Protein AF-A0A959RZK8-F1 (afdb_monomer_lite)

Sequence (492 aa):
MKMHARIIVFLFFILLISYPFLLSHAQAKTNDEIKELVQKFKTQSRGPYKAIRWFCPDGSTVPPDQRCPEPGGVQRAQYKDEVVSLAKTNKIYLGQILSATKLEDFLDEQNQYSRLKQYQIESYLKLIDNGWVNQKAKFYRGAIQVEDEQNWGRSFLQEILAKDKLVSENFYLIRSAANDIPHKGDTKNAEKVRAISKTLSDTIPSFMSLRVKLHRNTEKKDIQSVKQYVKDNNKKLTEDQKKEFVKLVDEMNKMYAPIELGFLTKLIKPLPKDSEVKTKTQNFINSKKSLGELSEIDYNTLSDILLKIRTETLKYKKGNTRLDLLDLSLTLENILFTELNTWAPKTLSELLKKNYCLAQTLAGIGNLELWEWEKVKLTLTANSVDKKNIDELIQVNELSKRIIEWSANMIRSTYGNELNLFLGFEPIAHGFIDDKIRASVLLFYGNTVSQLNEFVMKEIGQKNEVLNLANQNQIKGLNPGYAKGELVVIKG

Radius of gyration: 27.79 Å; chains: 1; bounding box: 60×76×94 Å

Structure (mmCIF, N/CA/C/O backbone):
data_AF-A0A959RZK8-F1
#
_entry.id   AF-A0A959RZK8-F1
#
loop_
_atom_site.group_PDB
_atom_site.id
_atom_site.type_symbol
_atom_site.label_atom_id
_atom_site.label_alt_id
_atom_site.label_comp_id
_atom_site.label_asym_id
_atom_site.label_entity_id
_atom_site.label_seq_id
_atom_site.pdbx_PDB_ins_code
_atom_site.Cartn_x
_atom_site.Cartn_y
_atom_site.Cartn_z
_atom_site.occupancy
_atom_site.B_iso_or_equiv
_atom_site.auth_seq_id
_atom_site.auth_comp_id
_atom_site.auth_asym_id
_atom_site.auth_atom_id
_atom_site.pdbx_PDB_model_num
ATOM 1 N N . MET A 1 1 ? -8.526 -45.625 -57.803 1.00 55.41 1 MET A N 1
ATOM 2 C CA . MET A 1 1 ? -8.254 -45.904 -56.368 1.00 55.41 1 MET A CA 1
ATOM 3 C C . MET A 1 1 ? -6.814 -45.636 -55.909 1.00 55.41 1 MET A C 1
ATOM 5 O O . MET A 1 1 ? -6.655 -44.995 -54.881 1.00 55.41 1 MET A O 1
ATOM 9 N N . LYS A 1 2 ? -5.755 -46.040 -56.634 1.00 54.69 2 LYS A N 1
ATOM 10 C CA . LYS A 1 2 ? -4.352 -45.869 -56.170 1.00 54.69 2 LYS A CA 1
ATOM 11 C C . LYS A 1 2 ? -3.852 -44.413 -56.056 1.00 54.69 2 LYS A C 1
ATOM 13 O O . LYS A 1 2 ? -2.981 -44.139 -55.239 1.00 54.69 2 LYS A O 1
ATOM 18 N N . MET A 1 3 ? -4.404 -43.477 -56.833 1.00 54.28 3 MET A N 1
ATOM 19 C CA . MET A 1 3 ? -3.975 -42.067 -56.811 1.00 54.28 3 MET A CA 1
ATOM 20 C C . MET A 1 3 ? -4.534 -41.288 -55.608 1.00 54.28 3 MET A C 1
ATOM 22 O O . MET A 1 3 ? -3.835 -40.466 -55.031 1.00 54.28 3 MET A O 1
ATOM 26 N N . HIS A 1 4 ? -5.760 -41.599 -55.177 1.00 55.94 4 HIS A N 1
ATOM 27 C CA . HIS A 1 4 ? -6.397 -40.936 -54.031 1.00 55.94 4 HIS A CA 1
ATOM 28 C C . HIS A 1 4 ? -5.758 -41.365 -52.703 1.00 55.94 4 HIS A C 1
ATOM 30 O O . HIS A 1 4 ? -5.541 -40.533 -51.829 1.00 55.94 4 HIS A O 1
ATOM 36 N N . ALA A 1 5 ? -5.342 -42.632 -52.591 1.00 60.81 5 ALA A N 1
ATOM 37 C CA . ALA A 1 5 ? -4.602 -43.122 -51.427 1.00 60.81 5 ALA A CA 1
ATOM 38 C C . ALA A 1 5 ? -3.241 -42.416 -51.251 1.00 60.81 5 ALA A C 1
ATOM 40 O O . ALA A 1 5 ? -2.841 -42.125 -50.130 1.00 60.81 5 ALA A O 1
ATOM 41 N N . ARG A 1 6 ? -2.549 -42.077 -52.350 1.00 62.69 6 ARG A N 1
ATOM 42 C CA . ARG A 1 6 ? -1.264 -41.355 -52.297 1.00 62.69 6 ARG A CA 1
ATOM 43 C C . ARG A 1 6 ? -1.417 -39.893 -51.870 1.00 62.69 6 ARG A C 1
ATOM 45 O O . ARG A 1 6 ? -0.575 -39.401 -51.130 1.00 62.69 6 ARG A O 1
ATOM 52 N N . ILE A 1 7 ? -2.497 -39.225 -52.280 1.00 68.56 7 ILE A N 1
ATOM 53 C CA . ILE A 1 7 ? -2.783 -37.835 -51.888 1.00 68.56 7 ILE A CA 1
ATOM 54 C C . ILE A 1 7 ? -3.159 -37.746 -50.402 1.00 68.56 7 ILE A C 1
ATOM 56 O O . ILE A 1 7 ? -2.681 -36.855 -49.706 1.00 68.56 7 ILE A O 1
ATOM 60 N N . ILE A 1 8 ? -3.948 -38.700 -49.893 1.00 68.75 8 ILE A N 1
ATOM 61 C CA . ILE A 1 8 ? -4.333 -38.745 -48.473 1.00 68.75 8 ILE A CA 1
ATOM 62 C C . ILE A 1 8 ? -3.109 -38.983 -47.582 1.00 68.75 8 ILE A C 1
ATOM 64 O O . ILE A 1 8 ? -2.946 -38.287 -46.585 1.00 68.75 8 ILE A O 1
ATOM 68 N N . VAL A 1 9 ? -2.208 -39.896 -47.964 1.00 70.19 9 VAL A N 1
ATOM 69 C CA . VAL A 1 9 ? -0.958 -40.139 -47.220 1.00 70.19 9 VAL A CA 1
ATOM 70 C C . VAL A 1 9 ? -0.048 -38.907 -47.237 1.00 70.19 9 VAL A C 1
ATOM 72 O O . VAL A 1 9 ? 0.530 -38.573 -46.209 1.00 70.19 9 VAL A O 1
ATOM 75 N N . PHE A 1 10 ? 0.034 -38.186 -48.360 1.00 70.50 10 PHE A N 1
ATOM 76 C CA . PHE A 1 10 ? 0.839 -36.965 -48.467 1.00 70.50 10 PHE A CA 1
ATOM 77 C C . PHE A 1 10 ? 0.274 -35.809 -47.619 1.00 70.50 10 PHE A C 1
ATOM 79 O O . PHE A 1 10 ? 1.031 -35.123 -46.937 1.00 70.50 10 PHE A O 1
ATOM 86 N N . LEU A 1 11 ? -1.054 -35.639 -47.580 1.00 66.31 11 LEU A N 1
ATOM 87 C CA . LEU A 1 11 ? -1.726 -34.670 -46.702 1.00 66.31 11 LEU A CA 1
ATOM 88 C C . LEU A 1 11 ? -1.563 -35.020 -45.217 1.00 66.31 11 LEU A C 1
ATOM 90 O O . LEU A 1 11 ? -1.322 -34.125 -44.411 1.00 66.31 11 LEU A O 1
ATOM 94 N N . PHE A 1 12 ? -1.619 -36.306 -44.855 1.00 65.25 12 PHE A N 1
ATOM 95 C CA . PHE A 1 12 ? -1.359 -36.764 -43.485 1.00 65.25 12 PHE A CA 1
ATOM 96 C C . PHE A 1 12 ? 0.096 -36.511 -43.067 1.00 65.25 12 PHE A C 1
ATOM 98 O O . PHE A 1 12 ? 0.350 -36.107 -41.936 1.00 65.25 12 PHE A O 1
ATOM 105 N N . PHE A 1 13 ? 1.049 -36.685 -43.990 1.00 63.88 13 PHE A N 1
ATOM 106 C CA . PHE A 1 13 ? 2.471 -36.426 -43.753 1.00 63.88 13 PHE A CA 1
ATOM 107 C C . PHE A 1 13 ? 2.768 -34.925 -43.589 1.00 63.88 13 PHE A C 1
ATOM 109 O O . PHE A 1 13 ? 3.533 -34.547 -42.706 1.00 63.88 13 PHE A O 1
ATOM 116 N N . ILE A 1 14 ? 2.108 -34.053 -44.365 1.00 63.22 14 ILE A N 1
ATOM 117 C CA . ILE A 1 14 ? 2.185 -32.591 -44.187 1.00 63.22 14 ILE A CA 1
ATOM 118 C C . ILE A 1 14 ? 1.572 -32.174 -42.841 1.00 63.22 14 ILE A C 1
ATOM 120 O O . ILE A 1 14 ? 2.163 -31.362 -42.129 1.00 63.22 14 ILE A O 1
ATOM 124 N N . LEU A 1 15 ? 0.441 -32.769 -42.438 1.00 57.69 15 LEU A N 1
ATOM 125 C CA . LEU A 1 15 ? -0.173 -32.494 -41.135 1.00 57.69 15 LEU A CA 1
ATOM 126 C C . LEU A 1 15 ? 0.746 -32.919 -39.972 1.00 57.69 15 LEU A C 1
ATOM 128 O O . LEU A 1 15 ? 0.944 -32.144 -39.041 1.00 57.69 15 LEU A O 1
ATOM 132 N N . LEU A 1 16 ? 1.383 -34.094 -40.066 1.00 58.34 16 LEU A N 1
ATOM 133 C CA . LEU A 1 16 ? 2.331 -34.617 -39.069 1.00 58.34 16 LEU A CA 1
ATOM 134 C C . LEU A 1 16 ? 3.645 -33.825 -38.979 1.00 58.34 16 LEU A C 1
ATOM 136 O O . LEU A 1 16 ? 4.200 -33.716 -37.890 1.00 58.34 16 LEU A O 1
ATOM 140 N N . ILE A 1 17 ? 4.128 -33.243 -40.082 1.00 58.09 17 ILE A N 1
ATOM 141 C CA . ILE A 1 17 ? 5.343 -32.403 -40.091 1.00 58.09 17 ILE A CA 1
ATOM 142 C C . ILE A 1 17 ? 5.044 -30.960 -39.651 1.00 58.09 17 ILE A C 1
ATOM 144 O O . ILE A 1 17 ? 5.919 -30.285 -39.110 1.00 58.09 17 ILE A O 1
ATOM 148 N N . SER A 1 18 ? 3.807 -30.485 -39.827 1.00 50.84 18 SER A N 1
ATOM 149 C CA . SER A 1 18 ? 3.382 -29.143 -39.393 1.00 50.84 18 SER A CA 1
ATOM 150 C C . SER A 1 18 ? 2.984 -29.054 -37.910 1.00 50.84 18 SER A C 1
ATOM 152 O O . SER A 1 18 ? 3.033 -27.970 -37.328 1.00 50.84 18 SER A O 1
ATOM 154 N N . TYR A 1 19 ? 2.657 -30.179 -37.262 1.00 51.44 19 TYR A N 1
ATOM 155 C CA . TYR A 1 19 ? 2.219 -30.211 -35.860 1.00 51.44 19 TYR A CA 1
ATOM 156 C C . TYR A 1 19 ? 3.306 -29.870 -34.809 1.00 51.44 19 TYR A C 1
ATOM 158 O O . TYR A 1 19 ? 2.993 -29.144 -33.864 1.00 51.44 19 TYR A O 1
ATOM 166 N N . PRO A 1 20 ? 4.585 -30.295 -34.936 1.00 49.81 20 PRO A N 1
ATOM 167 C CA . PRO A 1 20 ? 5.622 -29.928 -33.971 1.00 49.81 20 PRO A CA 1
ATOM 168 C C . PRO A 1 20 ? 6.066 -28.464 -34.097 1.00 49.81 20 PRO A C 1
ATOM 170 O O . PRO A 1 20 ? 6.530 -27.885 -33.118 1.00 49.81 20 PRO A O 1
ATOM 173 N N . PHE A 1 21 ? 5.883 -27.833 -35.263 1.00 47.16 21 PHE A N 1
ATOM 174 C CA . PHE A 1 21 ? 6.225 -26.419 -35.464 1.00 47.16 21 PHE A CA 1
ATOM 175 C C . PHE A 1 21 ? 5.242 -25.451 -34.786 1.00 47.16 21 PHE A C 1
ATOM 177 O O . PHE A 1 21 ? 5.606 -24.310 -34.512 1.00 47.16 21 PHE A O 1
ATOM 184 N N . LEU A 1 22 ? 4.025 -25.899 -34.458 1.00 44.34 22 LEU A N 1
ATOM 185 C CA . LEU A 1 22 ? 3.016 -25.083 -33.772 1.00 44.34 22 LEU A CA 1
ATOM 186 C C . LEU A 1 22 ? 3.109 -25.150 -32.236 1.00 44.34 22 LEU A C 1
ATOM 188 O O . LEU A 1 22 ? 2.413 -24.403 -31.551 1.00 44.34 22 LEU A O 1
ATOM 192 N N . LEU A 1 23 ? 3.980 -26.003 -31.679 1.00 44.22 23 LEU A N 1
ATOM 193 C CA . LEU A 1 23 ? 4.092 -26.241 -30.233 1.00 44.22 23 LEU A CA 1
ATOM 194 C C . LEU A 1 23 ? 5.498 -26.001 -29.658 1.00 44.22 23 LEU A C 1
ATOM 196 O O . LEU A 1 23 ? 5.799 -26.480 -28.568 1.00 44.22 23 LEU A O 1
ATOM 200 N N . SER A 1 24 ? 6.346 -25.192 -30.302 1.00 40.53 24 SER A N 1
ATOM 201 C CA . SER A 1 24 ? 7.509 -24.604 -29.614 1.00 40.53 24 SER A CA 1
ATOM 202 C C . SER A 1 24 ? 7.068 -23.486 -28.661 1.00 40.53 24 SER A C 1
ATOM 204 O O . SER A 1 24 ? 7.363 -22.309 -28.864 1.00 40.53 24 SER A O 1
ATOM 206 N N . HIS A 1 25 ? 6.358 -23.847 -27.592 1.00 55.03 25 HIS A N 1
ATOM 207 C CA . HIS A 1 25 ? 6.281 -22.985 -26.419 1.00 55.03 25 HIS A CA 1
ATOM 208 C C . HIS A 1 25 ? 7.649 -23.048 -25.741 1.00 55.03 25 HIS A C 1
ATOM 210 O O . HIS A 1 25 ? 8.080 -24.116 -25.308 1.00 55.03 25 HIS A O 1
ATOM 216 N N . ALA A 1 26 ? 8.361 -21.921 -25.702 1.00 63.34 26 ALA A N 1
ATOM 217 C CA . ALA A 1 26 ? 9.597 -21.819 -24.937 1.00 63.34 26 ALA A CA 1
ATOM 218 C C . ALA A 1 26 ? 9.340 -22.318 -23.504 1.00 63.34 26 ALA A C 1
ATOM 220 O O . ALA A 1 26 ? 8.377 -21.889 -22.864 1.00 63.34 26 ALA A O 1
ATOM 221 N N . GLN A 1 27 ? 10.163 -23.257 -23.034 1.00 78.38 27 GLN A N 1
ATOM 222 C CA . GLN A 1 27 ? 9.988 -23.888 -21.729 1.00 78.38 27 GLN A CA 1
ATOM 223 C C . GLN A 1 27 ? 10.047 -22.831 -20.617 1.00 78.38 27 GLN A C 1
ATOM 225 O O . GLN A 1 27 ? 10.895 -21.935 -20.651 1.00 78.38 27 GLN A O 1
ATOM 230 N N . ALA A 1 28 ? 9.131 -22.925 -19.649 1.00 88.06 28 ALA A N 1
ATOM 231 C CA . ALA A 1 28 ? 9.139 -22.060 -18.476 1.00 88.06 28 ALA A CA 1
ATOM 232 C C . ALA A 1 28 ? 10.458 -22.227 -17.713 1.00 88.06 28 ALA A C 1
ATOM 234 O O . ALA A 1 28 ? 10.915 -23.350 -17.489 1.00 88.06 28 ALA A O 1
ATOM 235 N N . LYS A 1 29 ? 11.059 -21.104 -17.312 1.00 93.00 29 LYS A N 1
ATOM 236 C CA . LYS A 1 29 ? 12.299 -21.097 -16.533 1.00 93.00 29 LYS A CA 1
ATOM 237 C C . LYS A 1 29 ? 12.071 -21.668 -15.141 1.00 93.00 29 LYS A C 1
ATOM 239 O O . LYS A 1 29 ? 11.030 -21.404 -14.536 1.00 93.00 29 LYS A O 1
ATOM 244 N N . THR A 1 30 ? 13.044 -22.406 -14.623 1.00 96.12 30 THR A N 1
ATOM 245 C CA . THR A 1 30 ? 13.026 -22.871 -13.233 1.00 96.12 30 THR A CA 1
ATOM 246 C C . THR A 1 30 ? 13.289 -21.715 -12.267 1.00 96.12 30 THR A C 1
ATOM 248 O O . THR A 1 30 ? 13.823 -20.669 -12.640 1.00 96.12 30 THR A O 1
ATOM 251 N N . ASN A 1 31 ? 12.940 -21.907 -10.995 1.00 96.56 31 ASN A N 1
ATOM 252 C CA . ASN A 1 31 ? 13.204 -20.918 -9.951 1.00 96.56 31 ASN A CA 1
ATOM 253 C C . ASN A 1 31 ? 14.696 -20.570 -9.820 1.00 96.56 31 ASN A C 1
ATOM 255 O O . ASN A 1 31 ? 15.028 -19.401 -9.621 1.00 96.56 31 ASN A O 1
ATOM 259 N N . ASP A 1 32 ? 15.591 -21.547 -9.991 1.00 97.44 32 ASP A N 1
ATOM 260 C CA . ASP A 1 32 ? 17.038 -21.317 -9.947 1.00 97.44 32 ASP A CA 1
ATOM 261 C C . ASP A 1 32 ? 17.512 -20.466 -11.133 1.00 97.44 32 ASP A C 1
ATOM 263 O O . ASP A 1 32 ? 18.239 -19.491 -10.939 1.00 97.44 32 ASP A O 1
ATOM 267 N N . GLU A 1 33 ? 17.015 -20.733 -12.347 1.00 96.88 33 GLU A N 1
ATOM 268 C CA . GLU A 1 33 ? 17.315 -19.897 -13.518 1.00 96.88 33 GLU A CA 1
ATOM 269 C C . GLU A 1 33 ? 16.815 -18.453 -13.346 1.00 96.88 33 GLU A C 1
ATOM 271 O O . GLU A 1 33 ? 17.475 -17.496 -13.762 1.00 96.88 33 GLU A O 1
ATOM 276 N N . ILE A 1 34 ? 15.631 -18.272 -12.749 1.00 97.75 34 ILE A N 1
ATOM 277 C CA . ILE A 1 34 ? 15.068 -16.941 -12.487 1.00 97.75 34 ILE A CA 1
ATOM 278 C C . ILE A 1 34 ? 15.904 -16.218 -11.430 1.00 97.75 34 ILE A C 1
ATOM 280 O O . ILE A 1 34 ? 16.215 -15.036 -11.592 1.00 97.75 34 ILE A O 1
ATOM 284 N N . LYS A 1 35 ? 16.314 -16.923 -10.373 1.00 97.88 35 LYS A N 1
ATOM 285 C CA . LYS A 1 35 ? 17.183 -16.390 -9.322 1.00 97.88 35 LYS A CA 1
ATOM 286 C C . LYS A 1 35 ? 18.515 -15.918 -9.900 1.00 97.88 35 LYS A C 1
ATOM 288 O O . LYS A 1 35 ? 18.934 -14.794 -9.618 1.00 97.88 35 LYS A O 1
ATOM 293 N N . GLU A 1 36 ? 19.152 -16.715 -10.755 1.00 97.69 36 GLU A N 1
ATOM 294 C CA . GLU A 1 36 ? 20.374 -16.319 -11.464 1.00 97.69 36 GLU A CA 1
ATOM 295 C C . GLU A 1 36 ? 20.155 -15.077 -12.337 1.00 97.69 36 GLU A C 1
ATOM 297 O O . GLU A 1 36 ? 20.968 -14.146 -12.317 1.00 97.69 36 GLU A O 1
ATOM 302 N N . LEU A 1 37 ? 19.027 -15.007 -13.053 1.00 97.25 37 LEU A N 1
ATOM 303 C CA . LEU A 1 37 ? 18.674 -13.852 -13.878 1.00 97.25 37 LEU A CA 1
ATOM 304 C C . LEU A 1 37 ? 18.489 -12.575 -13.039 1.00 97.25 37 LEU A C 1
ATOM 306 O O . LEU A 1 37 ? 18.989 -11.509 -13.411 1.00 97.25 37 LEU A O 1
ATOM 310 N N . VAL A 1 38 ? 17.822 -12.675 -11.887 1.00 97.44 38 VAL A N 1
ATOM 311 C CA . VAL A 1 38 ? 17.653 -11.567 -10.936 1.00 97.44 38 VAL A CA 1
ATOM 312 C C . VAL A 1 38 ? 19.012 -11.087 -10.421 1.00 97.44 38 VAL A C 1
ATOM 314 O O . VAL A 1 38 ? 19.289 -9.885 -10.469 1.00 97.44 38 VAL A O 1
ATOM 317 N N . GLN A 1 39 ? 19.902 -11.995 -10.005 1.00 97.06 39 GLN A N 1
ATOM 318 C CA . GLN A 1 39 ? 21.252 -11.637 -9.542 1.00 97.06 39 GLN A CA 1
ATOM 319 C C . GLN A 1 39 ? 22.093 -10.988 -10.652 1.00 97.06 39 GLN A C 1
ATOM 321 O O . GLN A 1 39 ? 22.770 -9.977 -10.426 1.00 97.06 39 GLN A O 1
ATOM 326 N N . LYS A 1 40 ? 21.985 -11.492 -11.887 1.00 97.44 40 LYS A N 1
ATOM 327 C CA . LYS A 1 40 ? 22.588 -10.867 -13.072 1.00 97.44 40 LYS A CA 1
ATOM 328 C C . LYS A 1 40 ? 22.101 -9.424 -13.236 1.00 97.44 40 LYS A C 1
ATOM 330 O O . LYS A 1 40 ? 22.923 -8.527 -13.417 1.00 97.44 40 LYS A O 1
ATOM 335 N N . PHE A 1 41 ? 20.800 -9.151 -13.128 1.00 97.38 41 PHE A N 1
ATOM 336 C CA . PHE A 1 41 ? 20.283 -7.785 -13.272 1.00 97.38 41 PHE A CA 1
ATOM 337 C C . PHE A 1 41 ? 20.689 -6.851 -12.127 1.00 97.38 41 PHE A C 1
ATOM 339 O O . PHE A 1 41 ? 21.058 -5.707 -12.407 1.00 97.38 41 PHE A O 1
ATOM 346 N N . LYS A 1 42 ? 20.748 -7.331 -10.877 1.00 93.81 42 LYS A N 1
ATOM 347 C CA . LYS A 1 42 ? 21.227 -6.534 -9.728 1.00 93.81 42 LYS A CA 1
ATOM 348 C C . LYS A 1 42 ? 22.621 -5.934 -9.978 1.00 93.81 42 LYS A C 1
ATOM 350 O O . LYS A 1 42 ? 22.880 -4.782 -9.622 1.00 93.81 42 LYS A O 1
ATOM 355 N N . THR A 1 43 ? 23.504 -6.671 -10.658 1.00 94.00 43 THR A N 1
ATOM 356 C CA . THR A 1 43 ? 24.904 -6.269 -10.893 1.00 94.00 43 THR A CA 1
ATOM 357 C C . THR A 1 43 ? 25.145 -5.470 -12.178 1.00 94.00 43 THR A C 1
ATOM 359 O O . THR A 1 43 ? 26.207 -4.847 -12.317 1.00 94.00 43 THR A O 1
ATOM 362 N N . GLN A 1 44 ? 24.184 -5.439 -13.104 1.00 95.00 44 GLN A N 1
ATOM 363 C CA . GLN A 1 44 ? 24.323 -4.791 -14.409 1.00 95.00 44 GLN A CA 1
ATOM 364 C C . GLN A 1 44 ? 23.947 -3.307 -14.365 1.00 95.00 44 GLN A C 1
ATOM 366 O O . GLN A 1 44 ? 22.929 -2.919 -13.802 1.00 95.00 44 GLN A O 1
ATOM 371 N N . SER A 1 45 ? 24.726 -2.463 -15.049 1.00 89.12 45 SER A N 1
ATOM 372 C CA . SER A 1 45 ? 24.515 -1.003 -15.080 1.00 89.12 45 SER A CA 1
ATOM 373 C C . SER A 1 45 ? 23.132 -0.584 -15.589 1.00 89.12 45 SER A C 1
ATOM 375 O O . SER A 1 45 ? 22.616 0.451 -15.176 1.00 89.12 45 SER A O 1
ATOM 377 N N . ARG A 1 46 ? 22.522 -1.399 -16.457 1.00 92.38 46 ARG A N 1
ATOM 378 C CA . ARG A 1 46 ? 21.164 -1.207 -16.987 1.00 92.38 46 ARG A CA 1
ATOM 379 C C . ARG A 1 46 ? 20.140 -2.204 -16.435 1.00 92.38 46 ARG A C 1
ATOM 381 O O . ARG A 1 46 ? 18.983 -2.121 -16.820 1.00 92.38 46 ARG A O 1
ATOM 388 N N . GLY A 1 47 ? 20.533 -3.129 -15.553 1.00 94.62 47 GLY A N 1
ATOM 389 C CA . GLY A 1 47 ? 19.629 -4.119 -14.950 1.00 94.62 47 GLY A CA 1
ATOM 390 C C . GLY A 1 47 ? 18.760 -4.843 -15.988 1.00 94.62 47 GLY A C 1
ATOM 391 O O . GLY A 1 47 ? 19.332 -5.370 -16.946 1.00 94.62 47 GLY A O 1
ATOM 392 N N . PRO A 1 48 ? 17.420 -4.840 -15.865 1.00 96.69 48 PRO A N 1
ATOM 393 C CA . PRO A 1 48 ? 16.505 -5.494 -16.810 1.00 96.69 48 PRO A CA 1
ATOM 394 C C . PRO A 1 48 ? 16.367 -4.769 -18.168 1.00 96.69 48 PRO A C 1
ATOM 396 O O . PRO A 1 48 ? 15.674 -5.246 -19.068 1.00 96.69 48 PRO A O 1
ATOM 399 N N . TYR A 1 49 ? 17.027 -3.623 -18.355 1.00 96.88 49 TYR A N 1
ATOM 400 C CA . TYR A 1 49 ? 16.854 -2.753 -19.518 1.00 96.88 49 TYR A CA 1
ATOM 401 C C . TYR A 1 49 ? 17.976 -2.901 -20.558 1.00 96.88 49 TYR A C 1
ATOM 403 O O . TYR A 1 49 ? 19.148 -3.104 -20.228 1.00 96.88 49 TYR A O 1
ATOM 411 N N . LYS A 1 50 ? 17.615 -2.770 -21.839 1.00 94.75 50 LYS A N 1
ATOM 412 C CA . LYS A 1 50 ? 18.486 -2.927 -23.016 1.00 94.75 50 LYS A CA 1
ATOM 413 C C . LYS A 1 50 ? 19.038 -1.581 -23.491 1.00 94.75 50 LYS A C 1
ATOM 415 O O . LYS A 1 50 ? 20.250 -1.350 -23.431 1.00 94.75 50 LYS A O 1
ATOM 420 N N . ALA A 1 51 ? 18.159 -0.681 -23.927 1.00 93.75 51 ALA A N 1
ATOM 421 C CA . ALA A 1 51 ? 18.498 0.643 -24.450 1.00 93.75 51 ALA A CA 1
ATOM 422 C C . ALA A 1 51 ? 17.349 1.638 -24.225 1.00 93.75 51 ALA A C 1
ATOM 424 O O . ALA A 1 51 ? 16.212 1.215 -24.035 1.00 93.75 51 ALA A O 1
ATOM 425 N N . ILE A 1 52 ? 17.632 2.942 -24.282 1.00 93.06 52 ILE A N 1
ATOM 426 C CA . ILE A 1 52 ? 16.591 3.980 -24.318 1.00 93.06 52 ILE A CA 1
ATOM 427 C C . ILE A 1 52 ? 16.105 4.119 -25.756 1.00 93.06 52 ILE A C 1
ATOM 429 O O . ILE A 1 52 ? 16.923 4.142 -26.678 1.00 93.06 52 ILE A O 1
ATOM 433 N N . ARG A 1 53 ? 14.790 4.192 -25.941 1.00 94.19 53 ARG A N 1
ATOM 434 C CA . ARG A 1 53 ? 14.135 4.375 -27.237 1.00 94.19 53 ARG A CA 1
ATOM 435 C C . ARG A 1 53 ? 12.948 5.321 -27.089 1.00 94.19 53 ARG A C 1
ATOM 437 O O . ARG A 1 53 ? 12.394 5.455 -25.997 1.00 94.19 53 ARG A O 1
ATOM 444 N N . TRP A 1 54 ? 12.560 5.938 -28.195 1.00 91.31 54 TRP A N 1
ATOM 445 C CA . TRP A 1 54 ? 11.244 6.544 -28.340 1.00 91.31 54 TRP A CA 1
ATOM 446 C C . TRP A 1 54 ? 10.257 5.483 -28.811 1.00 91.31 54 TRP A C 1
ATOM 448 O O . TRP A 1 54 ? 10.533 4.772 -29.778 1.00 91.31 54 TRP A O 1
ATOM 458 N N . PHE A 1 55 ? 9.128 5.383 -28.120 1.00 91.69 55 PHE A N 1
ATOM 459 C CA . PHE A 1 55 ? 7.999 4.540 -28.498 1.00 91.69 55 PHE A CA 1
ATOM 460 C C . PHE A 1 55 ? 6.905 5.451 -29.037 1.00 91.69 55 PHE A C 1
ATOM 462 O O . PHE A 1 55 ? 6.352 6.254 -28.285 1.00 91.69 55 PHE A O 1
ATOM 469 N N . CYS A 1 56 ? 6.668 5.377 -30.341 1.00 91.56 56 CYS A N 1
ATOM 470 C CA . CYS A 1 56 ? 5.852 6.339 -31.063 1.00 91.56 56 CYS A CA 1
ATOM 471 C C . CYS A 1 56 ? 4.379 5.897 -31.148 1.00 91.56 56 CYS A C 1
ATOM 473 O O . CYS A 1 56 ? 4.102 4.697 -31.052 1.00 91.56 56 CYS A O 1
ATOM 475 N N . PRO A 1 57 ? 3.430 6.839 -31.325 1.00 87.56 57 PRO A N 1
ATOM 476 C CA . PRO A 1 57 ? 1.998 6.521 -31.392 1.00 87.56 57 PRO A CA 1
ATOM 477 C C . PRO A 1 57 ? 1.620 5.566 -32.533 1.00 87.56 57 PRO A C 1
ATOM 479 O O . PRO A 1 57 ? 0.717 4.749 -32.377 1.00 87.56 57 PRO A O 1
ATOM 482 N N . ASP A 1 58 ? 2.362 5.610 -33.641 1.00 87.88 58 ASP A N 1
ATOM 483 C CA . ASP A 1 58 ? 2.218 4.727 -34.808 1.00 87.88 58 ASP A CA 1
ATOM 484 C C . ASP A 1 58 ? 2.732 3.289 -34.571 1.00 87.88 58 ASP A C 1
ATOM 486 O O . ASP A 1 58 ? 2.713 2.450 -35.472 1.00 87.88 58 ASP A O 1
ATOM 490 N N . GLY A 1 59 ? 3.215 2.991 -33.360 1.00 87.25 59 GLY A N 1
ATOM 491 C CA . GLY A 1 59 ? 3.794 1.704 -32.980 1.00 87.25 59 GLY A CA 1
ATOM 492 C C . GLY A 1 59 ? 5.265 1.532 -33.372 1.00 87.25 59 GLY A C 1
ATOM 493 O O . GLY A 1 59 ? 5.879 0.527 -32.997 1.00 87.25 59 GLY A O 1
ATOM 494 N N . SER A 1 60 ? 5.868 2.495 -34.077 1.00 90.19 60 SER A N 1
ATOM 495 C CA . SER A 1 60 ? 7.298 2.459 -34.376 1.00 90.19 60 SER A CA 1
ATOM 496 C C . SER A 1 60 ? 8.147 2.696 -33.123 1.00 90.19 60 SER A C 1
ATOM 498 O O . SER A 1 60 ? 7.718 3.261 -32.113 1.00 90.19 60 SER A O 1
ATOM 500 N N . THR A 1 61 ? 9.389 2.215 -33.164 1.00 91.69 61 THR A N 1
ATOM 501 C CA . THR A 1 61 ? 10.373 2.440 -32.102 1.00 91.69 61 THR A CA 1
ATOM 502 C C . THR A 1 61 ? 11.637 3.024 -32.709 1.00 91.69 61 THR A C 1
ATOM 504 O O . THR A 1 61 ? 12.324 2.345 -33.474 1.00 91.69 61 THR A O 1
ATOM 507 N N . VAL A 1 62 ? 11.972 4.262 -32.344 1.00 92.12 62 VAL A N 1
ATOM 508 C CA . VAL A 1 62 ? 13.126 4.979 -32.907 1.00 92.12 62 VAL A CA 1
ATOM 509 C C . VAL A 1 62 ? 14.226 5.221 -31.860 1.00 92.12 62 VAL A C 1
ATOM 511 O O . VAL A 1 62 ? 13.970 5.206 -30.648 1.00 92.12 62 VAL A O 1
ATOM 514 N N . PRO A 1 63 ? 15.497 5.353 -32.285 1.00 91.88 63 PRO A N 1
ATOM 515 C CA . PRO A 1 63 ? 16.596 5.808 -31.432 1.00 91.88 63 PRO A CA 1
ATOM 516 C C . PRO A 1 63 ? 16.303 7.132 -30.688 1.00 91.88 63 PRO A C 1
ATOM 518 O O . PRO A 1 63 ? 15.510 7.935 -31.174 1.00 91.88 63 PRO A O 1
ATOM 521 N N . PRO A 1 64 ? 16.931 7.391 -29.523 1.00 87.12 64 PRO A N 1
ATOM 522 C CA . PRO A 1 64 ? 16.646 8.573 -28.697 1.00 87.12 64 PRO A CA 1
ATOM 523 C C . PRO A 1 64 ? 17.058 9.915 -29.334 1.00 87.12 64 PRO A C 1
ATOM 525 O O . PRO A 1 64 ? 16.559 10.956 -28.912 1.00 87.12 64 PRO A O 1
ATOM 528 N N . ASP A 1 65 ? 17.955 9.890 -30.322 1.00 87.56 65 ASP A N 1
ATOM 529 C CA . ASP A 1 65 ? 18.413 11.017 -31.146 1.00 87.56 65 ASP A CA 1
ATOM 530 C C . ASP A 1 65 ? 17.474 11.339 -32.322 1.00 87.56 65 ASP A C 1
ATOM 532 O O . ASP A 1 65 ? 17.604 12.392 -32.945 1.00 87.56 65 ASP A O 1
ATOM 536 N N . GLN A 1 66 ? 16.500 10.470 -32.600 1.00 87.94 66 GLN A N 1
ATOM 537 C CA . GLN A 1 66 ? 15.453 10.698 -33.593 1.00 87.94 66 GLN A CA 1
ATOM 538 C C . GLN A 1 66 ? 14.162 11.192 -32.930 1.00 87.94 66 GLN A C 1
ATOM 540 O O . GLN A 1 66 ? 13.953 11.032 -31.726 1.00 87.94 66 GLN A O 1
ATOM 545 N N . ARG A 1 67 ? 13.280 11.803 -33.725 1.00 84.00 67 ARG A N 1
ATOM 546 C CA . ARG A 1 67 ? 11.931 12.186 -33.292 1.00 84.00 67 ARG A CA 1
ATOM 547 C C . ARG A 1 67 ? 10.919 11.185 -33.826 1.00 84.00 67 ARG A C 1
ATOM 549 O O . ARG A 1 67 ? 11.080 10.683 -34.935 1.00 84.00 67 ARG A O 1
ATOM 556 N N . CYS A 1 68 ? 9.874 10.936 -33.044 1.00 88.19 68 CYS A N 1
ATOM 557 C CA . CYS A 1 68 ? 8.716 10.214 -33.547 1.00 88.19 68 CYS A CA 1
ATOM 558 C C . CYS A 1 68 ? 8.097 10.954 -34.743 1.00 88.19 68 CYS A C 1
ATOM 560 O O . CYS A 1 68 ? 8.094 12.190 -34.734 1.00 88.19 68 CYS A O 1
ATOM 562 N N . PRO A 1 69 ? 7.561 10.223 -35.738 1.00 87.25 69 PRO A N 1
ATOM 563 C CA . PRO A 1 69 ? 6.844 10.826 -36.862 1.00 87.25 69 PRO A CA 1
ATOM 564 C C . PRO A 1 69 ? 5.669 11.700 -36.407 1.00 87.25 69 PRO A C 1
ATOM 566 O O . PRO A 1 69 ? 5.427 12.758 -36.982 1.00 87.25 69 PRO A O 1
ATOM 569 N N . GLU A 1 70 ? 4.999 11.292 -35.326 1.00 86.75 70 GLU A N 1
ATOM 570 C CA . GLU A 1 70 ? 3.888 12.015 -34.709 1.00 86.75 70 GLU A CA 1
ATOM 571 C C . GLU A 1 70 ? 4.212 12.444 -33.263 1.00 86.75 70 GLU A C 1
ATOM 573 O O . GLU A 1 70 ? 4.911 11.721 -32.537 1.00 86.75 70 GLU A O 1
ATOM 578 N N . PRO A 1 71 ? 3.710 13.611 -32.807 1.00 81.75 71 PRO A N 1
ATOM 579 C CA . PRO A 1 71 ? 3.797 14.020 -31.407 1.00 81.75 71 PRO A CA 1
ATOM 580 C C . PRO A 1 71 ? 3.107 13.022 -30.468 1.00 81.75 71 PRO A C 1
ATOM 582 O O . PRO A 1 71 ? 2.097 12.426 -30.820 1.00 81.75 71 PRO A O 1
ATOM 585 N N . GLY A 1 72 ? 3.614 12.892 -29.239 1.00 79.12 72 GLY A N 1
ATOM 586 C CA . GLY A 1 72 ? 3.028 12.013 -28.214 1.00 79.12 72 GLY A CA 1
ATOM 587 C C . GLY A 1 72 ? 3.775 10.697 -27.989 1.00 79.12 72 GLY A C 1
ATOM 588 O O . GLY A 1 72 ? 3.316 9.862 -27.215 1.00 79.12 72 GLY A O 1
ATOM 589 N N . GLY A 1 73 ? 4.931 10.505 -28.631 1.00 84.56 73 GLY A N 1
ATOM 590 C CA . GLY A 1 73 ? 5.825 9.402 -28.290 1.00 84.56 73 GLY A CA 1
ATOM 591 C C . GLY A 1 73 ? 6.353 9.505 -26.857 1.00 84.56 73 GLY A C 1
ATOM 592 O O . GLY A 1 73 ? 6.516 10.601 -26.325 1.00 84.56 73 GLY A O 1
ATOM 593 N N . VAL A 1 74 ? 6.660 8.357 -26.254 1.00 88.88 74 VAL A N 1
ATOM 594 C CA . VAL A 1 74 ? 7.179 8.247 -24.881 1.00 88.88 74 VAL A CA 1
ATOM 595 C C . VAL A 1 74 ? 8.620 7.747 -24.924 1.00 88.88 74 VAL A C 1
ATOM 597 O O . VAL A 1 74 ? 8.906 6.698 -25.513 1.00 88.88 74 VAL A O 1
ATOM 600 N N . GLN A 1 75 ? 9.548 8.480 -24.303 1.00 90.69 75 GLN A N 1
ATOM 601 C CA . GLN A 1 75 ? 10.945 8.056 -24.200 1.00 90.69 75 GLN A CA 1
ATOM 602 C C . GLN A 1 75 ? 11.160 7.240 -22.929 1.00 90.69 75 GLN A C 1
ATOM 604 O O . GLN A 1 75 ? 11.088 7.764 -21.821 1.00 90.69 75 GLN A O 1
ATOM 609 N N . ARG A 1 76 ? 11.529 5.969 -23.079 1.00 92.88 76 ARG A N 1
ATOM 610 C CA . ARG A 1 76 ? 11.775 5.072 -21.941 1.00 92.88 76 ARG A CA 1
ATOM 611 C C . ARG A 1 76 ? 12.763 3.967 -22.292 1.00 92.88 76 ARG A C 1
ATOM 613 O O . ARG A 1 76 ? 13.208 3.827 -23.434 1.00 92.88 76 ARG A O 1
ATOM 620 N N . ALA A 1 77 ? 13.106 3.150 -21.303 1.00 93.94 77 ALA A N 1
ATOM 621 C CA . ALA A 1 77 ? 13.874 1.938 -21.528 1.00 93.94 77 ALA A CA 1
ATOM 622 C C . ALA A 1 77 ? 13.063 0.875 -22.289 1.00 93.94 77 ALA A C 1
ATOM 624 O O . ALA A 1 77 ? 11.886 0.623 -22.026 1.00 93.94 77 ALA A O 1
ATOM 625 N N . GLN A 1 78 ? 13.747 0.200 -23.207 1.00 95.19 78 GLN A N 1
ATOM 626 C CA . GLN A 1 78 ? 13.353 -1.081 -23.771 1.00 95.19 78 GLN A CA 1
ATOM 627 C C . GLN A 1 78 ? 13.832 -2.209 -22.851 1.00 95.19 78 GLN A C 1
ATOM 629 O O . GLN A 1 78 ? 14.959 -2.168 -22.351 1.00 95.19 78 GLN A O 1
ATOM 634 N N . TYR A 1 79 ? 13.009 -3.237 -22.667 1.00 96.69 79 TYR A N 1
ATOM 635 C CA . TYR A 1 79 ? 13.389 -4.442 -21.933 1.00 96.69 79 TYR A CA 1
ATOM 636 C C . TYR A 1 79 ? 14.431 -5.282 -22.671 1.00 96.69 79 TYR A C 1
ATOM 638 O O . TYR A 1 79 ? 14.511 -5.274 -23.900 1.00 96.69 79 TYR A O 1
ATOM 646 N N . LYS A 1 80 ? 15.234 -6.021 -21.904 1.00 97.12 80 LYS A N 1
ATOM 647 C CA . LYS A 1 80 ? 16.052 -7.113 -22.437 1.00 97.12 80 LYS A CA 1
ATOM 648 C C . LYS A 1 80 ? 15.182 -8.275 -22.901 1.00 97.12 80 LYS A C 1
ATOM 650 O O . LYS A 1 80 ? 14.101 -8.503 -22.356 1.00 97.12 80 LYS A O 1
ATOM 655 N N . ASP A 1 81 ? 15.687 -9.030 -23.870 1.00 96.50 81 ASP A N 1
ATOM 656 C CA . ASP A 1 81 ? 14.953 -10.144 -24.472 1.00 96.50 81 ASP A CA 1
ATOM 657 C C . ASP A 1 81 ? 14.670 -11.238 -23.425 1.00 96.50 81 ASP A C 1
ATOM 659 O O . ASP A 1 81 ? 13.583 -11.814 -23.417 1.00 96.50 81 ASP A O 1
ATOM 663 N N . GLU A 1 82 ? 15.572 -11.432 -22.450 1.00 96.06 82 GLU A N 1
ATOM 664 C CA . GLU A 1 82 ? 15.347 -12.343 -21.322 1.00 96.06 82 GLU A CA 1
ATOM 665 C C . GLU A 1 82 ? 14.154 -11.923 -20.442 1.00 96.06 82 GLU A C 1
ATOM 667 O O . GLU A 1 82 ? 13.408 -12.784 -19.983 1.00 96.06 82 GLU A O 1
ATOM 672 N N . VAL A 1 83 ? 13.932 -10.617 -20.236 1.00 96.94 83 VAL A N 1
ATOM 673 C CA . VAL A 1 83 ? 12.798 -10.095 -19.443 1.00 96.94 83 VAL A CA 1
ATOM 674 C C . VAL A 1 83 ? 11.486 -10.287 -20.197 1.00 96.94 83 VAL A C 1
ATOM 676 O O . VAL A 1 83 ? 10.495 -10.732 -19.622 1.00 96.94 83 VAL A O 1
ATOM 679 N N . VAL A 1 84 ? 11.488 -10.002 -21.502 1.00 95.88 84 VAL A N 1
ATOM 680 C CA . VAL A 1 84 ? 10.317 -10.219 -22.365 1.00 95.88 84 VAL A CA 1
ATOM 681 C C . VAL A 1 84 ? 9.965 -11.707 -22.430 1.00 95.88 84 VAL A C 1
ATOM 683 O O . VAL A 1 84 ? 8.791 -12.064 -22.348 1.00 95.88 84 VAL A O 1
ATOM 686 N N . SER A 1 85 ? 10.967 -12.582 -22.548 1.00 95.75 85 SER A N 1
ATOM 687 C CA . SER A 1 85 ? 10.770 -14.033 -22.545 1.00 95.75 85 SER A CA 1
ATOM 688 C C . SER A 1 85 ? 10.204 -14.521 -21.215 1.00 95.75 85 SER A C 1
ATOM 690 O O . SER A 1 85 ? 9.267 -15.319 -21.211 1.00 95.75 85 SER A O 1
ATOM 692 N N . LEU A 1 86 ? 10.730 -14.027 -20.091 1.00 96.62 86 LEU A N 1
ATOM 693 C CA . LEU A 1 86 ? 10.268 -14.405 -18.758 1.00 96.62 86 LEU A CA 1
ATOM 694 C C . LEU A 1 86 ? 8.798 -14.014 -18.526 1.00 96.62 86 LEU A C 1
ATOM 696 O O . LEU A 1 86 ? 8.011 -14.831 -18.050 1.00 96.62 86 LEU A O 1
ATOM 700 N N . ALA A 1 87 ? 8.398 -12.813 -18.950 1.00 95.94 87 ALA A N 1
ATOM 701 C CA . ALA A 1 87 ? 7.008 -12.369 -18.868 1.00 95.94 87 ALA A CA 1
ATOM 702 C C . ALA A 1 87 ? 6.054 -13.262 -19.684 1.00 95.94 87 ALA A C 1
ATOM 704 O O . ALA A 1 87 ? 4.923 -13.508 -19.270 1.00 95.94 87 ALA A O 1
ATOM 705 N N . LYS A 1 88 ? 6.499 -13.780 -20.837 1.00 94.69 88 LYS A N 1
ATOM 706 C CA . LYS A 1 88 ? 5.687 -14.670 -21.685 1.00 94.69 88 LYS A CA 1
ATOM 707 C C . LYS A 1 88 ? 5.580 -16.090 -21.131 1.00 94.69 88 LYS A C 1
ATOM 709 O O . LYS A 1 88 ? 4.494 -16.659 -21.155 1.00 94.69 88 LYS A O 1
ATOM 714 N N . THR A 1 89 ? 6.697 -16.646 -20.669 1.00 94.50 89 THR A N 1
ATOM 715 C CA . THR A 1 89 ? 6.828 -18.070 -20.305 1.00 94.50 89 THR A CA 1
ATOM 716 C C . THR A 1 89 ? 6.440 -18.357 -18.859 1.00 94.50 89 THR A C 1
ATOM 718 O O . THR A 1 89 ? 5.767 -19.347 -18.596 1.00 94.50 89 THR A O 1
ATOM 721 N N . ASN A 1 90 ? 6.811 -17.476 -17.929 1.00 95.50 90 ASN A N 1
ATOM 722 C CA . ASN A 1 90 ? 6.596 -17.659 -16.493 1.00 95.50 90 ASN A CA 1
ATOM 723 C C . ASN A 1 90 ? 5.566 -16.691 -15.898 1.00 95.50 90 ASN A C 1
ATOM 725 O O . ASN A 1 90 ? 5.253 -16.816 -14.720 1.00 95.50 90 ASN A O 1
ATOM 729 N N . LYS A 1 91 ? 5.076 -15.709 -16.673 1.00 96.38 91 LYS A N 1
ATOM 730 C CA . LYS A 1 91 ? 4.219 -14.616 -16.172 1.00 96.38 91 LYS A CA 1
ATOM 731 C C . LYS A 1 91 ? 4.864 -13.825 -15.026 1.00 96.38 91 LYS A C 1
ATOM 733 O O . LYS A 1 91 ? 4.170 -13.308 -14.160 1.00 96.38 91 LYS A O 1
ATOM 738 N N . ILE A 1 92 ? 6.195 -13.718 -15.030 1.00 97.88 92 ILE A N 1
ATOM 739 C CA . ILE A 1 92 ? 6.957 -12.908 -14.072 1.00 97.88 92 ILE A CA 1
ATOM 740 C C . ILE A 1 92 ? 7.399 -11.622 -14.765 1.00 97.88 92 ILE A C 1
ATOM 742 O O . ILE A 1 92 ? 8.097 -11.655 -15.783 1.00 97.88 92 ILE A O 1
ATOM 746 N N . TYR A 1 93 ? 7.008 -10.484 -14.200 1.00 97.75 93 TYR A N 1
ATOM 747 C CA . TYR A 1 93 ? 7.246 -9.167 -14.786 1.00 97.75 93 TYR A CA 1
ATOM 748 C C . TYR A 1 93 ? 8.301 -8.421 -13.975 1.00 97.75 93 TYR A C 1
ATOM 750 O O . TYR A 1 93 ? 7.971 -7.916 -12.913 1.00 97.75 93 TYR A O 1
ATOM 758 N N . LEU A 1 94 ? 9.542 -8.350 -14.478 1.00 96.62 94 LEU A N 1
ATOM 759 C CA . LEU A 1 94 ? 10.676 -7.733 -13.776 1.00 96.62 94 LEU A CA 1
ATOM 760 C C . LEU A 1 94 ? 10.923 -6.278 -14.195 1.00 96.62 94 LEU A C 1
ATOM 762 O O . LEU A 1 94 ? 11.079 -5.983 -15.382 1.00 96.62 94 LEU A O 1
ATOM 766 N N . GLY A 1 95 ? 11.081 -5.381 -13.220 1.00 93.44 95 GLY A N 1
ATOM 767 C CA . GLY A 1 95 ? 11.460 -3.987 -13.465 1.00 93.44 95 GLY A CA 1
ATOM 768 C C . GLY A 1 95 ? 10.389 -3.247 -14.259 1.00 93.44 95 GLY A C 1
ATOM 769 O O . GLY A 1 95 ? 10.676 -2.622 -15.281 1.00 93.44 95 GLY A O 1
ATOM 770 N N . GLN A 1 96 ? 9.141 -3.382 -13.822 1.00 95.25 96 GLN A N 1
ATOM 771 C CA . GLN A 1 96 ? 7.986 -2.875 -14.553 1.00 95.25 96 GLN A CA 1
ATOM 772 C C . GLN A 1 96 ? 8.066 -1.352 -14.777 1.00 95.25 96 GLN A C 1
ATOM 774 O O . GLN A 1 96 ? 8.385 -0.598 -13.859 1.00 95.25 96 GLN A O 1
ATOM 779 N N . ILE A 1 97 ? 7.790 -0.936 -16.014 1.00 94.50 97 ILE A N 1
ATOM 780 C CA . ILE A 1 97 ? 7.653 0.441 -16.484 1.00 94.50 97 ILE A CA 1
ATOM 781 C C . ILE A 1 97 ? 6.180 0.573 -16.865 1.00 94.50 97 ILE A C 1
ATOM 783 O O . ILE A 1 97 ? 5.712 -0.110 -17.784 1.00 94.50 97 ILE A O 1
ATOM 787 N N . LEU A 1 98 ? 5.432 1.391 -16.134 1.00 94.56 98 LEU A N 1
ATOM 788 C CA . LEU A 1 98 ? 3.986 1.483 -16.288 1.00 94.56 98 LEU A CA 1
ATOM 789 C C . LEU A 1 98 ? 3.628 2.064 -17.654 1.00 94.56 98 LEU A C 1
ATOM 791 O O . LEU A 1 98 ? 2.885 1.441 -18.406 1.00 94.56 98 LEU A O 1
ATOM 795 N N . SER A 1 99 ? 4.300 3.147 -18.051 1.00 91.88 99 SER A N 1
ATOM 796 C CA . SER A 1 99 ? 4.167 3.781 -19.373 1.00 91.88 99 SER A CA 1
ATOM 797 C C . SER A 1 99 ? 4.530 2.864 -20.555 1.00 91.88 99 SER A C 1
ATOM 799 O O . SER A 1 99 ? 4.289 3.201 -21.714 1.00 91.88 99 SER A O 1
ATOM 801 N N . ALA A 1 100 ? 5.109 1.685 -20.294 1.00 89.38 100 ALA A N 1
ATOM 802 C CA . ALA A 1 100 ? 5.383 0.659 -21.297 1.00 89.38 100 ALA A CA 1
ATOM 803 C C . ALA A 1 100 ? 4.260 -0.359 -21.496 1.00 89.38 100 ALA A C 1
ATOM 805 O O . ALA A 1 100 ? 4.386 -1.236 -22.354 1.00 89.38 100 ALA A O 1
ATOM 806 N N . THR A 1 101 ? 3.215 -0.297 -20.679 1.00 93.12 101 THR A N 1
ATOM 807 C CA . THR A 1 101 ? 2.264 -1.388 -20.499 1.00 93.12 101 THR A CA 1
ATOM 808 C C . THR A 1 101 ? 0.854 -0.915 -20.821 1.00 93.12 101 THR A C 1
ATOM 810 O O . THR A 1 101 ? 0.472 0.191 -20.456 1.00 93.12 101 THR A O 1
ATOM 813 N N . LYS A 1 102 ? 0.059 -1.738 -21.509 1.00 94.62 102 LYS A N 1
ATOM 814 C CA . LYS A 1 102 ? -1.366 -1.442 -21.702 1.00 94.62 102 LYS A CA 1
ATOM 815 C C . LYS A 1 102 ? -2.120 -1.564 -20.377 1.00 94.62 102 LYS A C 1
ATOM 817 O O . LYS A 1 102 ? -1.735 -2.362 -19.524 1.00 94.62 102 LYS A O 1
ATOM 822 N N . LEU A 1 103 ? -3.184 -0.786 -20.196 1.00 97.06 103 LEU A N 1
ATOM 823 C CA . LEU A 1 103 ? -3.914 -0.734 -18.924 1.00 97.06 103 LEU A CA 1
ATOM 824 C C . LEU A 1 103 ? -4.510 -2.105 -18.566 1.00 97.06 103 LEU A C 1
ATOM 826 O O . LEU A 1 103 ? -4.415 -2.532 -17.416 1.00 97.06 103 LEU A O 1
ATOM 830 N N . GLU A 1 104 ? -5.023 -2.837 -19.556 1.00 97.25 104 GLU A N 1
ATOM 831 C CA . GLU A 1 104 ? -5.622 -4.164 -19.376 1.00 97.25 104 GLU A CA 1
ATOM 832 C C . GLU A 1 104 ? -4.562 -5.226 -19.074 1.00 97.25 104 GLU A C 1
ATOM 834 O O . GLU A 1 104 ? -4.754 -6.050 -18.182 1.00 97.25 104 GLU A O 1
ATOM 839 N N . ASP A 1 105 ? -3.418 -5.164 -19.766 1.00 97.38 105 ASP A N 1
ATOM 840 C CA . ASP A 1 105 ? -2.284 -6.067 -19.535 1.00 97.38 105 ASP A CA 1
ATOM 841 C C . ASP A 1 105 ? -1.685 -5.878 -18.137 1.00 97.38 105 ASP A C 1
ATOM 843 O O . ASP A 1 105 ? -1.135 -6.824 -17.577 1.00 97.38 105 ASP A O 1
ATOM 847 N N . PHE A 1 106 ? -1.722 -4.653 -17.597 1.00 98.38 106 PHE A N 1
ATOM 848 C CA . PHE A 1 106 ? -1.273 -4.371 -16.236 1.00 98.38 106 PHE A CA 1
ATOM 849 C C . PHE A 1 106 ? -2.304 -4.785 -15.189 1.00 98.38 106 PHE A C 1
ATOM 851 O O . PHE A 1 106 ? -1.921 -5.353 -14.167 1.00 98.38 106 PHE A O 1
ATOM 858 N N . LEU A 1 107 ? -3.593 -4.515 -15.444 1.00 98.25 107 LEU A N 1
ATOM 859 C CA . LEU A 1 107 ? -4.674 -4.962 -14.570 1.00 98.25 107 LEU A CA 1
ATOM 860 C C . LEU A 1 107 ? -4.668 -6.483 -14.454 1.00 98.25 107 LEU A C 1
ATOM 862 O O . LEU A 1 107 ? -4.814 -6.982 -13.350 1.00 98.25 107 LEU A O 1
ATOM 866 N N . ASP A 1 108 ? -4.479 -7.189 -15.571 1.00 97.81 108 ASP A N 1
ATOM 867 C CA . ASP A 1 108 ? -4.315 -8.642 -15.633 1.00 97.81 108 ASP A CA 1
ATOM 868 C C . ASP A 1 108 ? -5.481 -9.421 -14.990 1.00 97.81 108 ASP A C 1
ATOM 870 O O . ASP A 1 108 ? -5.300 -10.415 -14.286 1.00 97.81 108 ASP A O 1
ATOM 874 N N . GLU A 1 109 ? -6.712 -8.952 -15.227 1.00 96.44 109 GLU A N 1
ATOM 875 C CA . GLU A 1 109 ? -7.946 -9.504 -14.640 1.00 96.44 109 GLU A CA 1
ATOM 876 C C . GLU A 1 109 ? -8.112 -11.006 -14.932 1.00 96.44 109 GLU A C 1
ATOM 878 O O . GLU A 1 109 ? -8.528 -11.773 -14.064 1.00 96.44 109 GLU A O 1
ATOM 883 N N . GLN A 1 110 ? -7.695 -11.454 -16.121 1.00 96.06 110 GLN A N 1
ATOM 884 C CA . GLN A 1 110 ? -7.758 -12.861 -16.536 1.00 96.06 110 GLN A CA 1
ATOM 885 C C . GLN A 1 110 ? -6.875 -13.787 -15.688 1.00 96.06 110 GLN A C 1
ATOM 887 O O . GLN A 1 110 ? -7.176 -14.972 -15.573 1.00 96.06 110 GLN A O 1
ATOM 892 N N . ASN A 1 111 ? -5.814 -13.255 -15.075 1.00 96.25 111 ASN A N 1
ATOM 893 C CA . ASN A 1 111 ? -4.913 -13.998 -14.195 1.00 96.25 111 ASN A CA 1
ATOM 894 C C . ASN A 1 111 ? -5.028 -13.491 -12.752 1.00 96.25 111 ASN A C 1
ATOM 896 O O . ASN A 1 111 ? -4.030 -13.376 -12.047 1.00 96.25 111 ASN A O 1
ATOM 900 N N . GLN A 1 112 ? -6.247 -13.158 -12.311 1.00 96.38 112 GLN A N 1
ATOM 901 C CA . GLN A 1 112 ? -6.527 -12.717 -10.939 1.00 96.38 112 GLN A CA 1
ATOM 902 C C . GLN A 1 112 ? -5.679 -11.513 -10.502 1.00 96.38 112 GLN A C 1
ATOM 904 O O . GLN A 1 112 ? -5.238 -11.432 -9.352 1.00 96.38 112 GLN A O 1
ATOM 909 N N . TYR A 1 113 ? -5.461 -10.572 -11.417 1.00 98.31 113 TYR A N 1
ATOM 910 C CA . TYR A 1 113 ? -4.686 -9.355 -11.198 1.00 98.31 113 TYR A CA 1
ATOM 911 C C . TYR A 1 113 ? -3.207 -9.597 -10.870 1.00 98.31 113 TYR A C 1
ATOM 913 O O . TYR A 1 113 ? -2.586 -8.805 -10.151 1.00 98.31 113 TYR A O 1
ATOM 921 N N . SER A 1 114 ? -2.637 -10.700 -11.372 1.00 98.44 114 SER A N 1
ATOM 922 C CA . SER A 1 114 ? -1.290 -11.142 -11.007 1.00 98.44 114 SER A CA 1
ATOM 923 C C . SER A 1 114 ? -0.244 -10.066 -11.259 1.00 98.44 114 SER A C 1
ATOM 925 O O . SER A 1 114 ? 0.502 -9.705 -10.349 1.00 98.44 114 SER A O 1
ATOM 927 N N . ARG A 1 115 ? -0.212 -9.472 -12.455 1.00 98.44 115 ARG A N 1
ATOM 928 C CA . ARG A 1 115 ? 0.787 -8.445 -12.776 1.00 98.44 115 ARG A CA 1
ATOM 929 C C . ARG A 1 115 ? 0.732 -7.209 -11.871 1.00 98.44 115 ARG A C 1
ATOM 931 O O . ARG A 1 115 ? 1.790 -6.732 -11.444 1.00 98.44 115 ARG A O 1
ATOM 938 N N . LEU A 1 116 ? -0.468 -6.720 -11.554 1.00 98.62 116 LEU A N 1
ATOM 939 C CA . LEU A 1 116 ? -0.676 -5.613 -10.615 1.00 98.62 116 LEU A CA 1
ATOM 940 C C . LEU A 1 116 ? -0.124 -5.965 -9.227 1.00 98.62 116 LEU A C 1
ATOM 942 O O . LEU A 1 116 ? 0.650 -5.204 -8.649 1.00 98.62 116 LEU A O 1
ATOM 946 N N . LYS A 1 117 ? -0.461 -7.146 -8.706 1.00 98.69 117 LYS A N 1
ATOM 947 C CA . LYS A 1 117 ? 0.027 -7.614 -7.401 1.00 98.69 117 LYS A CA 1
ATOM 948 C C . LYS A 1 117 ? 1.547 -7.781 -7.390 1.00 98.69 117 LYS A C 1
ATOM 950 O O . LYS A 1 117 ? 2.207 -7.353 -6.443 1.00 98.69 117 LYS A O 1
ATOM 955 N N . GLN A 1 118 ? 2.122 -8.317 -8.470 1.00 98.56 118 GLN A N 1
ATOM 956 C CA . GLN A 1 118 ? 3.573 -8.400 -8.643 1.00 98.56 118 GLN A CA 1
ATOM 957 C C . GLN A 1 118 ? 4.223 -7.014 -8.615 1.00 98.56 118 GLN A C 1
ATOM 959 O O . GLN A 1 118 ? 5.265 -6.864 -7.989 1.00 98.56 118 GLN A O 1
ATOM 964 N N . TYR A 1 119 ? 3.616 -5.981 -9.215 1.00 97.81 119 TYR A N 1
ATOM 965 C CA . TYR A 1 119 ? 4.140 -4.608 -9.153 1.00 97.81 119 TYR A CA 1
ATOM 966 C C . TYR A 1 119 ? 4.253 -4.090 -7.710 1.00 97.81 119 TYR A C 1
ATOM 968 O O . TYR A 1 119 ? 5.231 -3.425 -7.354 1.00 97.81 119 TYR A O 1
ATOM 976 N N . GLN A 1 120 ? 3.290 -4.426 -6.854 1.00 94.56 120 GLN A N 1
ATOM 977 C CA . GLN A 1 120 ? 3.299 -4.032 -5.444 1.00 94.56 120 GLN A CA 1
ATOM 978 C C . GLN A 1 120 ? 4.356 -4.808 -4.643 1.00 94.56 120 GLN A C 1
ATOM 980 O O . GLN A 1 120 ? 5.065 -4.215 -3.828 1.00 94.56 120 GLN A O 1
ATOM 985 N N . ILE A 1 121 ? 4.540 -6.102 -4.936 1.00 96.19 121 ILE A N 1
ATOM 986 C CA . ILE A 1 121 ? 5.640 -6.908 -4.379 1.00 96.19 121 ILE A CA 1
ATOM 987 C C . ILE A 1 121 ? 6.996 -6.357 -4.844 1.00 96.19 121 ILE A C 1
ATOM 989 O O . ILE A 1 121 ? 7.895 -6.167 -4.028 1.00 96.19 121 ILE A O 1
ATOM 993 N N . GLU A 1 122 ? 7.152 -6.014 -6.126 1.00 94.06 122 GLU A N 1
ATOM 994 C CA . GLU A 1 122 ? 8.372 -5.369 -6.619 1.00 94.06 122 GLU A CA 1
ATOM 995 C C . GLU A 1 122 ? 8.645 -4.041 -5.912 1.00 94.06 122 GLU A C 1
ATOM 997 O O . GLU A 1 122 ? 9.801 -3.704 -5.666 1.00 94.06 122 GLU A O 1
ATOM 1002 N N . SER A 1 123 ? 7.601 -3.254 -5.642 1.00 82.38 123 SER A N 1
ATOM 1003 C CA . SER A 1 123 ? 7.718 -1.956 -4.972 1.00 82.38 123 SER A CA 1
ATOM 1004 C C . SER A 1 123 ? 8.254 -2.123 -3.551 1.00 82.38 123 SER A C 1
ATOM 1006 O O . SER A 1 123 ? 9.195 -1.425 -3.168 1.00 82.38 123 SER A O 1
ATOM 1008 N N . TYR A 1 124 ? 7.756 -3.126 -2.826 1.00 83.44 124 TYR A N 1
ATOM 1009 C CA . TYR A 1 124 ? 8.320 -3.549 -1.545 1.00 83.44 124 TYR A CA 1
ATOM 1010 C C . TYR A 1 124 ? 9.788 -3.982 -1.673 1.00 83.44 124 TYR A C 1
ATOM 1012 O O . TYR A 1 124 ? 10.654 -3.469 -0.965 1.00 83.44 124 TYR A O 1
ATOM 1020 N N . LEU A 1 125 ? 10.111 -4.861 -2.627 1.00 83.50 125 LEU A N 1
ATOM 1021 C CA . LEU A 1 125 ? 11.484 -5.335 -2.830 1.00 83.50 125 LEU A CA 1
ATOM 1022 C C . LEU A 1 125 ? 12.443 -4.186 -3.164 1.00 83.50 125 LEU A C 1
ATOM 1024 O O . LEU A 1 125 ? 13.555 -4.126 -2.640 1.00 83.50 125 LEU A O 1
ATOM 1028 N N . LYS A 1 126 ? 12.018 -3.227 -3.994 1.00 79.56 126 LYS A N 1
ATOM 1029 C CA . LYS A 1 126 ? 12.797 -2.019 -4.305 1.00 79.56 126 LYS A CA 1
ATOM 1030 C C . LYS A 1 126 ? 13.097 -1.208 -3.040 1.00 79.56 126 LYS A C 1
ATOM 1032 O O . LYS A 1 126 ? 14.207 -0.679 -2.937 1.00 79.56 126 LYS A O 1
ATOM 1037 N N . LEU A 1 127 ? 12.156 -1.133 -2.095 1.00 71.31 127 LEU A N 1
ATOM 1038 C CA . LEU A 1 127 ? 12.321 -0.420 -0.828 1.00 71.31 127 LEU A CA 1
ATOM 1039 C C . LEU A 1 127 ? 13.344 -1.109 0.089 1.00 71.31 127 LEU A C 1
ATOM 1041 O O . LEU A 1 127 ? 14.257 -0.440 0.582 1.00 71.31 127 LEU A O 1
ATOM 1045 N N . ILE A 1 128 ? 13.221 -2.427 0.280 1.00 74.25 128 ILE A N 1
ATOM 1046 C CA . ILE A 1 128 ? 14.039 -3.180 1.246 1.00 74.25 128 ILE A CA 1
ATOM 1047 C C . ILE A 1 128 ? 15.399 -3.641 0.700 1.00 74.25 128 ILE A C 1
ATOM 1049 O O . ILE A 1 128 ? 16.334 -3.822 1.473 1.00 74.25 128 ILE A O 1
ATOM 1053 N N . ASP A 1 129 ? 15.546 -3.772 -0.623 1.00 75.38 129 ASP A N 1
ATOM 1054 C CA . ASP A 1 129 ? 16.755 -4.285 -1.291 1.00 75.38 129 ASP A CA 1
ATOM 1055 C C . ASP A 1 129 ? 17.401 -3.241 -2.218 1.00 75.38 129 ASP A C 1
ATOM 1057 O O . ASP A 1 129 ? 17.876 -3.529 -3.318 1.00 75.38 129 ASP A O 1
ATOM 1061 N N . ASN A 1 130 ? 17.404 -1.973 -1.796 1.00 70.69 130 ASN A N 1
ATOM 1062 C CA . ASN A 1 130 ? 18.171 -0.901 -2.443 1.00 70.69 130 ASN A CA 1
ATOM 1063 C C . ASN A 1 130 ? 17.903 -0.751 -3.964 1.00 70.69 130 ASN A C 1
ATOM 1065 O O . ASN A 1 130 ? 18.817 -0.470 -4.752 1.00 70.69 130 ASN A O 1
ATOM 1069 N N . GLY A 1 131 ? 16.647 -0.916 -4.380 1.00 66.81 131 GLY A N 1
ATOM 1070 C CA . GLY A 1 131 ? 16.212 -0.917 -5.779 1.00 66.81 131 GLY A CA 1
ATOM 1071 C C . GLY A 1 131 ? 16.072 -2.308 -6.409 1.00 66.81 131 GLY A C 1
ATOM 1072 O O . GLY A 1 131 ? 15.698 -2.382 -7.579 1.00 66.81 131 GLY A O 1
ATOM 1073 N N . TRP A 1 132 ? 16.336 -3.388 -5.665 1.00 89.81 132 TRP A N 1
ATOM 1074 C CA . TRP A 1 132 ? 16.157 -4.789 -6.066 1.00 89.81 132 TRP A CA 1
ATOM 1075 C C . TRP A 1 132 ? 16.791 -5.103 -7.434 1.00 89.81 132 TRP A C 1
ATOM 1077 O O . TRP A 1 132 ? 17.956 -4.780 -7.642 1.00 89.81 132 TRP A O 1
ATOM 1087 N N . VAL A 1 133 ? 16.068 -5.652 -8.419 1.00 92.31 133 VAL A N 1
ATOM 1088 C CA . VAL A 1 133 ? 16.582 -5.899 -9.791 1.00 92.31 133 VAL A CA 1
ATOM 1089 C C . VAL A 1 133 ? 17.197 -4.660 -10.458 1.00 92.31 133 VAL A C 1
ATOM 1091 O O . VAL A 1 133 ? 17.963 -4.781 -11.412 1.00 92.31 133 VAL A O 1
ATOM 1094 N N . ASN A 1 134 ? 16.900 -3.462 -9.945 1.00 84.81 134 ASN A N 1
ATOM 1095 C CA . ASN A 1 134 ? 17.453 -2.187 -10.377 1.00 84.81 134 ASN A CA 1
ATOM 1096 C C . ASN A 1 134 ? 18.543 -1.630 -9.439 1.00 84.81 134 ASN A C 1
ATOM 1098 O O . ASN A 1 134 ? 18.808 -0.430 -9.490 1.00 84.81 134 ASN A O 1
ATOM 1102 N N . GLN A 1 135 ? 19.208 -2.439 -8.608 1.00 82.62 135 GLN A N 1
ATOM 1103 C CA . GLN A 1 135 ? 20.231 -1.970 -7.656 1.00 82.62 135 GLN A CA 1
ATOM 1104 C C . GLN A 1 135 ? 21.263 -1.016 -8.288 1.00 82.62 135 GLN A C 1
ATOM 1106 O O . GLN A 1 135 ? 21.497 0.072 -7.752 1.00 82.62 135 GLN A O 1
ATOM 1111 N N . LYS A 1 136 ? 21.825 -1.364 -9.457 1.00 81.00 136 LYS A N 1
ATOM 1112 C CA . LYS A 1 136 ? 22.639 -0.434 -10.265 1.00 81.00 136 LYS A CA 1
ATOM 1113 C C . LYS A 1 136 ? 21.819 0.368 -11.283 1.00 81.00 136 LYS A C 1
ATOM 1115 O O . LYS A 1 136 ? 22.094 1.547 -11.501 1.00 81.00 136 LYS A O 1
ATOM 1120 N N . ALA A 1 137 ? 20.786 -0.234 -11.871 1.00 84.44 137 ALA A N 1
ATOM 1121 C CA . ALA A 1 137 ? 19.975 0.386 -12.925 1.00 84.44 137 ALA A CA 1
ATOM 1122 C C . ALA A 1 137 ? 19.095 1.560 -12.461 1.00 84.44 137 ALA A C 1
ATOM 1124 O O . ALA A 1 137 ? 18.623 2.348 -13.284 1.00 84.44 137 ALA A O 1
ATOM 1125 N N . LYS A 1 138 ? 18.909 1.758 -11.152 1.00 74.50 138 LYS A N 1
ATOM 1126 C CA . LYS A 1 138 ? 18.252 2.950 -10.596 1.00 74.50 138 LYS A CA 1
ATOM 1127 C C . LYS A 1 138 ? 18.960 4.249 -10.992 1.00 74.50 138 LYS A C 1
ATOM 1129 O O . LYS A 1 138 ? 18.336 5.302 -10.976 1.00 74.50 138 LYS A O 1
ATOM 1134 N N . PHE A 1 139 ? 20.226 4.169 -11.415 1.00 75.69 139 PHE A N 1
ATOM 1135 C CA . PHE A 1 139 ? 20.994 5.291 -11.956 1.00 75.69 139 PHE A CA 1
ATOM 1136 C C . PHE A 1 139 ? 20.980 5.381 -13.501 1.00 75.69 139 PHE A C 1
ATOM 1138 O O . PHE A 1 139 ? 21.539 6.324 -14.064 1.00 75.69 139 PHE A O 1
ATOM 1145 N N . TYR A 1 140 ? 20.343 4.441 -14.214 1.00 83.38 140 TYR A N 1
ATOM 1146 C CA . TYR A 1 140 ? 20.371 4.340 -15.683 1.00 83.38 140 TYR A CA 1
ATOM 1147 C C . TYR A 1 140 ? 19.467 5.363 -16.390 1.00 83.38 140 TYR A C 1
ATOM 1149 O O . TYR A 1 140 ? 18.331 5.054 -16.747 1.00 83.38 140 TYR A O 1
ATOM 1157 N N . ARG A 1 141 ? 19.928 6.610 -16.517 1.00 76.75 141 ARG A N 1
ATOM 1158 C CA . ARG A 1 141 ? 19.164 7.787 -16.992 1.00 76.75 141 ARG A CA 1
ATOM 1159 C C . ARG A 1 141 ? 18.270 7.531 -18.208 1.00 76.75 141 ARG A C 1
ATOM 1161 O O . ARG A 1 141 ? 18.675 6.846 -19.137 1.00 76.75 141 ARG A O 1
ATOM 1168 N N . GLY A 1 142 ? 17.076 8.125 -18.184 1.00 80.56 142 GLY A N 1
ATOM 1169 C CA . GLY A 1 142 ? 16.087 8.017 -19.261 1.00 80.56 142 GLY A CA 1
ATOM 1170 C C . GLY A 1 142 ? 15.296 6.707 -19.281 1.00 80.56 142 GLY A C 1
ATOM 1171 O O . GLY A 1 142 ? 14.436 6.543 -20.134 1.00 80.56 142 GLY A O 1
ATOM 1172 N N . ALA A 1 143 ? 15.567 5.769 -18.362 1.00 84.19 143 ALA A N 1
ATOM 1173 C CA . ALA A 1 143 ? 14.852 4.492 -18.323 1.00 84.19 143 ALA A CA 1
ATOM 1174 C C . ALA A 1 143 ? 13.352 4.644 -18.034 1.00 84.19 143 ALA A C 1
ATOM 1176 O O . ALA A 1 143 ? 12.555 3.894 -18.587 1.00 84.19 143 ALA A O 1
ATOM 1177 N N . ILE A 1 144 ? 12.996 5.595 -17.172 1.00 84.94 144 ILE A N 1
ATOM 1178 C CA . ILE A 1 144 ? 11.632 5.881 -16.727 1.00 84.94 144 ILE A CA 1
ATOM 1179 C C . ILE A 1 144 ? 11.511 7.403 -16.615 1.00 84.94 144 ILE A C 1
ATOM 1181 O O . ILE A 1 144 ? 12.404 8.025 -16.028 1.00 84.94 144 ILE A O 1
ATOM 1185 N N . GLN A 1 145 ? 10.442 7.977 -17.169 1.00 82.88 145 GLN A N 1
ATOM 1186 C CA . GLN A 1 145 ? 10.070 9.384 -16.984 1.00 82.88 145 GLN A CA 1
ATOM 1187 C C . GLN A 1 145 ? 8.936 9.443 -15.969 1.00 82.88 145 GLN A C 1
ATOM 1189 O O . GLN A 1 145 ? 7.932 8.753 -16.125 1.00 82.88 145 GLN A O 1
ATOM 1194 N N . VAL A 1 146 ? 9.102 10.229 -14.909 1.00 78.44 146 VAL A N 1
ATOM 1195 C CA . VAL A 1 146 ? 8.145 10.233 -13.793 1.00 78.44 146 VAL A CA 1
ATOM 1196 C C . VAL A 1 146 ? 6.796 10.793 -14.235 1.00 78.44 146 VAL A C 1
ATOM 1198 O O . VAL A 1 146 ? 5.757 10.296 -13.816 1.00 78.44 146 VAL A O 1
ATOM 1201 N N . GLU A 1 147 ? 6.816 11.785 -15.117 1.00 81.75 147 GLU A N 1
ATOM 1202 C CA . GLU A 1 147 ? 5.635 12.439 -15.665 1.00 81.75 147 GLU A CA 1
ATOM 1203 C C . GLU A 1 147 ? 4.794 11.455 -16.495 1.00 81.75 147 GLU A C 1
ATOM 1205 O O . GLU A 1 147 ? 3.574 11.401 -16.341 1.00 81.75 147 GLU A O 1
ATOM 1210 N N . ASP A 1 148 ? 5.442 10.615 -17.308 1.00 87.88 148 ASP A N 1
ATOM 1211 C CA . ASP A 1 148 ? 4.764 9.586 -18.102 1.00 87.88 148 ASP A CA 1
ATOM 1212 C C . ASP A 1 148 ? 4.178 8.482 -17.211 1.00 87.88 148 ASP A C 1
ATOM 1214 O O . ASP A 1 148 ? 3.039 8.064 -17.418 1.00 87.88 148 ASP A O 1
ATOM 1218 N N . GLU A 1 149 ? 4.907 8.045 -16.176 1.00 88.00 149 GLU A N 1
ATOM 1219 C CA . GLU A 1 149 ? 4.393 7.073 -15.200 1.00 88.00 149 GLU A CA 1
ATOM 1220 C C . GLU A 1 149 ? 3.211 7.634 -14.398 1.00 88.00 149 GLU A C 1
ATOM 1222 O O . GLU A 1 149 ? 2.243 6.914 -14.170 1.00 88.00 149 GLU A O 1
ATOM 1227 N N . GLN A 1 150 ? 3.255 8.912 -14.001 1.00 88.44 150 GLN A N 1
ATOM 1228 C CA . GLN A 1 150 ? 2.161 9.587 -13.292 1.00 88.44 150 GLN A CA 1
ATOM 1229 C C . GLN A 1 150 ? 0.916 9.733 -14.171 1.00 88.44 150 GLN A C 1
ATOM 1231 O O . GLN A 1 150 ? -0.198 9.462 -13.717 1.00 88.44 150 GLN A O 1
ATOM 1236 N N . ASN A 1 151 ? 1.088 10.143 -15.431 1.00 91.25 151 ASN A N 1
ATOM 1237 C CA . ASN A 1 151 ? -0.012 10.262 -16.388 1.00 91.25 151 ASN A CA 1
ATOM 1238 C C . ASN A 1 151 ? -0.644 8.898 -16.679 1.00 91.25 151 ASN A C 1
ATOM 1240 O O . ASN A 1 151 ? -1.874 8.767 -16.685 1.00 91.25 151 ASN A O 1
ATOM 1244 N N . TRP A 1 152 ? 0.193 7.875 -16.863 1.00 94.88 152 TRP A N 1
ATOM 1245 C CA . TRP A 1 152 ? -0.258 6.501 -17.028 1.00 94.88 152 TRP A CA 1
ATOM 1246 C C . TRP A 1 152 ? -1.007 6.013 -15.785 1.00 94.88 152 TRP A C 1
ATOM 1248 O O . TRP A 1 152 ? -2.137 5.545 -15.900 1.00 94.88 152 TRP A O 1
ATOM 1258 N N . GLY A 1 153 ? -0.432 6.187 -14.592 1.00 95.56 153 GLY A N 1
ATOM 1259 C CA . GLY A 1 153 ? -1.012 5.717 -13.335 1.00 95.56 153 GLY A CA 1
ATOM 1260 C C . GLY A 1 153 ? -2.334 6.397 -13.012 1.00 95.56 153 GLY A C 1
ATOM 1261 O O . GLY A 1 153 ? -3.284 5.743 -12.584 1.00 95.56 153 GLY A O 1
ATOM 1262 N N . ARG A 1 154 ? -2.446 7.695 -13.308 1.00 95.25 154 ARG A N 1
ATOM 1263 C CA . ARG A 1 154 ? -3.711 8.426 -13.211 1.00 95.25 154 ARG A CA 1
ATOM 1264 C C . ARG A 1 154 ? -4.761 7.856 -14.160 1.00 95.25 154 ARG A C 1
ATOM 1266 O O . ARG A 1 154 ? -5.884 7.624 -13.724 1.00 95.25 154 ARG A O 1
ATOM 1273 N N . SER A 1 155 ? -4.399 7.613 -15.417 1.00 96.56 155 SER A N 1
ATOM 1274 C CA . SER A 1 155 ? -5.315 7.050 -16.418 1.00 96.56 155 SER A CA 1
ATOM 1275 C C . SER A 1 155 ? -5.780 5.647 -16.017 1.00 96.56 155 SER A C 1
ATOM 1277 O O . SER A 1 155 ? -6.978 5.375 -16.006 1.00 96.56 155 SER A O 1
ATOM 1279 N N . PHE A 1 156 ? -4.845 4.800 -15.579 1.00 98.19 156 PHE A N 1
ATOM 1280 C CA . PHE A 1 156 ? -5.110 3.458 -15.070 1.00 98.19 156 PHE A CA 1
ATOM 1281 C C . PHE A 1 156 ? -6.102 3.466 -13.907 1.00 98.19 156 PHE A C 1
ATOM 1283 O O . PHE A 1 156 ? -7.146 2.818 -13.975 1.00 98.19 156 PHE A O 1
ATOM 1290 N N . LEU A 1 157 ? -5.808 4.234 -12.853 1.00 98.00 157 LEU A N 1
ATOM 1291 C CA . LEU A 1 157 ? -6.655 4.290 -11.664 1.00 98.00 157 LEU A CA 1
ATOM 1292 C C . LEU A 1 157 ? -8.048 4.833 -11.997 1.00 98.00 157 LEU A C 1
ATOM 1294 O O . LEU A 1 157 ? -9.043 4.287 -11.528 1.00 98.00 157 LEU A O 1
ATOM 1298 N N . GLN A 1 158 ? -8.142 5.867 -12.837 1.00 97.31 158 GLN A N 1
ATOM 1299 C CA . GLN A 1 158 ? -9.427 6.420 -13.271 1.00 97.31 158 GLN A CA 1
ATOM 1300 C C . GLN A 1 158 ? -10.262 5.401 -14.051 1.00 97.31 158 GLN A C 1
ATOM 1302 O O . GLN A 1 158 ? -11.472 5.320 -13.832 1.00 97.31 158 GLN A O 1
ATOM 1307 N N . GLU A 1 159 ? -9.639 4.604 -14.919 1.00 97.75 159 GLU A N 1
ATOM 1308 C CA . GLU A 1 159 ? -10.344 3.580 -15.682 1.00 97.75 159 GLU A CA 1
ATOM 1309 C C . GLU A 1 159 ? -10.867 2.456 -14.780 1.00 97.75 159 GLU A C 1
ATOM 1311 O O . GLU A 1 159 ? -12.054 2.123 -14.832 1.00 97.75 159 GLU A O 1
ATOM 1316 N N . ILE A 1 160 ? -10.019 1.887 -13.917 1.00 97.56 160 ILE A N 1
ATOM 1317 C CA . ILE A 1 160 ? -10.437 0.768 -13.061 1.00 97.56 160 ILE A CA 1
ATOM 1318 C C . ILE A 1 160 ? -11.460 1.213 -12.016 1.00 97.56 160 ILE A C 1
ATOM 1320 O O . ILE A 1 160 ? -12.398 0.478 -11.717 1.00 97.56 160 ILE A O 1
ATOM 1324 N N . LEU A 1 161 ? -11.342 2.443 -11.505 1.00 97.81 161 LEU A N 1
ATOM 1325 C CA . LEU A 1 161 ? -12.283 2.979 -10.529 1.00 97.81 161 LEU A CA 1
ATOM 1326 C C . LEU A 1 161 ? -13.643 3.288 -11.147 1.00 97.81 161 LEU A C 1
ATOM 1328 O O . LEU A 1 161 ? -14.628 3.321 -10.418 1.00 97.81 161 LEU A O 1
ATOM 1332 N N . ALA A 1 162 ? -13.748 3.469 -12.464 1.00 97.12 162 ALA A N 1
ATOM 1333 C CA . ALA A 1 162 ? -15.044 3.599 -13.128 1.00 97.12 162 ALA A CA 1
ATOM 1334 C C . ALA A 1 162 ? -15.843 2.276 -13.154 1.00 97.12 162 ALA A C 1
ATOM 1336 O O . ALA A 1 162 ? -17.054 2.298 -13.371 1.00 97.12 162 ALA A O 1
ATOM 1337 N N . LYS A 1 163 ? -15.200 1.125 -12.902 1.00 97.25 163 LYS A N 1
ATOM 1338 C CA . LYS A 1 163 ? -15.812 -0.211 -12.974 1.00 97.25 163 LYS A CA 1
ATOM 1339 C C . LYS A 1 163 ? -16.371 -0.626 -11.605 1.00 97.25 163 LYS A C 1
ATOM 1341 O O . LYS A 1 163 ? -15.635 -1.085 -10.738 1.00 97.25 163 LYS A O 1
ATOM 1346 N N . ASP A 1 164 ? -17.686 -0.497 -11.411 1.00 97.12 164 ASP A N 1
ATOM 1347 C CA . ASP A 1 164 ? -18.365 -0.767 -10.125 1.00 97.12 164 ASP A CA 1
ATOM 1348 C C . ASP A 1 164 ? -18.033 -2.134 -9.520 1.00 97.12 164 ASP A C 1
ATOM 1350 O O . ASP A 1 164 ? -17.645 -2.203 -8.357 1.00 97.12 164 ASP A O 1
ATOM 1354 N N . LYS A 1 165 ? -18.155 -3.200 -10.322 1.00 96.12 165 LYS A N 1
ATOM 1355 C CA . LYS A 1 165 ? -17.908 -4.579 -9.884 1.00 96.12 165 LYS A CA 1
ATOM 1356 C C . LYS A 1 165 ? -16.475 -4.762 -9.379 1.00 96.12 165 LYS A C 1
ATOM 1358 O O . LYS A 1 165 ? -16.252 -5.329 -8.314 1.00 96.12 165 LYS A O 1
ATOM 1363 N N . LEU A 1 166 ? -15.515 -4.217 -10.125 1.00 96.31 166 LEU A N 1
ATOM 1364 C CA . LEU A 1 166 ? -14.101 -4.276 -9.780 1.00 96.31 166 LEU A CA 1
ATOM 1365 C C . LEU A 1 166 ? -13.848 -3.589 -8.431 1.00 96.31 166 LEU A C 1
ATOM 1367 O O . LEU A 1 166 ? -13.227 -4.182 -7.552 1.00 96.31 166 LEU A O 1
ATOM 1371 N N . VAL A 1 167 ? -14.406 -2.388 -8.232 1.00 96.56 167 VAL A N 1
ATOM 1372 C CA . VAL A 1 167 ? -14.289 -1.629 -6.976 1.00 96.56 167 VAL A CA 1
ATOM 1373 C C . VAL A 1 167 ? -14.953 -2.341 -5.799 1.00 96.56 167 VAL A C 1
ATOM 1375 O O . VAL A 1 167 ? -14.371 -2.371 -4.716 1.00 96.56 167 VAL A O 1
ATOM 1378 N N . SER A 1 168 ? -16.146 -2.914 -5.983 1.00 95.06 168 SER A N 1
ATOM 1379 C CA . SER A 1 168 ? -16.859 -3.600 -4.901 1.00 95.06 168 SER A CA 1
ATOM 1380 C C . SER A 1 168 ? -16.174 -4.890 -4.458 1.00 95.06 168 SER A C 1
ATOM 1382 O O . SER A 1 168 ? -16.144 -5.172 -3.267 1.00 95.06 168 SER A O 1
ATOM 1384 N N . GLU A 1 169 ? -15.631 -5.664 -5.399 1.00 95.12 169 GLU A N 1
ATOM 1385 C CA . GLU A 1 169 ? -15.049 -6.984 -5.119 1.00 95.12 169 GLU A CA 1
ATOM 1386 C C . GLU A 1 169 ? -13.573 -6.910 -4.701 1.00 95.12 169 GLU A C 1
ATOM 1388 O O . GLU A 1 169 ? -13.082 -7.818 -4.041 1.00 95.12 169 GLU A O 1
ATOM 1393 N N . ASN A 1 170 ? -12.855 -5.842 -5.074 1.00 97.38 170 ASN A N 1
ATOM 1394 C CA . ASN A 1 170 ? -11.398 -5.753 -4.913 1.00 97.38 170 ASN A CA 1
ATOM 1395 C C . ASN A 1 170 ? -10.959 -4.444 -4.238 1.00 97.38 170 ASN A C 1
ATOM 1397 O O . ASN A 1 170 ? -9.872 -3.932 -4.515 1.00 97.38 170 ASN A O 1
ATOM 1401 N N . PHE A 1 171 ? -11.791 -3.883 -3.353 1.00 97.88 171 PHE A N 1
ATOM 1402 C CA . PHE A 1 171 ? -11.541 -2.578 -2.730 1.00 97.88 171 PHE A CA 1
ATOM 1403 C C . PHE A 1 171 ? -10.154 -2.485 -2.076 1.00 97.88 171 PHE A C 1
ATOM 1405 O O . PHE A 1 171 ? -9.430 -1.519 -2.317 1.00 97.88 171 PHE A O 1
ATOM 1412 N N . TYR A 1 172 ? -9.755 -3.496 -1.294 1.00 97.88 172 TYR A N 1
ATOM 1413 C CA . TYR A 1 172 ? -8.446 -3.522 -0.635 1.00 97.88 172 TYR A CA 1
ATOM 1414 C C . TYR A 1 172 ? -7.284 -3.495 -1.639 1.00 97.88 172 TYR A C 1
ATOM 1416 O O . TYR A 1 172 ? -6.356 -2.695 -1.488 1.00 97.88 172 TYR A O 1
ATOM 1424 N N . LEU A 1 173 ? -7.352 -4.318 -2.693 1.00 98.19 173 LEU A N 1
ATOM 1425 C CA . LEU A 1 173 ? -6.338 -4.369 -3.748 1.00 98.19 173 LEU A CA 1
ATOM 1426 C C . LEU A 1 173 ? -6.241 -3.031 -4.487 1.00 98.19 173 LEU A C 1
ATOM 1428 O O . LEU A 1 173 ? -5.148 -2.499 -4.645 1.00 98.19 173 LEU A O 1
ATOM 1432 N N . ILE A 1 174 ? -7.373 -2.451 -4.889 1.00 97.81 174 ILE A N 1
ATOM 1433 C CA . ILE A 1 174 ? -7.411 -1.195 -5.654 1.00 97.81 174 ILE A CA 1
ATOM 1434 C C . ILE A 1 174 ? -6.933 -0.017 -4.806 1.00 97.81 174 ILE A C 1
ATOM 1436 O O . ILE A 1 174 ? -6.164 0.815 -5.285 1.00 97.81 174 ILE A O 1
ATOM 1440 N N . ARG A 1 175 ? -7.337 0.052 -3.533 1.00 96.75 175 ARG A N 1
ATOM 1441 C CA . ARG A 1 175 ? -6.839 1.078 -2.612 1.00 96.75 175 ARG A CA 1
ATOM 1442 C C . ARG A 1 175 ? -5.336 0.927 -2.376 1.00 96.75 175 ARG A C 1
ATOM 1444 O O . ARG A 1 175 ? -4.621 1.926 -2.372 1.00 96.75 175 ARG A O 1
ATOM 1451 N N . SER A 1 176 ? -4.851 -0.308 -2.242 1.00 91.94 176 SER A N 1
ATOM 1452 C CA . SER A 1 176 ? -3.415 -0.591 -2.146 1.00 91.94 176 SER A CA 1
ATOM 1453 C C . SER A 1 176 ? -2.675 -0.195 -3.431 1.00 91.94 176 SER A C 1
ATOM 1455 O O . SER A 1 176 ? -1.595 0.383 -3.363 1.00 91.94 176 SER A O 1
ATOM 1457 N N . ALA A 1 177 ? -3.269 -0.433 -4.602 1.00 94.81 177 ALA A N 1
ATOM 1458 C CA . ALA A 1 177 ? -2.718 -0.018 -5.887 1.00 94.81 177 ALA A CA 1
ATOM 1459 C C . ALA A 1 177 ? -2.641 1.510 -6.003 1.00 94.81 177 ALA A C 1
ATOM 1461 O O . ALA A 1 177 ? -1.627 2.031 -6.452 1.00 94.81 177 ALA A O 1
ATOM 1462 N N . ALA A 1 178 ? -3.662 2.239 -5.541 1.00 93.12 178 ALA A N 1
ATOM 1463 C CA . ALA A 1 178 ? -3.628 3.700 -5.487 1.00 93.12 178 ALA A CA 1
ATOM 1464 C C . ALA A 1 178 ? -2.506 4.224 -4.572 1.00 93.12 178 ALA A C 1
ATOM 1466 O O . ALA A 1 178 ? -1.930 5.268 -4.851 1.00 93.12 178 ALA A O 1
ATOM 1467 N N . ASN A 1 179 ? -2.140 3.498 -3.513 1.00 87.25 179 ASN A N 1
ATOM 1468 C CA . ASN A 1 179 ? -0.984 3.861 -2.692 1.00 87.25 179 ASN A CA 1
ATOM 1469 C C . ASN A 1 179 ? 0.356 3.677 -3.428 1.00 87.25 179 ASN A C 1
ATOM 1471 O O . ASN A 1 179 ? 1.256 4.501 -3.281 1.00 87.25 179 ASN A O 1
ATOM 1475 N N . ASP A 1 180 ? 0.485 2.600 -4.206 1.00 84.81 180 ASP A N 1
ATOM 1476 C CA . ASP A 1 180 ? 1.763 2.164 -4.780 1.00 84.81 180 ASP A CA 1
ATOM 1477 C C . ASP A 1 180 ? 2.013 2.722 -6.206 1.00 84.81 180 ASP A C 1
ATOM 1479 O O . ASP A 1 180 ? 3.160 2.839 -6.647 1.00 84.81 180 ASP A O 1
ATOM 1483 N N . ILE A 1 181 ? 0.957 3.079 -6.949 1.00 89.06 181 ILE A N 1
ATOM 1484 C CA . ILE A 1 181 ? 1.036 3.600 -8.323 1.00 89.06 181 ILE A CA 1
ATOM 1485 C C . ILE A 1 181 ? 1.208 5.128 -8.302 1.00 89.06 181 ILE A C 1
ATOM 1487 O O . ILE A 1 181 ? 0.371 5.832 -7.732 1.00 89.06 181 ILE A O 1
ATOM 1491 N N . PRO A 1 182 ? 2.234 5.689 -8.969 1.00 86.56 182 PRO A N 1
ATOM 1492 C CA . PRO A 1 182 ? 2.387 7.134 -9.082 1.00 86.56 182 PRO A CA 1
ATOM 1493 C C . PRO A 1 182 ? 1.248 7.731 -9.920 1.00 86.56 182 PRO A C 1
ATOM 1495 O O . PRO A 1 182 ? 1.005 7.307 -11.042 1.00 86.56 182 PRO A O 1
ATOM 1498 N N . HIS A 1 183 ? 0.543 8.723 -9.380 1.00 88.62 183 HIS A N 1
ATOM 1499 C CA . HIS A 1 183 ? -0.566 9.405 -10.078 1.00 88.62 183 HIS A CA 1
ATOM 1500 C C . HIS A 1 183 ? -0.859 10.816 -9.541 1.00 88.62 183 HIS A C 1
ATOM 1502 O O . HIS A 1 183 ? -1.512 11.631 -10.197 1.00 88.62 183 HIS A O 1
ATOM 1508 N N . LYS A 1 184 ? -0.362 11.120 -8.339 1.00 72.94 184 LYS A N 1
ATOM 1509 C CA . LYS A 1 184 ? -0.355 12.459 -7.756 1.00 72.94 184 LYS A CA 1
ATOM 1510 C C . LYS A 1 184 ? 0.755 13.219 -8.462 1.00 72.94 184 LYS A C 1
ATOM 1512 O O . LYS A 1 184 ? 1.925 12.946 -8.207 1.00 72.94 184 LYS A O 1
ATOM 1517 N N . GLY A 1 185 ? 0.376 14.091 -9.397 1.00 58.56 185 GLY A N 1
ATOM 1518 C CA . GLY A 1 185 ? 1.315 14.968 -10.094 1.00 58.56 185 GLY A CA 1
ATOM 1519 C C . GLY A 1 185 ? 2.272 15.645 -9.113 1.00 58.56 185 GLY A C 1
ATOM 1520 O O . GLY A 1 185 ? 1.960 15.775 -7.925 1.00 58.56 185 GLY A O 1
ATOM 1521 N N . ASP A 1 186 ? 3.442 16.052 -9.593 1.00 50.19 186 ASP A N 1
ATOM 1522 C CA . ASP A 1 186 ? 4.469 16.609 -8.721 1.00 50.19 186 ASP A CA 1
ATOM 1523 C C . ASP A 1 186 ? 3.929 17.690 -7.777 1.00 50.19 186 ASP A C 1
ATOM 1525 O O . ASP A 1 186 ? 3.219 18.627 -8.155 1.00 50.19 186 ASP A O 1
ATOM 1529 N N . THR A 1 187 ? 4.307 17.583 -6.504 1.00 56.62 187 THR A N 1
ATOM 1530 C CA . THR A 1 187 ? 4.159 18.728 -5.613 1.00 56.62 187 THR A CA 1
ATOM 1531 C C . THR A 1 187 ? 5.079 19.837 -6.125 1.00 56.62 187 THR A C 1
ATOM 1533 O O . THR A 1 187 ? 6.187 19.561 -6.584 1.00 56.62 187 THR A O 1
ATOM 1536 N N . LYS A 1 188 ? 4.686 21.109 -5.973 1.00 57.56 188 LYS A N 1
ATOM 1537 C CA . LYS A 1 188 ? 5.577 22.253 -6.268 1.00 57.56 188 LYS A CA 1
ATOM 1538 C C . LYS A 1 188 ? 6.964 22.100 -5.620 1.00 57.56 188 LYS A C 1
ATOM 1540 O O . LYS A 1 188 ? 7.944 22.637 -6.120 1.00 57.56 188 LYS A O 1
ATOM 1545 N N . ASN A 1 189 ? 7.043 21.380 -4.501 1.00 61.84 189 ASN A N 1
ATOM 1546 C CA . ASN A 1 189 ? 8.285 21.099 -3.791 1.00 61.84 189 ASN A CA 1
ATOM 1547 C C . ASN A 1 189 ? 9.118 20.020 -4.511 1.00 61.84 189 ASN A C 1
ATOM 1549 O O . ASN A 1 189 ? 10.328 20.179 -4.623 1.00 61.84 189 ASN A O 1
ATOM 1553 N N . ALA A 1 190 ? 8.497 18.977 -5.076 1.00 61.72 190 ALA A N 1
ATOM 1554 C CA . ALA A 1 190 ? 9.175 17.982 -5.913 1.00 61.72 190 ALA A CA 1
ATOM 1555 C C . ALA A 1 190 ? 9.767 18.604 -7.190 1.00 61.72 190 ALA A C 1
ATOM 1557 O O . ALA A 1 190 ? 10.932 18.352 -7.504 1.00 61.72 190 ALA A O 1
ATOM 1558 N N . GLU A 1 191 ? 9.023 19.487 -7.866 1.00 61.66 191 GLU A N 1
ATOM 1559 C CA . GLU A 1 191 ? 9.523 20.236 -9.031 1.00 61.66 191 GLU A CA 1
ATOM 1560 C C . GLU A 1 191 ? 10.735 21.097 -8.659 1.00 61.66 191 GLU A C 1
ATOM 1562 O O . GLU A 1 191 ? 11.752 21.088 -9.352 1.00 61.66 191 GLU A O 1
ATOM 1567 N N . LYS A 1 192 ? 10.667 21.801 -7.521 1.00 73.12 192 LYS A N 1
ATOM 1568 C CA . LYS A 1 192 ? 11.783 22.605 -7.006 1.00 73.12 192 LYS A CA 1
ATOM 1569 C C . LYS A 1 192 ? 12.991 21.752 -6.639 1.00 73.12 192 LYS A C 1
ATOM 1571 O O . LYS A 1 192 ? 14.106 22.116 -6.999 1.00 73.12 192 LYS A O 1
ATOM 1576 N N . VAL A 1 193 ? 12.797 20.604 -5.987 1.00 77.19 193 VAL A N 1
ATOM 1577 C CA . VAL A 1 193 ? 13.883 19.656 -5.688 1.00 77.19 193 VAL A CA 1
ATOM 1578 C C . VAL A 1 193 ? 14.532 19.161 -6.982 1.00 77.19 193 VAL A C 1
ATOM 1580 O O . VAL A 1 193 ? 15.761 19.132 -7.079 1.00 77.19 193 VAL A O 1
ATOM 1583 N N . ARG A 1 194 ? 13.748 18.845 -8.020 1.00 72.44 194 ARG A N 1
ATOM 1584 C CA . ARG A 1 194 ? 14.271 18.468 -9.345 1.00 72.44 194 ARG A CA 1
ATOM 1585 C C . ARG A 1 194 ? 15.016 19.617 -10.030 1.00 72.44 194 ARG A C 1
ATOM 1587 O O . ARG A 1 194 ? 16.085 19.382 -10.591 1.00 72.44 194 ARG A O 1
ATOM 1594 N N . ALA A 1 195 ? 14.496 20.840 -9.960 1.00 75.25 195 ALA A N 1
ATOM 1595 C CA . ALA A 1 195 ? 15.116 22.022 -10.553 1.00 75.25 195 ALA A CA 1
ATOM 1596 C C . ALA A 1 195 ? 16.451 22.367 -9.875 1.00 75.25 195 ALA A C 1
ATOM 1598 O O . ALA A 1 195 ? 17.473 22.467 -10.548 1.00 75.25 195 ALA A O 1
ATOM 1599 N N . ILE A 1 196 ? 16.468 22.457 -8.542 1.00 81.50 196 ILE A N 1
ATOM 1600 C CA . ILE A 1 196 ? 17.673 22.773 -7.764 1.00 81.50 196 ILE A CA 1
ATOM 1601 C C . ILE A 1 196 ? 18.713 21.656 -7.919 1.00 81.50 196 ILE A C 1
ATOM 1603 O O . ILE A 1 196 ? 19.886 21.928 -8.175 1.00 81.50 196 ILE A O 1
ATOM 1607 N N . SER A 1 197 ? 18.298 20.384 -7.837 1.00 82.94 197 SER A N 1
ATOM 1608 C CA . SER A 1 197 ? 19.226 19.261 -8.025 1.00 82.94 197 SER A CA 1
ATOM 1609 C C . SER A 1 197 ? 19.819 19.214 -9.435 1.00 82.94 197 SER A C 1
ATOM 1611 O O . SER A 1 197 ? 20.986 18.846 -9.572 1.00 82.94 197 SER A O 1
ATOM 1613 N N . LYS A 1 198 ? 19.066 19.620 -10.470 1.00 75.44 198 LYS A N 1
ATOM 1614 C CA . LYS A 1 198 ? 19.578 19.785 -11.838 1.00 75.44 198 LYS A CA 1
ATOM 1615 C C . LYS A 1 198 ? 20.666 20.861 -11.889 1.00 75.44 198 LYS A C 1
ATOM 1617 O O . LYS A 1 198 ? 21.783 20.528 -12.277 1.00 75.44 198 LYS A O 1
ATOM 1622 N N . THR A 1 199 ? 20.387 22.073 -11.407 1.00 82.81 199 THR A N 1
ATOM 1623 C CA . THR A 1 199 ? 21.355 23.189 -11.369 1.00 82.81 199 THR A CA 1
ATOM 1624 C C . THR A 1 199 ? 22.645 22.814 -10.632 1.00 82.81 199 THR A C 1
ATOM 1626 O O . THR A 1 199 ? 23.751 23.070 -11.111 1.00 82.81 199 THR A O 1
ATOM 1629 N N . LEU A 1 200 ? 22.519 22.138 -9.485 1.00 85.75 200 LEU A N 1
ATOM 1630 C CA . LEU A 1 200 ? 23.664 21.629 -8.727 1.00 85.75 200 LEU A CA 1
ATOM 1631 C C . LEU A 1 200 ? 24.451 20.579 -9.516 1.00 85.75 200 LEU A C 1
ATOM 1633 O O . LEU A 1 200 ? 25.675 20.576 -9.484 1.00 85.75 200 LEU A O 1
ATOM 1637 N N . SER A 1 201 ? 23.775 19.688 -10.241 1.00 83.62 201 SER A N 1
ATOM 1638 C CA . SER A 1 201 ? 24.451 18.642 -11.010 1.00 83.62 201 SER A CA 1
ATOM 1639 C C . SER A 1 201 ? 25.130 19.149 -12.282 1.00 83.62 201 SER A C 1
ATOM 1641 O O . SER A 1 201 ? 26.156 18.593 -12.667 1.00 83.62 201 SER A O 1
ATOM 1643 N N . ASP A 1 202 ? 24.600 20.210 -12.896 1.00 78.88 202 ASP A N 1
ATOM 1644 C CA . ASP A 1 202 ? 25.184 20.839 -14.087 1.00 78.88 202 ASP A CA 1
ATOM 1645 C C . ASP A 1 202 ? 26.529 21.508 -13.754 1.00 78.88 202 ASP A C 1
ATOM 1647 O O . ASP A 1 202 ? 27.441 21.526 -14.577 1.00 78.88 202 ASP A O 1
ATOM 1651 N N . THR A 1 203 ? 26.681 21.995 -12.518 1.00 84.56 203 THR A N 1
ATOM 1652 C CA . THR A 1 203 ? 27.915 22.631 -12.025 1.00 84.56 203 THR A CA 1
ATOM 1653 C C . THR A 1 203 ? 28.813 21.693 -11.212 1.00 84.56 203 THR A C 1
ATOM 1655 O O . THR A 1 203 ? 29.990 21.992 -11.012 1.00 84.56 203 THR A O 1
ATOM 1658 N N . ILE A 1 204 ? 28.294 20.547 -10.751 1.00 88.31 204 ILE A N 1
ATOM 1659 C CA . ILE A 1 204 ? 29.013 19.580 -9.912 1.00 88.31 204 ILE A CA 1
ATOM 1660 C C . ILE A 1 204 ? 28.824 18.161 -10.478 1.00 88.31 204 ILE A C 1
ATOM 1662 O O . ILE A 1 204 ? 27.935 17.421 -10.038 1.00 88.31 204 ILE A O 1
ATOM 1666 N N . PRO A 1 205 ? 29.694 17.716 -11.407 1.00 83.69 205 PRO A N 1
ATOM 1667 C CA . PRO A 1 205 ? 29.573 16.402 -12.042 1.00 83.69 205 PRO A CA 1
ATOM 1668 C C . PRO A 1 205 ? 29.574 15.217 -11.062 1.00 83.69 205 PRO A C 1
ATOM 1670 O O . PRO A 1 205 ? 28.965 14.186 -11.337 1.00 83.69 205 PRO A O 1
ATOM 1673 N N . SER A 1 206 ? 30.197 15.343 -9.886 1.00 86.88 206 SER A N 1
ATOM 1674 C CA . SER A 1 206 ? 30.170 14.302 -8.846 1.00 86.88 206 SER A CA 1
ATOM 1675 C C . SER A 1 206 ? 28.823 14.185 -8.115 1.00 86.88 206 SER A C 1
ATOM 1677 O O . SER A 1 206 ? 28.531 13.134 -7.547 1.00 86.88 206 SER A O 1
ATOM 1679 N N . PHE A 1 207 ? 27.958 15.207 -8.166 1.00 86.94 207 PHE A N 1
ATOM 1680 C CA . PHE A 1 207 ? 26.609 15.176 -7.576 1.00 86.94 207 PHE A CA 1
ATOM 1681 C C . PHE A 1 207 ? 25.581 14.474 -8.481 1.00 86.94 207 PHE A C 1
ATOM 1683 O O . PHE A 1 207 ? 24.467 14.129 -8.081 1.00 86.94 207 PHE A O 1
ATOM 1690 N N . MET A 1 208 ? 25.975 14.213 -9.722 1.00 75.62 208 MET A N 1
ATOM 1691 C CA . MET A 1 208 ? 25.142 13.725 -10.812 1.00 75.62 208 MET A CA 1
ATOM 1692 C C . MET A 1 208 ? 24.480 12.373 -10.480 1.00 75.62 208 MET A C 1
ATOM 1694 O O . MET A 1 208 ? 23.330 12.149 -10.856 1.00 75.62 208 MET A O 1
ATOM 1698 N N . SER A 1 209 ? 25.136 11.500 -9.710 1.00 72.69 209 SER A N 1
ATOM 1699 C CA . SER A 1 209 ? 24.563 10.227 -9.238 1.00 72.69 209 SER A CA 1
ATOM 1700 C C . SER A 1 209 ? 23.408 10.419 -8.249 1.00 72.69 209 SER A C 1
ATOM 1702 O O . SER A 1 209 ? 22.365 9.780 -8.394 1.00 72.69 209 SER A O 1
ATOM 1704 N N . LEU A 1 210 ? 23.553 11.336 -7.284 1.00 76.19 210 LEU A N 1
ATOM 1705 C CA . LEU A 1 210 ? 22.482 11.677 -6.342 1.00 76.19 210 LEU A CA 1
ATOM 1706 C C . LEU A 1 210 ? 21.333 12.387 -7.053 1.00 76.19 210 LEU A C 1
ATOM 1708 O O . LEU A 1 210 ? 20.178 12.039 -6.825 1.00 76.19 210 LEU A O 1
ATOM 1712 N N . ARG A 1 211 ? 21.627 13.283 -8.003 1.00 77.62 211 ARG A N 1
ATOM 1713 C CA . ARG A 1 211 ? 20.598 13.930 -8.829 1.00 77.62 211 ARG A CA 1
ATOM 1714 C C . ARG A 1 211 ? 19.719 12.925 -9.568 1.00 77.62 211 ARG A C 1
ATOM 1716 O O . ARG A 1 211 ? 18.516 13.131 -9.647 1.00 77.62 211 ARG A O 1
ATOM 1723 N N . VAL A 1 212 ? 20.271 11.830 -10.101 1.00 64.19 212 VAL A N 1
ATOM 1724 C CA . VAL A 1 212 ? 19.438 10.799 -10.764 1.00 64.19 212 VAL A CA 1
ATOM 1725 C C . VAL A 1 212 ? 18.450 10.178 -9.790 1.00 64.19 212 VAL A C 1
ATOM 1727 O O . VAL A 1 212 ? 17.309 9.934 -10.170 1.00 64.19 212 VAL A O 1
ATOM 1730 N N . LYS A 1 213 ? 18.877 9.952 -8.545 1.00 69.12 213 LYS A N 1
ATOM 1731 C CA . LYS A 1 213 ? 18.013 9.413 -7.499 1.00 69.12 213 LYS A CA 1
ATOM 1732 C C . LYS A 1 213 ? 16.890 10.396 -7.153 1.00 69.12 213 LYS A C 1
ATOM 1734 O O . LYS A 1 213 ? 15.728 10.041 -7.305 1.00 69.12 213 LYS A O 1
ATOM 1739 N N . LEU A 1 214 ? 17.245 11.645 -6.834 1.00 67.06 214 LEU A N 1
ATOM 1740 C CA . LEU A 1 214 ? 16.303 12.730 -6.513 1.00 67.06 214 LEU A CA 1
ATOM 1741 C C . LEU A 1 214 ? 15.349 13.071 -7.672 1.00 67.06 214 LEU A C 1
ATOM 1743 O O . LEU A 1 214 ? 14.268 13.607 -7.464 1.00 67.06 214 LEU A O 1
ATOM 1747 N N . HIS A 1 215 ? 15.746 12.783 -8.912 1.00 64.44 215 HIS A N 1
ATOM 1748 C CA . HIS A 1 215 ? 14.891 12.993 -10.074 1.00 64.44 215 HIS A CA 1
ATOM 1749 C C . HIS A 1 215 ? 13.835 11.895 -10.238 1.00 64.44 215 HIS A C 1
ATOM 1751 O O . HIS A 1 215 ? 12.724 12.197 -10.657 1.00 64.44 215 HIS A O 1
ATOM 1757 N N . ARG A 1 216 ? 14.164 10.640 -9.904 1.00 54.16 216 ARG A N 1
ATOM 1758 C CA . ARG A 1 216 ? 13.270 9.485 -10.095 1.00 54.16 216 ARG A CA 1
ATOM 1759 C C . ARG A 1 216 ? 12.357 9.202 -8.922 1.00 54.16 216 ARG A C 1
ATOM 1761 O O . ARG A 1 216 ? 11.193 8.894 -9.124 1.00 54.16 216 ARG A O 1
ATOM 1768 N N . ASN A 1 217 ? 12.929 9.186 -7.726 1.00 58.66 217 ASN A N 1
ATOM 1769 C CA . ASN A 1 217 ? 12.233 8.817 -6.507 1.00 58.66 217 ASN A CA 1
ATOM 1770 C C . ASN A 1 217 ? 12.998 9.408 -5.328 1.00 58.66 217 ASN A C 1
ATOM 1772 O O . ASN A 1 217 ? 13.951 8.805 -4.833 1.00 58.66 217 ASN A O 1
ATOM 1776 N N . THR A 1 218 ? 12.622 10.622 -4.936 1.00 61.84 218 THR A N 1
ATOM 1777 C CA . THR A 1 218 ? 13.127 11.228 -3.708 1.00 61.84 218 THR A CA 1
ATOM 1778 C C . THR A 1 218 ? 12.520 10.458 -2.544 1.00 61.84 218 THR A C 1
ATOM 1780 O O . THR A 1 218 ? 11.301 10.342 -2.459 1.00 61.84 218 THR A O 1
ATOM 1783 N N . GLU A 1 219 ? 13.359 9.977 -1.631 1.00 59.59 219 GLU A N 1
ATOM 1784 C CA . GLU A 1 219 ? 12.944 9.388 -0.358 1.00 59.59 219 GLU A CA 1
ATOM 1785 C C . GLU A 1 219 ? 13.384 10.257 0.831 1.00 59.59 219 GLU A C 1
ATOM 1787 O O . GLU A 1 219 ? 14.338 11.035 0.740 1.00 59.59 219 GLU A O 1
ATOM 1792 N N . LYS A 1 220 ? 12.752 10.096 2.003 1.00 64.06 220 LYS A N 1
ATOM 1793 C CA . LYS A 1 220 ? 13.137 10.845 3.218 1.00 64.06 220 LYS A CA 1
ATOM 1794 C C . LYS A 1 220 ? 14.603 10.600 3.603 1.00 64.06 220 LYS A C 1
ATOM 1796 O O . LYS A 1 220 ? 15.305 11.525 4.010 1.00 64.06 220 LYS A O 1
ATOM 1801 N N . LYS A 1 221 ? 15.103 9.374 3.389 1.00 68.00 221 LYS A N 1
ATOM 1802 C CA . LYS A 1 221 ? 16.516 9.003 3.609 1.00 68.00 221 LYS A CA 1
ATOM 1803 C C . LYS A 1 221 ? 17.491 9.723 2.669 1.00 68.00 221 LYS A C 1
ATOM 1805 O O . LYS A 1 221 ? 18.678 9.850 2.973 1.00 68.00 221 LYS A O 1
ATOM 1810 N N . ASP A 1 222 ? 17.005 10.257 1.550 1.00 74.81 222 ASP A N 1
ATOM 1811 C CA . ASP A 1 222 ? 17.845 10.996 0.610 1.00 74.81 222 ASP A CA 1
ATOM 1812 C C . ASP A 1 222 ? 18.235 12.369 1.139 1.00 74.81 222 ASP A C 1
ATOM 1814 O O . ASP A 1 222 ? 19.298 12.865 0.773 1.00 74.81 222 ASP A O 1
ATOM 1818 N N . ILE A 1 223 ? 17.467 12.942 2.076 1.00 80.12 223 I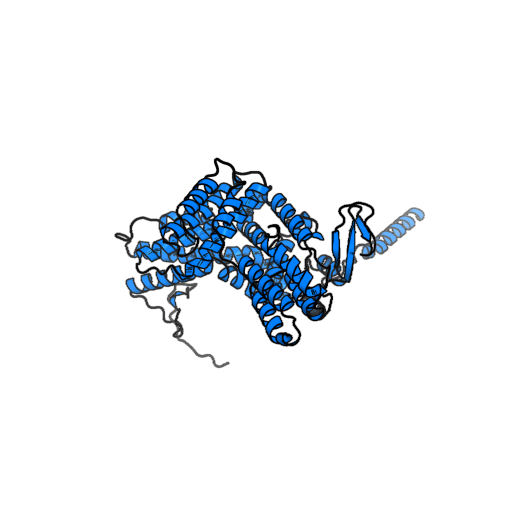LE A N 1
ATOM 1819 C CA . ILE A 1 223 ? 17.867 14.166 2.787 1.00 80.12 223 ILE A CA 1
ATOM 1820 C C . ILE A 1 223 ? 19.223 13.951 3.458 1.00 80.12 223 ILE A C 1
ATOM 1822 O O . ILE A 1 223 ? 20.120 14.789 3.360 1.00 80.12 223 ILE A O 1
ATOM 1826 N N . GLN A 1 224 ? 19.397 12.803 4.116 1.00 80.44 224 GLN A N 1
ATOM 1827 C CA . GLN A 1 224 ? 20.658 12.463 4.761 1.00 80.44 224 GLN A CA 1
ATOM 1828 C C . GLN A 1 224 ? 21.763 12.214 3.734 1.00 80.44 224 GLN A C 1
ATOM 1830 O O . GLN A 1 224 ? 22.892 12.641 3.952 1.00 80.44 224 GLN A O 1
ATOM 1835 N N . SER A 1 225 ? 21.439 11.608 2.590 1.00 82.81 225 SER A N 1
ATOM 1836 C CA . SER A 1 225 ? 22.403 11.395 1.502 1.00 82.81 225 SER A CA 1
ATOM 1837 C C . SER A 1 225 ? 22.920 12.718 0.916 1.00 82.81 225 SER A C 1
ATOM 1839 O O . SER A 1 225 ? 24.114 12.850 0.653 1.00 82.81 225 SER A O 1
ATOM 1841 N N . VAL A 1 226 ? 22.053 13.728 0.770 1.00 89.56 226 VAL A N 1
ATOM 1842 C CA . VAL A 1 226 ? 22.442 15.081 0.332 1.00 89.56 226 VAL A CA 1
ATOM 1843 C C . VAL A 1 226 ? 23.277 15.785 1.402 1.00 89.56 226 VAL A C 1
ATOM 1845 O O . VAL A 1 226 ? 24.335 16.326 1.087 1.00 89.56 226 VAL A O 1
ATOM 1848 N N . LYS A 1 227 ? 22.867 15.723 2.677 1.00 89.38 227 LYS A N 1
ATOM 1849 C CA . LYS A 1 227 ? 23.654 16.273 3.797 1.00 89.38 227 LYS A CA 1
ATOM 1850 C C . LYS A 1 227 ? 25.047 15.640 3.883 1.00 89.38 227 LYS A C 1
ATOM 1852 O O . LYS A 1 227 ? 26.032 16.347 4.087 1.00 89.38 227 LYS A O 1
ATOM 1857 N N . GLN A 1 228 ? 25.137 14.326 3.690 1.00 87.38 228 GLN A N 1
ATOM 1858 C CA . GLN A 1 228 ? 26.400 13.596 3.713 1.00 87.38 228 GLN A CA 1
ATOM 1859 C C . GLN A 1 228 ? 27.292 13.983 2.529 1.00 87.38 228 GLN A C 1
ATOM 1861 O O . GLN A 1 228 ? 28.468 14.264 2.727 1.00 87.38 228 GLN A O 1
ATOM 1866 N N . TYR A 1 229 ? 26.729 14.120 1.325 1.00 91.94 229 TYR A N 1
ATOM 1867 C CA . TYR A 1 229 ? 27.474 14.598 0.159 1.00 91.94 229 TYR A CA 1
ATOM 1868 C C . TYR A 1 229 ? 28.118 15.970 0.395 1.00 91.94 229 TYR A C 1
ATOM 1870 O O . TYR A 1 229 ? 29.289 16.166 0.059 1.00 91.94 229 TYR A O 1
ATOM 1878 N N . VAL A 1 230 ? 27.374 16.905 1.000 1.00 91.62 230 VAL A N 1
ATOM 1879 C CA . VAL A 1 230 ? 27.894 18.231 1.369 1.00 91.62 230 VAL A CA 1
ATOM 1880 C C . VAL A 1 230 ? 29.031 18.101 2.376 1.00 91.62 230 VAL A C 1
ATOM 1882 O O . VAL A 1 230 ? 30.064 18.743 2.205 1.00 91.62 230 VAL A O 1
ATOM 1885 N N . LYS A 1 231 ? 28.880 17.240 3.390 1.00 90.75 231 LYS A N 1
ATOM 1886 C CA . LYS A 1 231 ? 29.915 16.992 4.400 1.00 90.75 231 LYS A CA 1
ATOM 1887 C C . LYS A 1 231 ? 31.202 16.444 3.773 1.00 90.75 231 LYS A C 1
ATOM 1889 O O . LYS A 1 231 ? 32.278 16.973 4.043 1.00 90.75 231 LYS A O 1
ATOM 1894 N N . ASP A 1 232 ? 31.080 15.455 2.892 1.00 89.94 232 ASP A N 1
ATOM 1895 C CA . ASP A 1 232 ? 32.215 14.770 2.261 1.00 89.94 232 ASP A CA 1
ATOM 1896 C C . ASP A 1 232 ? 32.944 15.652 1.236 1.00 89.94 232 ASP A C 1
ATOM 1898 O O . ASP A 1 232 ? 34.146 15.501 1.014 1.00 89.94 232 ASP A O 1
ATOM 1902 N N . ASN A 1 233 ? 32.237 16.610 0.628 1.00 90.44 233 ASN A N 1
ATOM 1903 C CA . ASN A 1 233 ? 32.778 17.484 -0.415 1.00 90.44 233 ASN A CA 1
ATOM 1904 C C . ASN A 1 233 ? 32.953 18.938 0.035 1.00 90.44 233 ASN A C 1
ATOM 1906 O O . ASN A 1 233 ? 33.290 19.780 -0.790 1.00 90.44 233 ASN A O 1
ATOM 1910 N N . ASN A 1 234 ? 32.791 19.248 1.325 1.00 87.25 234 ASN A N 1
ATOM 1911 C CA . ASN A 1 234 ? 32.702 20.621 1.840 1.00 87.25 234 ASN A CA 1
ATOM 1912 C C . ASN A 1 234 ? 33.861 21.537 1.398 1.00 87.25 234 ASN A C 1
ATOM 1914 O O . ASN A 1 234 ? 33.653 22.711 1.109 1.00 87.25 234 ASN A O 1
ATOM 1918 N N . LYS A 1 235 ? 35.082 20.990 1.301 1.00 88.31 235 LYS A N 1
ATOM 1919 C CA . LYS A 1 235 ? 36.287 21.722 0.863 1.00 88.31 235 LYS A CA 1
ATOM 1920 C C . LYS A 1 235 ? 36.315 22.046 -0.638 1.00 88.31 235 LYS A C 1
ATOM 1922 O O . LYS A 1 235 ? 37.095 22.891 -1.053 1.00 88.31 235 LYS A O 1
ATOM 1927 N N . LYS A 1 236 ? 35.512 21.349 -1.446 1.00 88.44 236 LYS A N 1
ATOM 1928 C CA . LYS A 1 236 ? 35.435 21.483 -2.911 1.00 88.44 236 LYS A CA 1
ATOM 1929 C C . LYS A 1 236 ? 34.226 22.305 -3.371 1.00 88.44 236 LYS A C 1
ATOM 1931 O O . LYS A 1 236 ? 34.113 22.579 -4.559 1.00 88.44 236 LYS A O 1
ATOM 1936 N N . LEU A 1 237 ? 33.319 22.649 -2.455 1.00 88.94 237 LEU A N 1
ATOM 1937 C CA . LEU A 1 237 ? 32.099 23.397 -2.750 1.00 88.94 237 LEU A CA 1
ATOM 1938 C C . LEU A 1 237 ? 32.324 24.897 -2.549 1.00 88.94 237 LEU A C 1
ATOM 1940 O O . LEU A 1 237 ? 32.866 25.310 -1.523 1.00 88.94 237 LEU A O 1
ATOM 1944 N N . THR A 1 238 ? 31.852 25.709 -3.493 1.00 90.94 238 THR A N 1
ATOM 1945 C CA . THR A 1 238 ? 31.795 27.167 -3.327 1.00 90.94 238 THR A CA 1
ATOM 1946 C C . THR A 1 238 ? 30.703 27.558 -2.329 1.00 90.94 238 THR A C 1
ATOM 1948 O O . THR A 1 238 ? 29.776 26.789 -2.065 1.00 90.94 238 THR A O 1
ATOM 1951 N N . GLU A 1 239 ? 30.774 28.771 -1.779 1.00 88.38 239 GLU A N 1
ATOM 1952 C CA . GLU A 1 239 ? 29.745 29.265 -0.852 1.00 88.38 239 GLU A CA 1
ATOM 1953 C C . GLU A 1 239 ? 28.349 29.319 -1.491 1.00 88.38 239 GLU A C 1
ATOM 1955 O O . GLU A 1 239 ? 27.356 28.980 -0.847 1.00 88.38 239 GLU A O 1
ATOM 1960 N N . ASP A 1 240 ? 28.255 29.647 -2.780 1.00 85.25 240 ASP A N 1
ATOM 1961 C CA . ASP A 1 240 ? 26.974 29.647 -3.492 1.00 85.25 240 ASP A CA 1
ATOM 1962 C C . ASP A 1 240 ? 26.432 28.229 -3.716 1.00 85.25 240 ASP A C 1
ATOM 1964 O O . ASP A 1 240 ? 25.236 27.993 -3.541 1.00 85.25 240 ASP A O 1
ATOM 1968 N N . GLN A 1 241 ? 27.300 27.248 -3.986 1.00 88.12 241 GLN A N 1
ATOM 1969 C CA . GLN A 1 241 ? 26.896 25.839 -4.048 1.00 88.12 241 GLN A CA 1
ATOM 1970 C C . GLN A 1 241 ? 26.398 25.338 -2.690 1.00 88.12 241 GLN A C 1
ATOM 1972 O O . GLN A 1 241 ? 25.393 24.631 -2.630 1.00 88.12 241 GLN A O 1
ATOM 1977 N N . LYS A 1 242 ? 27.049 25.728 -1.585 1.00 90.56 242 LYS A N 1
ATOM 1978 C CA . LYS A 1 242 ? 26.585 25.390 -0.230 1.00 90.56 242 LYS A CA 1
ATOM 1979 C C . LYS A 1 242 ? 25.199 25.975 0.047 1.00 90.56 242 LYS A C 1
ATOM 1981 O O . LYS A 1 242 ? 24.345 25.257 0.563 1.00 90.56 242 LYS A O 1
ATOM 1986 N N . LYS A 1 243 ? 24.939 27.227 -0.350 1.00 90.88 243 LYS A N 1
ATOM 1987 C CA . LYS A 1 243 ? 23.604 27.845 -0.241 1.00 90.88 243 LYS A CA 1
ATOM 1988 C C . LYS A 1 243 ? 22.554 27.093 -1.060 1.00 90.88 243 LYS A C 1
ATOM 1990 O O . LYS A 1 243 ? 21.462 26.846 -0.555 1.00 90.88 243 LYS A O 1
ATOM 1995 N N . GLU A 1 244 ? 22.871 26.691 -2.289 1.00 87.62 244 GLU A N 1
ATOM 1996 C CA . GLU A 1 244 ? 21.964 25.885 -3.118 1.00 87.62 244 GLU A CA 1
ATOM 1997 C C . GLU A 1 244 ? 21.704 24.492 -2.519 1.00 87.62 244 GLU A C 1
ATOM 1999 O O . GLU A 1 244 ? 20.574 24.009 -2.552 1.00 87.62 244 GLU A O 1
ATOM 2004 N N . PHE A 1 245 ? 22.696 23.864 -1.878 1.00 92.62 245 PHE A N 1
ATOM 2005 C CA . PHE A 1 245 ? 22.484 22.618 -1.134 1.00 92.62 245 PHE A CA 1
ATOM 2006 C C . PHE A 1 245 ? 21.595 22.792 0.102 1.00 92.62 245 PHE A C 1
ATOM 2008 O O . PHE A 1 245 ? 20.782 21.910 0.381 1.00 92.62 245 PHE A O 1
ATOM 2015 N N . VAL A 1 246 ? 21.712 23.910 0.825 1.00 92.31 246 VAL A N 1
ATOM 2016 C CA . VAL A 1 246 ? 20.794 24.238 1.930 1.00 92.31 246 VAL A CA 1
ATOM 2017 C C . VAL A 1 246 ? 19.368 24.377 1.398 1.00 92.31 246 VAL A C 1
ATOM 2019 O O . VAL A 1 246 ? 18.473 23.703 1.902 1.00 92.31 246 VAL A O 1
ATOM 2022 N N . LYS A 1 247 ? 19.167 25.137 0.311 1.00 88.69 247 LYS A N 1
ATOM 2023 C CA . LYS A 1 247 ? 17.854 25.255 -0.349 1.00 88.69 247 LYS A CA 1
ATOM 2024 C C . LYS A 1 247 ? 17.308 23.898 -0.796 1.00 88.69 247 LYS A C 1
ATOM 2026 O O . LYS A 1 247 ? 16.128 23.627 -0.599 1.00 88.69 247 LYS A O 1
ATOM 2031 N N . LEU A 1 248 ? 18.153 23.037 -1.371 1.00 88.94 248 LEU A N 1
ATOM 2032 C CA . LEU A 1 248 ? 17.764 21.685 -1.773 1.00 88.94 248 LEU A CA 1
ATOM 2033 C C . LEU A 1 248 ? 17.269 20.875 -0.571 1.00 88.94 248 LEU A C 1
ATOM 2035 O O . LEU A 1 248 ? 16.195 20.285 -0.634 1.00 88.94 248 LEU A O 1
ATOM 2039 N N . VAL A 1 249 ? 18.032 20.861 0.524 1.00 86.56 249 VAL A N 1
ATOM 2040 C CA . VAL A 1 249 ? 17.663 20.154 1.757 1.00 86.56 249 VAL A CA 1
ATOM 2041 C C . VAL A 1 249 ? 16.373 20.718 2.353 1.00 86.56 249 VAL A C 1
ATOM 2043 O O . VAL A 1 249 ? 15.534 19.936 2.791 1.00 86.56 249 VAL A O 1
ATOM 2046 N N . ASP A 1 250 ? 16.174 22.034 2.332 1.00 85.06 250 ASP A N 1
ATOM 2047 C CA . ASP A 1 250 ? 14.954 22.673 2.832 1.00 85.06 250 ASP A CA 1
ATOM 2048 C C . ASP A 1 250 ? 13.725 22.302 2.001 1.00 85.06 250 ASP A C 1
ATOM 2050 O O . ASP A 1 250 ? 12.697 21.928 2.564 1.00 85.06 250 ASP A O 1
ATOM 2054 N N . GLU A 1 251 ? 13.814 22.341 0.670 1.00 79.75 251 GLU A N 1
ATOM 2055 C CA . GLU A 1 251 ? 12.712 21.906 -0.197 1.00 79.75 251 GLU A CA 1
ATOM 2056 C C . GLU A 1 251 ? 12.444 20.400 -0.057 1.00 79.75 251 GLU A C 1
ATOM 2058 O O . GLU A 1 251 ? 11.285 19.987 -0.015 1.00 79.75 251 GLU A O 1
ATOM 2063 N N . MET A 1 252 ? 13.487 19.580 0.123 1.00 79.31 252 MET A N 1
ATOM 2064 C CA . MET A 1 252 ? 13.320 18.161 0.448 1.00 79.31 252 MET A CA 1
ATOM 2065 C C . MET A 1 252 ? 12.640 17.973 1.810 1.00 79.31 252 MET A C 1
ATOM 2067 O O . MET A 1 252 ? 11.730 17.159 1.916 1.00 79.31 252 MET A O 1
ATOM 2071 N N . ASN A 1 253 ? 12.997 18.741 2.842 1.00 76.38 253 ASN A N 1
ATOM 2072 C CA . ASN A 1 253 ? 12.312 18.690 4.138 1.00 76.38 253 ASN A CA 1
ATOM 2073 C C . ASN A 1 253 ? 10.840 19.101 4.013 1.00 76.38 253 ASN A C 1
ATOM 2075 O O . ASN A 1 253 ? 9.992 18.460 4.622 1.00 76.38 253 ASN A O 1
ATOM 2079 N N . LYS A 1 254 ? 10.517 20.100 3.181 1.00 73.12 254 LYS A N 1
ATOM 2080 C CA . LYS A 1 254 ? 9.129 20.494 2.884 1.00 73.12 254 LYS A CA 1
ATOM 2081 C C . LYS A 1 254 ? 8.347 19.413 2.134 1.00 73.12 254 LYS A C 1
ATOM 2083 O O . LYS A 1 254 ? 7.131 19.363 2.269 1.00 73.12 254 LYS A O 1
ATOM 2088 N N . MET A 1 255 ? 9.001 18.550 1.348 1.00 67.62 255 MET A N 1
ATOM 2089 C CA . MET A 1 255 ? 8.338 17.386 0.733 1.00 67.62 255 MET A CA 1
ATOM 2090 C C . MET A 1 255 ? 7.907 16.340 1.767 1.00 67.62 255 MET A C 1
ATOM 2092 O O . MET A 1 255 ? 6.905 15.667 1.552 1.00 67.62 255 MET A O 1
ATOM 2096 N N . TYR A 1 256 ? 8.645 16.212 2.874 1.00 62.75 256 TYR A N 1
ATOM 2097 C CA . TYR A 1 256 ? 8.342 15.280 3.971 1.00 62.75 256 TYR A CA 1
ATOM 2098 C C . TYR A 1 256 ? 7.838 15.983 5.229 1.00 62.75 256 TYR A C 1
ATOM 2100 O O . TYR A 1 256 ? 7.869 15.393 6.314 1.00 62.75 256 TYR A O 1
ATOM 2108 N N . ALA A 1 257 ? 7.421 17.243 5.099 1.00 62.47 257 ALA A N 1
ATOM 2109 C CA . ALA A 1 257 ? 6.769 17.952 6.178 1.00 62.47 257 ALA A CA 1
ATOM 2110 C C . ALA A 1 257 ? 5.450 17.237 6.512 1.00 62.47 257 ALA A C 1
ATOM 2112 O O . ALA A 1 257 ? 4.857 16.606 5.627 1.00 62.47 257 ALA A O 1
ATOM 2113 N N . PRO A 1 258 ? 4.989 17.310 7.773 1.00 62.16 258 PRO A N 1
ATOM 2114 C CA . PRO A 1 258 ? 3.675 16.807 8.145 1.00 62.16 258 PRO A CA 1
ATOM 2115 C C . PRO A 1 258 ? 2.620 17.322 7.168 1.00 62.16 258 PRO A C 1
ATOM 2117 O O . PRO A 1 258 ? 2.687 18.472 6.728 1.00 62.16 258 PRO A O 1
ATOM 2120 N N . ILE A 1 259 ? 1.663 16.463 6.811 1.00 67.44 259 ILE A N 1
ATOM 2121 C CA . ILE A 1 259 ? 0.561 16.850 5.930 1.00 67.44 259 ILE A CA 1
ATOM 2122 C C . ILE A 1 259 ? -0.087 18.102 6.525 1.00 67.44 259 ILE A C 1
ATOM 2124 O O . ILE A 1 259 ? -0.411 18.132 7.709 1.00 67.44 259 ILE A O 1
ATOM 2128 N N . GLU A 1 260 ? -0.244 19.146 5.715 1.00 73.44 260 GLU A N 1
ATOM 2129 C CA . GLU A 1 260 ? -0.890 20.384 6.143 1.00 73.44 260 GLU A CA 1
ATOM 2130 C C . GLU A 1 260 ? -2.399 20.318 5.896 1.00 73.44 260 GLU A C 1
ATOM 2132 O O . GLU A 1 260 ? -2.863 19.724 4.917 1.00 73.44 260 GLU A O 1
ATOM 2137 N N . LEU A 1 261 ? -3.179 21.022 6.723 1.00 79.06 261 LEU A N 1
ATOM 2138 C CA . LEU A 1 261 ? -4.632 21.158 6.547 1.00 79.06 261 LEU A CA 1
ATOM 2139 C C . LEU A 1 2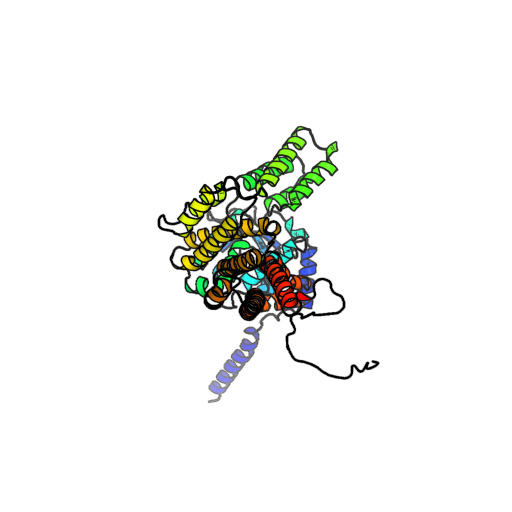61 ? -5.001 21.644 5.133 1.00 79.06 261 LEU A C 1
ATOM 2141 O O . LEU A 1 261 ? -5.975 21.182 4.541 1.00 79.06 261 LEU A O 1
ATOM 2145 N N . GLY A 1 262 ? -4.174 22.516 4.541 1.00 81.44 262 GLY A N 1
ATOM 2146 C CA . GLY A 1 262 ? -4.366 23.019 3.180 1.00 81.44 262 GLY A CA 1
ATOM 2147 C C . GLY A 1 262 ? -4.294 21.944 2.088 1.00 81.44 262 GLY A C 1
ATOM 2148 O O . GLY A 1 262 ? -4.866 22.135 1.013 1.00 81.44 262 GLY A O 1
ATOM 2149 N N . PHE A 1 263 ? -3.629 20.811 2.335 1.00 82.50 263 PHE A N 1
ATOM 2150 C CA . PHE A 1 263 ? -3.638 19.674 1.415 1.00 82.50 263 PHE A CA 1
ATOM 2151 C C . PHE A 1 263 ? -4.986 18.945 1.442 1.00 82.50 263 PHE A C 1
ATOM 2153 O O . PHE A 1 263 ? -5.550 18.691 0.379 1.00 82.50 263 PHE A O 1
ATOM 2160 N N . LEU A 1 264 ? -5.562 18.715 2.629 1.00 88.25 264 LEU A N 1
ATOM 2161 C CA . LEU A 1 264 ? -6.901 18.128 2.760 1.00 88.25 264 LEU A CA 1
ATOM 2162 C C . LEU A 1 264 ? -7.961 18.985 2.056 1.00 88.25 264 LEU A C 1
ATOM 2164 O O . LEU A 1 264 ? -8.777 18.453 1.304 1.00 88.25 264 LEU A O 1
ATOM 2168 N N . THR A 1 265 ? -7.888 20.314 2.194 1.00 90.31 265 THR A N 1
ATOM 2169 C CA . THR A 1 265 ? -8.781 21.246 1.482 1.00 90.31 265 THR A CA 1
ATOM 2170 C C . THR A 1 265 ? -8.706 21.077 -0.040 1.00 90.31 265 THR A C 1
ATOM 2172 O O . THR A 1 265 ? -9.725 21.170 -0.727 1.00 90.31 265 THR A O 1
ATOM 2175 N N . LYS A 1 266 ? -7.516 20.802 -0.597 1.00 89.50 266 LYS A N 1
ATOM 2176 C CA . LYS A 1 266 ? -7.353 20.550 -2.040 1.00 89.50 266 LYS A CA 1
ATOM 2177 C C . LYS A 1 266 ? -8.007 19.239 -2.469 1.00 89.50 266 LYS A C 1
ATOM 2179 O O . LYS A 1 266 ? -8.646 19.234 -3.517 1.00 89.50 266 LYS A O 1
ATOM 2184 N N . LEU A 1 267 ? -7.885 18.178 -1.668 1.00 88.75 267 LEU A N 1
ATOM 2185 C CA . LEU A 1 267 ? -8.458 16.859 -1.968 1.00 88.75 267 LEU A CA 1
ATOM 2186 C C . LEU A 1 267 ? -9.991 16.857 -1.945 1.00 88.75 267 LEU A C 1
ATOM 2188 O O . LEU A 1 267 ? -10.617 16.202 -2.770 1.00 88.75 267 LEU A O 1
ATOM 2192 N N . ILE A 1 268 ? -10.615 17.629 -1.050 1.00 93.81 268 ILE A N 1
ATOM 2193 C CA . ILE A 1 268 ? -12.086 17.684 -0.954 1.00 93.81 268 ILE A CA 1
ATOM 2194 C C . ILE A 1 268 ? -12.731 18.702 -1.905 1.00 93.81 268 ILE A C 1
ATOM 2196 O O . ILE A 1 268 ? -13.942 18.666 -2.147 1.00 93.81 268 ILE A O 1
ATOM 2200 N N . LYS A 1 269 ? -11.944 19.630 -2.465 1.00 93.25 269 LYS A N 1
ATOM 2201 C CA . LYS A 1 269 ? -12.422 20.631 -3.428 1.00 93.25 269 LYS A CA 1
ATOM 2202 C C . LYS A 1 269 ? -13.166 20.012 -4.626 1.00 93.25 269 LYS A C 1
ATOM 2204 O O . LYS A 1 269 ? -14.278 20.487 -4.875 1.00 93.25 269 LYS A O 1
ATOM 2209 N N . PRO A 1 270 ? -12.633 18.993 -5.336 1.00 91.56 270 PRO A N 1
ATOM 2210 C CA . PRO A 1 270 ? -13.306 18.381 -6.486 1.00 91.56 270 PRO A CA 1
ATOM 2211 C C . PRO A 1 270 ? -14.524 17.519 -6.121 1.00 91.56 270 PRO A C 1
ATOM 2213 O O . PRO A 1 270 ? -15.334 17.229 -7.002 1.00 91.56 270 PRO A O 1
ATOM 2216 N N . LEU A 1 271 ? -14.695 17.138 -4.848 1.00 92.62 271 LEU A N 1
ATOM 2217 C CA . LEU A 1 271 ? -15.835 16.325 -4.425 1.00 92.62 271 LEU A CA 1
ATOM 2218 C C . LEU A 1 271 ? -17.171 17.083 -4.596 1.00 92.62 271 LEU A C 1
ATOM 2220 O O . LEU A 1 271 ? -17.209 18.311 -4.404 1.00 92.62 271 LEU A O 1
ATOM 2224 N N . PRO A 1 272 ? -18.278 16.380 -4.913 1.00 91.38 272 PRO A N 1
ATOM 2225 C CA . PRO A 1 272 ? -19.608 16.982 -5.034 1.00 91.38 272 PRO A CA 1
ATOM 2226 C C . PRO A 1 272 ? -20.026 17.775 -3.790 1.00 91.38 272 PRO A C 1
ATOM 2228 O O . PRO A 1 272 ? -19.603 17.473 -2.675 1.00 91.38 272 PRO A O 1
ATOM 2231 N N . LYS A 1 273 ? -20.828 18.832 -3.976 1.00 88.25 273 LYS A N 1
ATOM 2232 C CA . LYS A 1 273 ? -21.220 19.748 -2.883 1.00 88.25 273 LYS A CA 1
ATOM 2233 C C . LYS A 1 273 ? -22.070 19.064 -1.808 1.00 88.25 273 LYS A C 1
ATOM 2235 O O . LYS A 1 273 ? -21.971 19.428 -0.646 1.00 88.25 273 LYS A O 1
ATOM 2240 N N . ASP A 1 274 ? -22.871 18.090 -2.211 1.00 87.69 274 ASP A N 1
ATOM 2241 C CA . ASP A 1 274 ? -23.738 17.245 -1.390 1.00 87.69 274 ASP A CA 1
ATOM 2242 C C . ASP A 1 274 ? -23.004 16.046 -0.762 1.00 87.69 274 ASP A C 1
ATOM 2244 O O . ASP A 1 274 ? -23.614 15.249 -0.056 1.00 87.69 274 ASP A O 1
ATOM 2248 N N . SER A 1 275 ? -21.692 15.904 -0.994 1.00 93.06 275 SER A N 1
ATOM 2249 C CA . SER A 1 275 ? -20.891 14.830 -0.407 1.00 93.06 275 SER A CA 1
ATOM 2250 C C . SER A 1 275 ? -20.811 14.965 1.115 1.00 93.06 275 SER A C 1
ATOM 2252 O O . SER A 1 275 ? -20.291 15.949 1.649 1.00 93.06 275 SER A O 1
ATOM 2254 N N . GLU A 1 276 ? -21.268 13.935 1.827 1.00 94.31 276 GLU A N 1
ATOM 2255 C CA . GLU A 1 276 ? -21.168 13.885 3.284 1.00 94.31 276 GLU A CA 1
ATOM 2256 C C . GLU A 1 276 ? -19.703 13.804 3.730 1.00 94.31 276 GLU A C 1
ATOM 2258 O O . GLU A 1 276 ? -19.311 14.487 4.679 1.00 94.31 276 GLU A O 1
ATOM 2263 N N . VAL A 1 277 ? -18.873 13.049 2.995 1.00 96.62 277 VAL A N 1
ATOM 2264 C CA . VAL A 1 277 ? -17.413 13.010 3.181 1.00 96.62 277 VAL A CA 1
ATOM 2265 C C . VAL A 1 277 ? -16.830 14.420 3.132 1.00 96.62 277 VAL A C 1
ATOM 2267 O O . VAL A 1 277 ? -16.124 14.820 4.055 1.00 96.62 277 VAL A O 1
ATOM 2270 N N . LYS A 1 278 ? -17.173 15.210 2.105 1.00 96.31 278 LYS A N 1
ATOM 2271 C CA . LYS A 1 278 ? -16.686 16.591 1.968 1.00 96.31 278 LYS A CA 1
ATOM 2272 C C . LYS A 1 278 ? -17.047 17.443 3.181 1.00 96.31 278 LYS A C 1
ATOM 2274 O O . LYS A 1 278 ? -16.176 18.117 3.725 1.00 96.31 278 LYS A O 1
ATOM 2279 N N . THR A 1 279 ? -18.304 17.397 3.616 1.00 95.88 279 THR A N 1
ATOM 2280 C CA . THR A 1 279 ? -18.785 18.169 4.771 1.00 95.88 279 THR A CA 1
ATOM 2281 C C . THR A 1 279 ? -18.082 17.751 6.062 1.00 95.88 279 THR A C 1
ATOM 2283 O O . THR A 1 279 ? -17.575 18.604 6.789 1.00 95.88 279 THR A O 1
ATOM 2286 N N . LYS A 1 280 ? -17.980 16.443 6.334 1.00 96.38 280 LYS A N 1
ATOM 2287 C CA . LYS A 1 280 ? -17.305 15.925 7.534 1.00 96.38 280 LYS A CA 1
ATOM 2288 C C . LYS A 1 280 ? -15.822 16.285 7.556 1.00 96.38 280 LYS A C 1
ATOM 2290 O O . LYS A 1 280 ? -15.332 16.770 8.572 1.00 96.38 280 LYS A O 1
ATOM 2295 N N . THR A 1 281 ? -15.117 16.118 6.436 1.00 96.44 281 THR A N 1
ATOM 2296 C CA . THR A 1 281 ? -13.704 16.499 6.340 1.00 96.44 281 THR A CA 1
ATOM 2297 C C . THR A 1 281 ? -13.516 18.008 6.483 1.00 96.44 281 THR A C 1
ATOM 2299 O O . THR A 1 281 ? -12.593 18.432 7.171 1.00 96.44 281 THR A O 1
ATOM 2302 N N . GLN A 1 282 ? -14.394 18.835 5.905 1.00 95.75 282 GLN A N 1
ATOM 2303 C CA . GLN A 1 282 ? -14.317 20.287 6.079 1.00 95.75 282 GLN A CA 1
ATOM 2304 C C . GLN A 1 282 ? -14.525 20.700 7.542 1.00 95.75 282 GLN A C 1
ATOM 2306 O O . GLN A 1 282 ? -13.802 21.562 8.038 1.00 95.75 282 GLN A O 1
ATOM 2311 N N . ASN A 1 283 ? -15.463 20.066 8.248 1.00 95.25 283 ASN A N 1
ATOM 2312 C CA . ASN A 1 283 ? -15.688 20.318 9.671 1.00 95.25 283 ASN A CA 1
ATOM 2313 C C . ASN A 1 283 ? -14.469 19.927 10.513 1.00 95.25 283 ASN A C 1
ATOM 2315 O O . ASN A 1 283 ? -14.056 20.713 11.360 1.00 95.25 283 ASN A O 1
ATOM 2319 N N . PHE A 1 284 ? -13.856 18.773 10.227 1.00 94.88 284 PHE A N 1
ATOM 2320 C CA . PHE A 1 284 ? -12.611 18.345 10.870 1.00 94.88 284 PHE A CA 1
ATOM 2321 C C . PHE A 1 284 ? -11.461 19.337 10.639 1.00 94.88 284 PHE A C 1
ATOM 2323 O O . PHE A 1 284 ? -10.735 19.685 11.568 1.00 94.88 284 PHE A O 1
ATOM 2330 N N . ILE A 1 285 ? -11.312 19.840 9.408 1.00 93.62 285 ILE A N 1
ATOM 2331 C CA . ILE A 1 285 ? -10.314 20.869 9.090 1.00 93.62 285 ILE A CA 1
ATOM 2332 C C . ILE A 1 285 ? -10.582 22.141 9.905 1.00 93.62 285 ILE A C 1
ATOM 2334 O O . ILE A 1 285 ? -9.660 22.697 10.492 1.00 93.62 285 ILE A O 1
ATOM 2338 N N . ASN A 1 286 ? -11.839 22.587 9.970 1.00 93.12 286 ASN A N 1
ATOM 2339 C CA . ASN A 1 286 ? -12.223 23.816 10.667 1.00 93.12 286 ASN A CA 1
ATOM 2340 C C . ASN A 1 286 ? -12.081 23.710 12.193 1.00 93.12 286 ASN A C 1
ATOM 2342 O O . ASN A 1 286 ? -11.837 24.718 12.853 1.00 93.12 286 ASN A O 1
ATOM 2346 N N . SER A 1 287 ? -12.222 22.509 12.764 1.00 90.88 287 SER A N 1
ATOM 2347 C CA . SER A 1 287 ? -12.039 22.277 14.200 1.00 90.88 287 SER A CA 1
ATOM 2348 C C . SER A 1 287 ? -10.569 22.211 14.623 1.00 90.88 287 SER A C 1
ATOM 2350 O O . SER A 1 287 ? -10.286 22.100 15.816 1.00 90.88 287 SER A O 1
ATOM 2352 N N . LYS A 1 288 ? -9.621 22.267 13.678 1.00 86.00 288 LYS A N 1
ATOM 2353 C CA . LYS A 1 288 ? -8.193 22.058 13.933 1.00 86.00 288 LYS A CA 1
ATOM 2354 C C . LYS A 1 288 ? -7.336 23.266 13.578 1.00 86.00 288 LYS A C 1
ATOM 2356 O O . LYS A 1 288 ? -7.491 23.887 12.535 1.00 86.00 288 LYS A O 1
ATOM 2361 N N . LYS A 1 289 ? -6.362 23.556 14.448 1.00 81.00 289 LYS A N 1
ATOM 2362 C CA . LYS A 1 289 ? -5.278 24.517 14.168 1.00 81.00 289 LYS A CA 1
ATOM 2363 C C . LYS A 1 289 ? -4.125 23.866 13.397 1.00 81.00 289 LYS A C 1
ATOM 2365 O O . LYS A 1 289 ? -3.517 24.504 12.546 1.00 81.00 289 LYS A O 1
ATOM 2370 N N . SER A 1 290 ? -3.834 22.603 13.696 1.00 79.88 290 SER A N 1
ATOM 2371 C CA . SER A 1 290 ? -2.800 21.782 13.063 1.00 79.88 290 SER A CA 1
ATOM 2372 C C . SER A 1 290 ? -3.219 20.306 13.082 1.00 79.88 290 SER A C 1
ATOM 2374 O O . SER A 1 290 ? -4.188 19.943 13.748 1.00 79.88 290 SER A O 1
ATOM 2376 N N . LEU A 1 291 ? -2.510 19.466 12.321 1.00 79.19 291 LEU A N 1
ATOM 2377 C CA . LEU A 1 291 ? -2.775 18.023 12.210 1.00 79.19 291 LEU A CA 1
ATOM 2378 C C . LEU A 1 291 ? -2.000 17.156 13.222 1.00 79.19 291 LEU A C 1
ATOM 2380 O O . LEU A 1 291 ? -2.088 15.937 13.141 1.00 79.19 291 LEU A O 1
ATOM 2384 N N . GLY A 1 292 ? -1.270 17.768 14.159 1.00 74.38 292 GLY A N 1
ATOM 2385 C CA . GLY A 1 292 ? -0.635 17.061 15.278 1.00 74.38 292 GLY A CA 1
ATOM 2386 C C . GLY A 1 292 ? -1.520 17.048 16.526 1.00 74.38 292 GLY A C 1
ATOM 2387 O O . GLY A 1 292 ? -2.453 17.849 16.627 1.00 74.38 292 GLY A O 1
ATOM 2388 N N . GLU A 1 293 ? -1.203 16.164 17.475 1.00 80.44 293 GLU A N 1
ATOM 2389 C CA . GLU A 1 293 ? -1.869 16.065 18.785 1.00 80.44 293 GLU A CA 1
ATOM 2390 C C . GLU A 1 293 ? -3.371 15.770 18.647 1.00 80.44 293 GLU A C 1
ATOM 2392 O O . GLU A 1 293 ? -4.251 16.513 19.098 1.00 80.44 293 GLU A O 1
ATOM 2397 N N . LEU A 1 294 ? -3.688 14.673 17.959 1.00 87.75 294 LEU A N 1
ATOM 2398 C CA . LEU A 1 294 ? -5.070 14.224 17.818 1.00 87.75 294 LEU A CA 1
ATOM 2399 C C . LEU A 1 294 ? -5.646 13.798 19.178 1.00 87.75 294 LEU A C 1
ATOM 2401 O O . LEU A 1 294 ? -5.059 12.999 19.905 1.00 87.75 294 LEU A O 1
ATOM 2405 N N . SER A 1 295 ? -6.828 14.322 19.501 1.00 90.38 295 SER A N 1
ATOM 2406 C CA . SER A 1 295 ? -7.638 13.890 20.639 1.00 90.38 295 SER A CA 1
ATOM 2407 C C . SER A 1 295 ? -8.472 12.658 20.276 1.00 90.38 295 SER A C 1
ATOM 2409 O O . SER A 1 295 ? -8.635 12.320 19.104 1.00 90.38 295 SER A O 1
ATOM 2411 N N . GLU A 1 296 ? -9.077 12.011 21.273 1.00 88.88 296 GLU A N 1
ATOM 2412 C CA . GLU A 1 296 ? -10.003 10.885 21.060 1.00 88.88 296 GLU A CA 1
ATOM 2413 C C . GLU A 1 296 ? -11.120 11.217 20.048 1.00 88.88 296 GLU A C 1
ATOM 2415 O O . GLU A 1 296 ? -11.450 10.402 19.186 1.00 88.88 296 GLU A O 1
ATOM 2420 N N . ILE A 1 297 ? -11.678 12.432 20.111 1.00 91.06 297 ILE A N 1
ATOM 2421 C CA . ILE A 1 297 ? -12.739 12.888 19.198 1.00 91.06 297 ILE A CA 1
ATOM 2422 C C . ILE A 1 297 ? -12.228 12.936 17.754 1.00 91.06 297 ILE A C 1
ATOM 2424 O O . ILE A 1 297 ? -12.961 12.601 16.822 1.00 91.06 297 ILE A O 1
ATOM 2428 N N . ASP A 1 298 ? -10.965 13.307 17.561 1.00 93.06 298 ASP A N 1
ATOM 2429 C CA . ASP A 1 298 ? -10.357 13.405 16.238 1.00 93.06 298 ASP A CA 1
ATOM 2430 C C . ASP A 1 298 ? -10.124 12.035 15.624 1.00 93.06 298 ASP A C 1
ATOM 2432 O O . ASP A 1 298 ? -10.470 11.830 14.463 1.00 93.06 298 ASP A O 1
ATOM 2436 N N . TYR A 1 299 ? -9.613 11.079 16.404 1.00 93.25 299 TYR A N 1
ATOM 2437 C CA . TYR A 1 299 ? -9.464 9.700 15.942 1.00 93.25 299 TYR A CA 1
ATOM 2438 C C . TYR A 1 299 ? -10.805 9.107 15.507 1.00 93.25 299 TYR A C 1
ATOM 2440 O O . TYR A 1 299 ? -10.909 8.561 14.408 1.00 93.25 299 TYR A O 1
ATOM 2448 N N . ASN A 1 300 ? -11.849 9.289 16.321 1.00 93.06 300 ASN A N 1
ATOM 2449 C CA . ASN A 1 300 ? -13.198 8.837 15.983 1.00 93.06 300 ASN A CA 1
ATOM 2450 C C . ASN A 1 300 ? -13.736 9.533 14.723 1.00 93.06 300 ASN A C 1
ATOM 2452 O O . ASN A 1 300 ? -14.335 8.883 13.868 1.00 93.06 300 ASN A O 1
ATOM 2456 N N . THR A 1 301 ? -13.482 10.836 14.569 1.00 95.69 301 THR A N 1
ATOM 2457 C CA . THR A 1 301 ? -13.892 11.605 13.383 1.00 95.69 301 THR A CA 1
ATOM 2458 C C . THR A 1 301 ? -13.188 11.109 12.121 1.00 95.69 301 THR A C 1
ATOM 2460 O O . THR A 1 301 ? -13.835 10.896 11.098 1.00 95.69 301 THR A O 1
ATOM 2463 N N . LEU A 1 302 ? -11.874 10.878 12.179 1.00 96.00 302 LEU A N 1
ATOM 2464 C CA . LEU A 1 302 ? -11.099 10.342 11.058 1.00 96.00 302 LEU A CA 1
ATOM 2465 C C . LEU A 1 302 ? -11.552 8.926 10.686 1.00 96.00 302 LEU A C 1
ATOM 2467 O O . LEU A 1 302 ? -11.740 8.641 9.504 1.00 96.00 302 LEU A O 1
ATOM 2471 N N . SER A 1 303 ? -11.779 8.066 11.681 1.00 97.25 303 SER A N 1
ATOM 2472 C CA . SER A 1 303 ? -12.283 6.703 11.483 1.00 97.25 303 SER A CA 1
ATOM 2473 C C . SER A 1 303 ? -13.664 6.685 10.813 1.00 97.25 303 SER A C 1
ATOM 2475 O O . SER A 1 303 ? -13.886 5.952 9.846 1.00 97.25 303 SER A O 1
ATOM 2477 N N . ASP A 1 304 ? -14.572 7.559 11.255 1.00 97.44 304 ASP A N 1
ATOM 2478 C CA . ASP A 1 304 ? -15.893 7.730 10.646 1.00 97.44 304 ASP A CA 1
ATOM 2479 C C . ASP A 1 304 ? -15.802 8.221 9.195 1.00 97.44 304 ASP A C 1
ATOM 2481 O O . ASP A 1 304 ? -16.452 7.659 8.311 1.00 97.44 304 ASP A O 1
ATOM 2485 N N . ILE A 1 305 ? -14.945 9.212 8.917 1.00 98.38 305 ILE A N 1
ATOM 2486 C CA . ILE A 1 305 ? -14.719 9.694 7.548 1.00 98.38 305 ILE A CA 1
ATOM 2487 C C . ILE A 1 305 ? -14.164 8.568 6.664 1.00 98.38 305 ILE A C 1
ATOM 2489 O O . ILE A 1 305 ? -14.632 8.404 5.539 1.00 98.38 305 ILE A O 1
ATOM 2493 N N . LEU A 1 306 ? -13.210 7.768 7.152 1.00 98.56 306 LEU A N 1
ATOM 2494 C CA . LEU A 1 306 ? -12.637 6.643 6.403 1.00 98.56 306 LEU A CA 1
ATOM 2495 C C . LEU A 1 306 ? -13.694 5.586 6.053 1.00 98.56 306 LEU A C 1
ATOM 2497 O O . LEU A 1 306 ? -13.783 5.169 4.895 1.00 98.56 306 LEU A O 1
ATOM 2501 N N . LEU A 1 307 ? -14.537 5.194 7.014 1.00 98.25 307 LEU A N 1
ATOM 2502 C CA . LEU A 1 307 ? -15.648 4.277 6.750 1.00 98.25 307 LEU A CA 1
ATOM 2503 C C . LEU A 1 307 ? -16.661 4.888 5.770 1.00 98.25 307 LEU A C 1
ATOM 2505 O O . LEU A 1 307 ? -17.147 4.206 4.860 1.00 98.25 307 LEU A O 1
ATOM 2509 N N . LYS A 1 308 ? -16.964 6.183 5.916 1.00 97.88 308 LYS A N 1
ATOM 2510 C CA . LYS A 1 308 ? -17.869 6.885 5.004 1.00 97.88 308 LYS A CA 1
ATOM 2511 C C . LYS A 1 308 ? -17.314 6.906 3.582 1.00 97.88 308 LYS A C 1
ATOM 2513 O O . LYS A 1 308 ? -18.046 6.579 2.657 1.00 97.88 308 LYS A O 1
ATOM 2518 N N . ILE A 1 309 ? -16.022 7.180 3.397 1.00 97.88 309 ILE A N 1
ATOM 2519 C CA . ILE A 1 309 ? -15.377 7.108 2.080 1.00 97.88 309 ILE A CA 1
ATOM 2520 C C . ILE A 1 309 ? -15.620 5.737 1.443 1.00 97.88 309 ILE A C 1
ATOM 2522 O O . ILE A 1 309 ? -16.120 5.678 0.318 1.00 97.88 309 ILE A O 1
ATOM 2526 N N . ARG A 1 310 ? -15.345 4.635 2.155 1.00 97.31 310 ARG A N 1
ATOM 2527 C CA . ARG A 1 310 ? -15.557 3.284 1.607 1.00 97.31 310 ARG A CA 1
ATOM 2528 C C . ARG A 1 310 ? -17.015 3.038 1.222 1.00 97.31 310 ARG A C 1
ATOM 2530 O O . ARG A 1 310 ? -17.286 2.580 0.116 1.00 97.31 310 ARG A O 1
ATOM 2537 N N . THR A 1 311 ? -17.950 3.370 2.107 1.00 95.69 311 THR A N 1
ATOM 2538 C CA . THR A 1 311 ? -19.387 3.139 1.873 1.00 95.69 311 THR A CA 1
ATOM 2539 C C . THR A 1 311 ? -19.981 4.045 0.788 1.00 95.69 311 THR A C 1
ATOM 2541 O O . THR A 1 311 ? -20.941 3.657 0.124 1.00 95.69 311 THR A O 1
ATOM 2544 N N . GLU A 1 312 ? -19.408 5.228 0.552 1.00 93.00 312 GLU A N 1
ATOM 2545 C CA . GLU A 1 312 ? -19.880 6.173 -0.466 1.00 93.00 312 GLU A CA 1
ATOM 2546 C C . GLU A 1 312 ? -19.147 6.081 -1.804 1.00 93.00 312 GLU A C 1
ATOM 2548 O O . GLU A 1 312 ? -19.644 6.614 -2.794 1.00 93.00 312 GLU A O 1
ATOM 2553 N N . THR A 1 313 ? -18.011 5.380 -1.881 1.00 93.94 313 THR A N 1
ATOM 2554 C CA . THR A 1 313 ? -17.208 5.275 -3.115 1.00 93.94 313 THR A CA 1
ATOM 2555 C C . THR A 1 313 ? -18.065 4.841 -4.313 1.00 93.94 313 THR A C 1
ATOM 2557 O O . THR A 1 313 ? -17.969 5.423 -5.396 1.00 93.94 313 THR A O 1
ATOM 2560 N N . LEU A 1 314 ? -18.971 3.876 -4.117 1.00 93.81 314 LEU A N 1
ATOM 2561 C CA . LEU A 1 314 ? -19.844 3.364 -5.179 1.00 93.81 314 LEU A CA 1
ATOM 2562 C C . LEU A 1 314 ? -21.035 4.279 -5.526 1.00 93.81 314 LEU A C 1
ATOM 2564 O O . LEU A 1 314 ? -21.623 4.106 -6.598 1.00 93.81 314 LEU A O 1
ATOM 2568 N N . LYS A 1 315 ? -21.367 5.276 -4.687 1.00 93.62 315 LYS A N 1
ATOM 2569 C CA . LYS A 1 315 ? -22.412 6.279 -4.989 1.00 93.62 315 LYS A CA 1
ATOM 2570 C C . LYS A 1 315 ? -22.032 7.132 -6.199 1.00 93.62 315 LYS A C 1
ATOM 2572 O O . LYS A 1 315 ? -22.887 7.510 -6.995 1.00 93.62 315 LYS A O 1
ATOM 2577 N N . TYR A 1 316 ? -20.743 7.416 -6.360 1.00 92.25 316 TYR A N 1
ATOM 2578 C CA . TYR A 1 316 ? -20.213 8.172 -7.491 1.00 92.25 316 TYR A CA 1
ATOM 2579 C C . TYR A 1 316 ? -19.867 7.223 -8.634 1.00 92.25 316 TYR A C 1
ATOM 2581 O O . TYR A 1 316 ? -19.322 6.163 -8.374 1.00 92.25 316 TYR A O 1
ATOM 2589 N N . LYS A 1 317 ? -20.144 7.582 -9.894 1.00 90.31 317 LYS A N 1
ATOM 2590 C CA . LYS A 1 317 ? -19.799 6.745 -11.068 1.00 90.31 317 LYS A CA 1
ATOM 2591 C C . LYS A 1 317 ? -18.495 7.143 -11.762 1.00 90.31 317 LYS A C 1
ATOM 2593 O O . LYS A 1 317 ? -17.898 6.343 -12.470 1.00 90.31 317 LYS A O 1
ATOM 2598 N N . LYS A 1 318 ? -18.048 8.389 -11.583 1.00 94.31 318 LYS A N 1
ATOM 2599 C CA . LYS A 1 318 ? -16.852 8.909 -12.257 1.00 94.31 318 LYS A CA 1
ATOM 2600 C C . LYS A 1 318 ? -15.585 8.387 -11.578 1.00 94.31 318 LYS A C 1
ATOM 2602 O O . LYS A 1 318 ? -15.393 8.632 -10.387 1.00 94.31 318 LYS A O 1
ATOM 2607 N N . GLY A 1 319 ? -14.699 7.767 -12.360 1.00 95.69 319 GLY A N 1
ATOM 2608 C CA . GLY A 1 319 ? -13.397 7.275 -11.897 1.00 95.69 319 GLY A CA 1
ATOM 2609 C C . GLY A 1 319 ? -12.561 8.345 -11.192 1.00 95.69 319 GLY A C 1
ATOM 2610 O O . GLY A 1 319 ? -12.028 8.090 -10.121 1.00 95.69 319 GLY A O 1
ATOM 2611 N N . ASN A 1 320 ? -12.541 9.579 -11.712 1.00 94.81 320 ASN A N 1
ATOM 2612 C CA . ASN A 1 320 ? -11.810 10.693 -11.090 1.00 94.81 320 ASN A CA 1
ATOM 2613 C C . ASN A 1 320 ? -12.310 11.004 -9.675 1.00 94.81 320 ASN A C 1
ATOM 2615 O O . ASN A 1 320 ? -11.502 11.160 -8.774 1.00 94.81 320 ASN A O 1
ATOM 2619 N N . THR A 1 321 ? -13.629 11.048 -9.466 1.00 95.06 321 THR A N 1
ATOM 2620 C CA . THR A 1 321 ? -14.203 11.331 -8.141 1.00 95.06 321 THR A CA 1
ATOM 2621 C C . THR A 1 321 ? -13.896 10.210 -7.153 1.00 95.06 321 THR A C 1
ATOM 2623 O O . THR A 1 321 ? -13.610 10.473 -5.989 1.00 95.06 321 THR A O 1
ATOM 2626 N N . ARG A 1 322 ? -13.920 8.953 -7.610 1.00 96.62 322 ARG A N 1
ATOM 2627 C CA . ARG A 1 322 ? -13.502 7.810 -6.791 1.00 96.62 322 ARG A CA 1
ATOM 2628 C C . ARG A 1 322 ? -12.008 7.856 -6.472 1.00 96.62 322 ARG A C 1
ATOM 2630 O O . ARG A 1 322 ? -11.637 7.541 -5.350 1.00 96.62 322 ARG A O 1
ATOM 2637 N N . LEU A 1 323 ? -11.171 8.295 -7.412 1.00 96.31 323 LEU A N 1
ATOM 2638 C CA . LEU A 1 323 ? -9.740 8.481 -7.172 1.00 96.31 323 LEU A CA 1
ATOM 2639 C C . LEU A 1 323 ? -9.494 9.568 -6.119 1.00 96.31 323 LEU A C 1
ATOM 2641 O O . LEU A 1 323 ? -8.759 9.320 -5.170 1.00 96.31 323 LEU A O 1
ATOM 2645 N N . ASP A 1 324 ? -10.187 10.707 -6.211 1.00 94.38 324 ASP A N 1
ATOM 2646 C CA . ASP A 1 324 ? -10.108 11.780 -5.209 1.00 94.38 324 ASP A CA 1
ATOM 2647 C C . ASP A 1 324 ? -10.503 11.278 -3.801 1.00 94.38 324 ASP A C 1
ATOM 2649 O O . ASP A 1 324 ? -9.879 11.638 -2.800 1.00 94.38 324 ASP A O 1
ATOM 2653 N N . LEU A 1 325 ? -11.517 10.407 -3.708 1.00 96.44 325 LEU A N 1
ATOM 2654 C CA . LEU A 1 325 ? -11.925 9.765 -2.453 1.00 96.44 325 LEU A CA 1
ATOM 2655 C C . LEU A 1 325 ? -10.873 8.791 -1.911 1.00 96.44 325 LEU A C 1
ATOM 2657 O O . LEU A 1 325 ? -10.602 8.795 -0.710 1.00 96.44 325 LEU A O 1
ATOM 2661 N N . LEU A 1 326 ? -10.273 7.963 -2.769 1.00 95.94 326 LEU A N 1
ATOM 2662 C CA . LEU A 1 326 ? -9.199 7.049 -2.370 1.00 95.94 326 LEU A CA 1
ATOM 2663 C C . LEU A 1 326 ? -7.963 7.822 -1.901 1.00 95.94 326 LEU A C 1
ATOM 2665 O O . LEU A 1 326 ? -7.368 7.470 -0.884 1.00 95.94 326 LEU A O 1
ATOM 2669 N N . ASP A 1 327 ? -7.628 8.919 -2.573 1.00 94.19 327 ASP A N 1
ATOM 2670 C CA . ASP A 1 327 ? -6.533 9.798 -2.179 1.00 94.19 327 ASP A CA 1
ATOM 2671 C C . ASP A 1 327 ? -6.768 10.465 -0.836 1.00 94.19 327 ASP A C 1
ATOM 2673 O O . ASP A 1 327 ? -5.851 10.531 -0.008 1.00 94.19 327 ASP A O 1
ATOM 2677 N N . LEU A 1 328 ? -7.999 10.909 -0.592 1.00 95.56 328 LEU A N 1
ATOM 2678 C CA . LEU A 1 328 ? -8.413 11.380 0.718 1.00 95.56 328 LEU A CA 1
ATOM 2679 C C . LEU A 1 328 ? -8.299 10.264 1.762 1.00 95.56 328 LEU A C 1
ATOM 2681 O O . LEU A 1 328 ? -7.728 10.497 2.822 1.00 95.56 328 LEU A O 1
ATOM 2685 N N . SER A 1 329 ? -8.758 9.047 1.455 1.00 96.94 329 SER A N 1
ATOM 2686 C CA . SER A 1 329 ? -8.665 7.899 2.365 1.00 96.94 329 SER A CA 1
ATOM 2687 C C . SER A 1 329 ? -7.220 7.581 2.755 1.00 96.94 329 SER A C 1
ATOM 2689 O O . SER A 1 329 ? -6.931 7.421 3.938 1.00 96.94 329 SER A O 1
ATOM 2691 N N . LEU A 1 330 ? -6.300 7.521 1.790 1.00 91.31 330 LEU A N 1
ATOM 2692 C CA . LEU A 1 330 ? -4.874 7.280 2.043 1.00 91.31 330 LEU A CA 1
ATOM 2693 C C . LEU A 1 330 ? -4.252 8.397 2.890 1.00 91.31 330 LEU A C 1
ATOM 2695 O O . LEU A 1 330 ? -3.475 8.145 3.808 1.00 91.31 330 LEU A O 1
ATOM 2699 N N . THR A 1 331 ? -4.631 9.644 2.613 1.00 90.50 331 THR A N 1
ATOM 2700 C CA . THR A 1 331 ? -4.120 10.816 3.335 1.00 90.50 331 THR A CA 1
ATOM 2701 C C . THR A 1 331 ? -4.598 10.836 4.788 1.00 90.50 331 THR A C 1
ATOM 2703 O O . THR A 1 331 ? -3.798 11.074 5.691 1.00 90.50 331 THR A O 1
ATOM 2706 N N . LEU A 1 332 ? -5.884 10.565 5.028 1.00 93.75 332 LEU A N 1
ATOM 2707 C CA . LEU A 1 332 ? -6.462 10.512 6.374 1.00 93.75 332 LEU A CA 1
ATOM 2708 C C . LEU A 1 332 ? -5.922 9.326 7.181 1.00 93.75 332 LEU A C 1
ATOM 2710 O O . LEU A 1 332 ? -5.639 9.494 8.365 1.00 93.75 332 LEU A O 1
ATOM 2714 N N . GLU A 1 333 ? -5.724 8.161 6.551 1.00 91.00 333 GLU A N 1
ATOM 2715 C CA . GLU A 1 333 ? -5.056 7.027 7.198 1.00 91.00 333 GLU A CA 1
ATOM 2716 C C . GLU A 1 333 ? -3.640 7.406 7.635 1.00 91.00 333 GLU A C 1
ATOM 2718 O O . GLU A 1 333 ? -3.280 7.142 8.775 1.00 91.00 333 GLU A O 1
ATOM 2723 N N . ASN A 1 334 ? -2.852 8.067 6.780 1.00 84.06 334 ASN A N 1
ATOM 2724 C CA . ASN A 1 334 ? -1.486 8.453 7.133 1.00 84.06 334 ASN A CA 1
ATOM 2725 C C . ASN A 1 334 ? -1.432 9.456 8.302 1.00 84.06 334 ASN A C 1
ATOM 2727 O O . ASN A 1 334 ? -0.560 9.349 9.165 1.00 84.06 334 ASN A O 1
ATOM 2731 N N . ILE A 1 335 ? -2.371 10.411 8.350 1.00 86.19 335 ILE A N 1
ATOM 2732 C CA . ILE A 1 335 ? -2.521 11.339 9.486 1.00 86.19 335 ILE A CA 1
ATOM 2733 C C . ILE A 1 335 ? -2.817 10.553 10.765 1.00 86.19 335 ILE A C 1
ATOM 2735 O O . ILE A 1 335 ? -2.120 10.718 11.763 1.00 86.19 335 ILE A O 1
ATOM 2739 N N . LEU A 1 336 ? -3.813 9.663 10.718 1.00 89.38 336 LEU A N 1
ATOM 2740 C CA . LEU A 1 336 ? -4.195 8.822 11.848 1.00 89.38 336 LEU A CA 1
ATOM 2741 C C . LEU A 1 336 ? -3.005 7.963 12.309 1.00 89.38 336 LEU A C 1
ATOM 2743 O O . LEU A 1 336 ? -2.615 8.030 13.471 1.00 89.38 336 LEU A O 1
ATOM 2747 N N . PHE A 1 337 ? -2.384 7.216 11.393 1.00 80.25 337 PHE A N 1
ATOM 2748 C CA . PHE A 1 337 ? -1.268 6.301 11.646 1.00 80.25 337 PHE A CA 1
ATOM 2749 C C . PHE A 1 337 ? -0.066 6.991 12.302 1.00 80.25 337 PHE A C 1
ATOM 2751 O O . PHE A 1 337 ? 0.508 6.448 13.245 1.00 80.25 337 PHE A O 1
ATOM 2758 N N . THR A 1 338 ? 0.298 8.190 11.835 1.00 76.94 338 THR A N 1
ATOM 2759 C CA . THR A 1 338 ? 1.452 8.940 12.363 1.00 76.94 338 THR A CA 1
ATOM 2760 C C . THR A 1 338 ? 1.260 9.318 13.833 1.00 76.94 338 THR A C 1
ATOM 2762 O O . THR A 1 338 ? 2.208 9.263 14.616 1.00 76.94 338 THR A O 1
ATOM 2765 N N . GLU A 1 339 ? 0.027 9.636 14.225 1.00 83.62 339 GLU A N 1
ATOM 2766 C C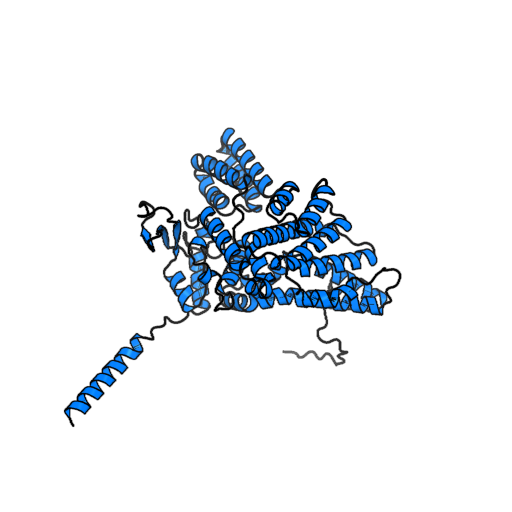A . GLU A 1 339 ? -0.291 10.118 15.569 1.00 83.62 339 GLU A CA 1
ATOM 2767 C C . GLU A 1 339 ? -0.660 8.982 16.538 1.00 83.62 339 GLU A C 1
ATOM 2769 O O . GLU A 1 339 ? -0.526 9.153 17.748 1.00 83.62 339 GLU A O 1
ATOM 2774 N N . LEU A 1 340 ? -1.035 7.789 16.052 1.00 84.00 340 LEU A N 1
ATOM 2775 C CA . LEU A 1 340 ? -1.543 6.681 16.882 1.00 84.00 340 LEU A CA 1
ATOM 2776 C C . LEU A 1 340 ? -0.633 6.237 18.038 1.00 84.00 340 LEU A C 1
ATOM 2778 O O . LEU A 1 340 ? -1.139 5.734 19.045 1.00 84.00 340 LEU A O 1
ATOM 2782 N N . ASN A 1 341 ? 0.686 6.417 17.920 1.00 76.44 341 ASN A N 1
ATOM 2783 C CA . ASN A 1 341 ? 1.634 6.134 19.006 1.00 76.44 341 ASN A CA 1
ATOM 2784 C C . ASN A 1 341 ? 1.388 7.005 20.251 1.00 76.44 341 ASN A C 1
ATOM 2786 O O . ASN A 1 341 ? 1.739 6.603 21.357 1.00 76.44 341 ASN A O 1
ATOM 2790 N N . THR A 1 342 ? 0.785 8.184 20.085 1.00 84.38 342 THR A N 1
ATOM 2791 C CA . THR A 1 342 ? 0.485 9.123 21.178 1.00 84.38 342 THR A CA 1
ATOM 2792 C C . THR A 1 342 ? -0.782 8.753 21.949 1.00 84.38 342 THR A C 1
ATOM 2794 O O . THR A 1 342 ? -0.948 9.154 23.101 1.00 84.38 342 THR A O 1
ATOM 2797 N N . TRP A 1 343 ? -1.676 7.955 21.354 1.00 88.62 343 TRP A N 1
ATOM 2798 C CA . TRP A 1 343 ? -2.932 7.569 21.990 1.00 88.62 343 TRP A CA 1
ATOM 2799 C C . TRP A 1 343 ? -2.727 6.398 22.958 1.00 88.62 343 TRP A C 1
ATOM 2801 O O . TRP A 1 343 ? -2.857 5.229 22.584 1.00 88.62 343 TRP A O 1
ATOM 2811 N N . ALA A 1 344 ? -2.432 6.704 24.219 1.00 88.88 344 ALA A N 1
ATOM 2812 C CA . ALA A 1 344 ? -2.273 5.720 25.289 1.00 88.88 344 ALA A CA 1
ATOM 2813 C C . ALA A 1 344 ? -3.534 5.656 26.179 1.00 88.88 344 ALA A C 1
ATOM 2815 O O . ALA A 1 344 ? -3.745 6.577 26.971 1.00 88.88 344 ALA A O 1
ATOM 2816 N N . PRO A 1 345 ? -4.379 4.610 26.068 1.00 89.19 345 PRO A N 1
ATOM 2817 C CA . PRO A 1 345 ? -5.565 4.473 26.911 1.00 89.19 345 PRO A CA 1
ATOM 2818 C C . PRO A 1 345 ? -5.172 4.197 28.370 1.00 89.19 345 PRO A C 1
ATOM 2820 O O . PRO A 1 345 ? -4.331 3.339 28.639 1.00 89.19 345 PRO A O 1
ATOM 2823 N N . LYS A 1 346 ? -5.790 4.909 29.317 1.00 89.31 346 LYS A N 1
ATOM 2824 C CA . LYS A 1 346 ? -5.545 4.780 30.768 1.00 89.31 346 LYS A CA 1
ATOM 2825 C C . LYS A 1 346 ? -6.608 3.962 31.490 1.00 89.31 346 LYS A C 1
ATOM 2827 O O . LYS A 1 346 ? -6.368 3.466 32.587 1.00 89.31 346 LYS A O 1
ATOM 2832 N N . THR A 1 347 ? -7.787 3.844 30.893 1.00 88.94 347 THR A N 1
ATOM 2833 C CA . THR A 1 347 ? -8.940 3.142 31.460 1.00 88.94 347 THR A CA 1
ATOM 2834 C C . THR A 1 347 ? -9.427 2.061 30.501 1.00 88.94 347 THR A C 1
ATOM 2836 O O . THR A 1 347 ? -9.204 2.148 29.291 1.00 88.94 347 THR A O 1
ATOM 2839 N N . LEU A 1 348 ? -10.151 1.059 31.016 1.00 87.81 348 LEU A N 1
ATOM 2840 C CA . LEU A 1 348 ? -10.834 0.074 30.167 1.00 87.81 348 LEU A CA 1
ATOM 2841 C C . LEU A 1 348 ? -11.768 0.762 29.158 1.00 87.81 348 LEU A C 1
ATOM 2843 O O . LEU A 1 348 ? -11.875 0.330 28.014 1.00 87.81 348 LEU A O 1
ATOM 2847 N N . SER A 1 349 ? -12.401 1.864 29.569 1.00 87.25 349 SER A N 1
ATOM 2848 C CA . SER A 1 349 ? -13.265 2.670 28.707 1.00 87.25 349 SER A CA 1
ATOM 2849 C C . SER A 1 349 ? -12.535 3.207 27.491 1.00 87.25 349 SER A C 1
ATOM 2851 O O . SER A 1 349 ? -12.948 2.968 26.355 1.00 87.25 349 SER A O 1
ATOM 2853 N N . GLU A 1 350 ? -11.407 3.870 27.718 1.00 89.50 350 GLU A N 1
ATOM 2854 C CA . GLU A 1 350 ? -10.563 4.386 26.643 1.00 89.50 350 GLU A CA 1
ATOM 2855 C C . GLU A 1 350 ? -10.014 3.260 25.762 1.00 89.50 350 GLU A C 1
ATOM 2857 O O . GLU A 1 350 ? -9.961 3.409 24.541 1.00 89.50 350 GLU A O 1
ATOM 2862 N N . LEU A 1 351 ? -9.660 2.113 26.351 1.00 91.62 351 LEU A N 1
ATOM 2863 C CA . LEU A 1 351 ? -9.159 0.957 25.610 1.00 91.62 351 LEU A CA 1
ATOM 2864 C C . LEU A 1 351 ? -10.223 0.364 24.676 1.00 91.62 351 LEU A C 1
ATOM 2866 O O . LEU A 1 351 ? -9.937 0.098 23.509 1.00 91.62 351 LEU A O 1
ATOM 2870 N N . LEU A 1 352 ? -11.461 0.207 25.154 1.00 92.06 352 LEU A N 1
ATOM 2871 C CA . LEU A 1 352 ? -12.587 -0.281 24.352 1.00 92.06 352 LEU A CA 1
ATOM 2872 C C . LEU A 1 352 ? -12.955 0.695 23.227 1.00 92.06 352 LEU A C 1
ATOM 2874 O O . LEU A 1 352 ? -13.197 0.269 22.097 1.00 92.06 352 LEU A O 1
ATOM 2878 N N . LYS A 1 353 ? -12.930 2.003 23.503 1.00 91.88 353 LYS A N 1
ATOM 2879 C CA . LYS A 1 353 ? -13.140 3.047 22.489 1.00 91.88 353 LYS A CA 1
ATOM 2880 C C . LYS A 1 353 ? -12.051 3.033 21.421 1.00 91.88 353 LYS A C 1
ATOM 2882 O O . LYS A 1 353 ? -12.369 3.061 20.234 1.00 91.88 353 LYS A O 1
ATOM 2887 N N . LYS A 1 354 ? -10.779 2.922 21.825 1.00 94.44 354 LYS A N 1
ATOM 2888 C CA . LYS A 1 354 ? -9.654 2.768 20.895 1.00 94.44 354 LYS A CA 1
ATOM 2889 C C . LYS A 1 354 ? -9.822 1.510 20.045 1.00 94.44 354 LYS A C 1
ATOM 2891 O O . LYS A 1 354 ? -9.693 1.582 18.827 1.00 94.44 354 LYS A O 1
ATOM 2896 N N . ASN A 1 355 ? -10.189 0.385 20.657 1.00 95.25 355 ASN A N 1
ATOM 2897 C CA . ASN A 1 355 ? -10.454 -0.866 19.950 1.00 95.25 355 ASN A CA 1
ATOM 2898 C C . ASN A 1 355 ? -11.554 -0.704 18.885 1.00 95.25 355 ASN A C 1
ATOM 2900 O O . ASN A 1 355 ? -11.344 -1.067 17.729 1.00 95.25 355 ASN A O 1
ATOM 2904 N N . TYR A 1 356 ? -12.691 -0.097 19.238 1.00 95.50 356 TYR A N 1
ATOM 2905 C CA . TYR A 1 356 ? -13.767 0.189 18.285 1.00 95.50 356 TYR A CA 1
ATOM 2906 C C . TYR A 1 356 ? -13.304 1.111 17.147 1.00 95.50 356 TYR A C 1
ATOM 2908 O O . TYR A 1 356 ? -13.498 0.787 15.976 1.00 95.50 356 TYR A O 1
ATOM 2916 N N . CYS A 1 357 ? -12.651 2.229 17.483 1.00 95.94 357 CYS A N 1
ATOM 2917 C CA . CYS A 1 357 ? -12.169 3.210 16.513 1.00 95.94 357 CYS A CA 1
ATOM 2918 C C . CYS A 1 357 ? -11.235 2.571 15.479 1.00 95.94 357 CYS A C 1
ATOM 2920 O O . CYS A 1 357 ? -11.395 2.790 14.278 1.00 95.94 357 CYS A O 1
ATOM 2922 N N . LEU A 1 358 ? -10.273 1.765 15.930 1.00 97.12 358 LEU A N 1
ATOM 2923 C CA . LEU A 1 358 ? -9.311 1.106 15.052 1.00 97.12 358 LEU A CA 1
ATOM 2924 C C . LEU A 1 358 ? -9.957 -0.009 14.218 1.00 97.12 358 LEU A C 1
ATOM 2926 O O . LEU A 1 358 ? -9.653 -0.114 13.033 1.00 97.12 358 LEU A O 1
ATOM 2930 N N . ALA A 1 359 ? -10.895 -0.781 14.775 1.00 97.88 359 ALA A N 1
ATOM 2931 C CA . ALA A 1 359 ? -11.666 -1.764 14.008 1.00 97.88 359 ALA A CA 1
ATOM 2932 C C . ALA A 1 359 ? -12.504 -1.099 12.898 1.00 97.88 359 ALA A C 1
ATOM 2934 O O . ALA A 1 359 ? -12.507 -1.559 11.755 1.00 97.88 359 ALA A O 1
ATOM 2935 N N . GLN A 1 360 ? -13.150 0.030 13.205 1.00 98.00 360 GLN A N 1
ATOM 2936 C CA . GLN A 1 360 ? -13.864 0.840 12.218 1.00 98.00 360 GLN A CA 1
ATOM 2937 C C . GLN A 1 360 ? -12.913 1.383 11.142 1.00 98.00 360 GLN A C 1
ATOM 2939 O O . GLN A 1 360 ? -13.248 1.377 9.958 1.00 98.00 360 GLN A O 1
ATOM 2944 N N . THR A 1 361 ? -11.707 1.802 11.533 1.00 98.25 361 THR A N 1
ATOM 2945 C CA . THR A 1 361 ? -10.684 2.262 10.589 1.00 98.25 361 THR A CA 1
ATOM 2946 C C . THR A 1 361 ? -10.262 1.133 9.649 1.00 98.25 361 THR A C 1
ATOM 2948 O O . THR A 1 361 ? -10.238 1.356 8.442 1.00 98.25 361 THR A O 1
ATOM 2951 N N . LEU A 1 362 ? -10.020 -0.084 10.159 1.00 98.44 362 LEU A N 1
ATOM 2952 C CA . LEU A 1 362 ? -9.717 -1.276 9.349 1.00 98.44 362 LEU A CA 1
ATOM 2953 C C . LEU A 1 362 ? -10.825 -1.580 8.332 1.00 98.44 362 LEU A C 1
ATOM 2955 O O . LEU A 1 362 ? -10.534 -1.905 7.178 1.00 98.44 362 LEU A O 1
ATOM 2959 N N . ALA A 1 363 ? -12.088 -1.409 8.730 1.00 98.25 363 ALA A N 1
ATOM 2960 C CA . ALA A 1 363 ? -13.216 -1.478 7.810 1.00 98.25 363 ALA A CA 1
ATOM 2961 C C . ALA A 1 363 ? -13.186 -0.335 6.783 1.00 98.25 363 ALA A C 1
ATOM 2963 O O . ALA A 1 363 ? -13.424 -0.566 5.607 1.00 98.25 363 ALA A O 1
ATOM 2964 N N . GLY A 1 364 ? -12.846 0.896 7.158 1.00 98.19 364 GLY A N 1
ATOM 2965 C CA . GLY A 1 364 ? -12.733 2.013 6.213 1.00 98.19 364 GLY A CA 1
ATOM 2966 C C . GLY A 1 364 ? -11.619 1.850 5.172 1.00 98.19 364 GLY A C 1
ATOM 2967 O O . GLY A 1 364 ? -11.803 2.216 4.012 1.00 98.19 364 GLY A O 1
ATOM 2968 N N . ILE A 1 365 ? -10.482 1.260 5.547 1.00 96.88 365 ILE A N 1
ATOM 2969 C CA . ILE A 1 365 ? -9.305 1.136 4.666 1.00 96.88 365 ILE A CA 1
ATOM 2970 C C . ILE A 1 365 ? -9.261 -0.162 3.847 1.00 96.88 365 ILE A C 1
ATOM 2972 O O . ILE A 1 365 ? -8.349 -0.342 3.046 1.00 96.88 365 ILE A O 1
ATOM 2976 N N . GLY A 1 366 ? -10.235 -1.062 4.000 1.00 97.50 366 GLY A N 1
ATOM 2977 C CA . GLY A 1 366 ? -10.308 -2.284 3.192 1.00 97.50 366 GLY A CA 1
ATOM 2978 C C . GLY A 1 366 ? -9.810 -3.554 3.873 1.00 97.50 366 GLY A C 1
ATOM 2979 O O . GLY A 1 366 ? -10.055 -4.629 3.346 1.00 97.50 366 GLY A O 1
ATOM 2980 N N . ASN A 1 367 ? -9.137 -3.463 5.023 1.00 96.88 367 ASN A N 1
ATOM 2981 C CA . ASN A 1 367 ? -8.583 -4.636 5.703 1.00 96.88 367 ASN A CA 1
ATOM 2982 C C . ASN A 1 367 ? -9.664 -5.573 6.258 1.00 96.88 367 ASN A C 1
ATOM 2984 O O . ASN A 1 367 ? -9.455 -6.778 6.268 1.00 96.88 367 ASN A O 1
ATOM 2988 N N . LEU A 1 368 ? -10.797 -5.028 6.700 1.00 97.31 368 LEU A N 1
ATOM 2989 C CA . LEU A 1 368 ? -11.958 -5.790 7.166 1.00 97.31 368 LEU A CA 1
ATOM 2990 C C . LEU A 1 368 ? -13.116 -5.580 6.191 1.00 97.31 368 LEU A C 1
ATOM 2992 O O . LEU A 1 368 ? -13.377 -4.435 5.834 1.00 97.31 368 LEU A O 1
ATOM 2996 N N . GLU A 1 369 ? -13.833 -6.613 5.758 1.00 97.00 369 GLU A N 1
ATOM 2997 C CA . GLU A 1 369 ? -14.968 -6.435 4.848 1.00 97.00 369 GLU A CA 1
ATOM 2998 C C . GLU A 1 369 ? -16.128 -5.659 5.482 1.00 97.00 369 GLU A C 1
ATOM 3000 O O . GLU A 1 369 ? -16.356 -5.708 6.692 1.00 97.00 369 GLU A O 1
ATOM 3005 N N . LEU A 1 370 ? -16.912 -4.949 4.658 1.00 97.25 370 LEU A N 1
ATOM 3006 C CA . LEU A 1 370 ? -18.057 -4.181 5.172 1.00 97.25 370 LEU A CA 1
ATOM 3007 C C . LEU A 1 370 ? -19.076 -5.089 5.867 1.00 97.25 370 LEU A C 1
ATOM 3009 O O . LEU A 1 370 ? -19.609 -4.723 6.907 1.00 97.25 370 LEU A O 1
ATOM 3013 N N . TRP A 1 371 ? -19.328 -6.285 5.333 1.00 96.50 371 TRP A N 1
ATOM 3014 C CA . TRP A 1 371 ? -20.253 -7.227 5.962 1.00 96.50 371 TRP A CA 1
ATOM 3015 C C . TRP A 1 371 ? -19.695 -7.803 7.275 1.00 96.50 371 TRP A C 1
ATOM 3017 O O . TRP A 1 371 ? -20.470 -8.028 8.203 1.00 96.50 371 TRP A O 1
ATOM 3027 N N . GLU A 1 372 ? -18.375 -7.999 7.387 1.00 97.44 372 GLU A N 1
ATOM 3028 C CA . GLU A 1 372 ? -17.722 -8.417 8.637 1.00 97.44 372 GLU A CA 1
ATOM 3029 C C . GLU A 1 372 ? -17.861 -7.316 9.689 1.00 97.44 372 GLU A C 1
ATOM 3031 O O . GLU A 1 372 ? -18.271 -7.580 10.821 1.00 97.44 372 GLU A O 1
ATOM 3036 N N . TRP A 1 373 ? -17.611 -6.064 9.290 1.00 97.25 373 TRP A N 1
ATOM 3037 C CA . TRP A 1 373 ? -17.813 -4.889 10.130 1.00 97.25 373 TRP A CA 1
ATOM 3038 C C . TRP A 1 373 ? -19.251 -4.784 10.645 1.00 97.25 373 TRP A C 1
ATOM 3040 O O . TRP A 1 373 ? -19.469 -4.629 11.846 1.00 97.25 373 TRP A O 1
ATOM 3050 N N . GLU A 1 374 ? -20.244 -4.932 9.767 1.00 96.44 374 GLU A N 1
ATOM 3051 C CA . GLU A 1 374 ? -21.659 -4.885 10.145 1.00 96.44 374 GLU A CA 1
ATOM 3052 C C . GLU A 1 374 ? -22.033 -5.947 11.192 1.00 96.44 374 GLU A C 1
ATOM 3054 O O . GLU A 1 374 ? -22.895 -5.698 12.036 1.00 96.44 374 GLU A O 1
ATOM 3059 N N . LYS A 1 375 ? -21.365 -7.109 11.184 1.00 94.94 375 LYS A N 1
ATOM 3060 C CA . LYS A 1 375 ? -21.595 -8.183 12.162 1.00 94.94 375 LYS A CA 1
ATOM 3061 C C . LYS A 1 375 ? -20.961 -7.918 13.521 1.00 94.94 375 LYS A C 1
ATOM 3063 O O . LYS A 1 375 ? -21.524 -8.342 14.525 1.00 94.94 375 LYS A O 1
ATOM 3068 N N . VAL A 1 376 ? -19.816 -7.239 13.566 1.00 94.38 376 VAL A N 1
ATOM 3069 C CA . VAL A 1 376 ? -19.074 -7.025 14.821 1.00 94.38 376 VAL A CA 1
ATOM 3070 C C . VAL A 1 376 ? -19.339 -5.673 15.464 1.00 94.38 376 VAL A C 1
ATOM 3072 O O . VAL A 1 376 ? -19.194 -5.559 16.682 1.00 94.38 376 VAL A O 1
ATOM 3075 N N . LYS A 1 377 ? -19.739 -4.656 14.685 1.00 93.56 377 LYS A N 1
ATOM 3076 C CA . LYS A 1 377 ? -19.788 -3.270 15.162 1.00 93.56 377 LYS A CA 1
ATOM 3077 C C . LYS A 1 377 ? -20.594 -3.145 16.444 1.00 93.56 377 LYS A C 1
ATOM 3079 O O . LYS A 1 377 ? -20.038 -2.658 17.410 1.00 93.56 377 LYS A O 1
ATOM 3084 N N . LEU A 1 378 ? -21.814 -3.687 16.516 1.00 90.31 378 LEU A N 1
ATOM 3085 C CA . LEU A 1 378 ? -22.690 -3.533 17.686 1.00 90.31 378 LEU A CA 1
ATOM 3086 C C . LEU A 1 378 ? -22.073 -4.099 18.968 1.00 90.31 378 LEU A C 1
ATOM 3088 O O . LEU A 1 378 ? -22.125 -3.443 20.004 1.00 90.31 378 LEU A O 1
ATOM 3092 N N . THR A 1 379 ? -21.440 -5.272 18.903 1.00 90.00 379 THR A N 1
ATOM 3093 C CA . THR A 1 379 ? -20.771 -5.872 20.067 1.00 90.00 379 THR A CA 1
ATOM 3094 C C . THR A 1 379 ? -19.581 -5.027 20.520 1.00 90.00 379 THR A C 1
ATOM 3096 O O . THR A 1 379 ? -19.349 -4.867 21.723 1.00 90.00 379 THR A O 1
ATOM 3099 N N . LEU A 1 380 ? -18.857 -4.431 19.567 1.00 89.25 380 LEU A N 1
ATOM 3100 C CA . LEU A 1 380 ? -17.764 -3.506 19.854 1.00 89.25 380 LEU A CA 1
ATOM 3101 C C . LEU A 1 380 ? -18.259 -2.129 20.345 1.00 89.25 380 LEU A C 1
ATOM 3103 O O . LEU A 1 380 ? -17.585 -1.528 21.177 1.00 89.25 380 LEU A O 1
ATOM 3107 N N . THR A 1 381 ? -19.408 -1.629 19.862 1.00 78.75 381 THR A N 1
ATOM 3108 C CA . THR A 1 381 ? -19.958 -0.302 20.208 1.00 78.75 381 THR A CA 1
ATOM 3109 C C . THR A 1 381 ? -20.726 -0.295 21.523 1.00 78.75 381 THR A C 1
ATOM 3111 O O . THR A 1 381 ? -20.799 0.764 22.133 1.00 78.75 381 THR A O 1
ATOM 3114 N N . ALA A 1 382 ? -21.343 -1.415 21.929 1.00 53.12 382 ALA A N 1
ATOM 3115 C CA . ALA A 1 382 ? -22.378 -1.462 22.968 1.00 53.12 382 ALA A CA 1
ATOM 3116 C C . ALA A 1 382 ? -21.995 -0.722 24.272 1.00 53.12 382 ALA A C 1
ATOM 3118 O O . ALA A 1 382 ? -21.307 -1.254 25.139 1.00 53.12 382 ALA A O 1
ATOM 3119 N N . ASN A 1 383 ? -22.447 0.537 24.297 1.00 43.91 383 ASN A N 1
ATOM 3120 C CA . ASN A 1 383 ? -22.841 1.481 25.338 1.00 43.91 383 ASN A CA 1
ATOM 3121 C C . ASN A 1 383 ? -22.318 1.286 26.771 1.00 43.91 383 ASN A C 1
ATOM 3123 O O . ASN A 1 383 ? -22.677 0.340 27.460 1.00 43.91 383 ASN A O 1
ATOM 3127 N N . SER A 1 384 ? -21.599 2.319 27.235 1.00 48.34 384 SER A N 1
ATOM 3128 C CA . SER A 1 384 ? -21.175 2.609 28.615 1.00 48.34 384 SER A CA 1
ATOM 3129 C C . SER A 1 384 ? -20.402 1.495 29.321 1.00 48.34 384 SER A C 1
ATOM 3131 O O . SER A 1 384 ? -20.939 0.478 29.745 1.00 48.34 384 SER A O 1
ATOM 3133 N N . VAL A 1 385 ? -19.119 1.761 29.541 1.00 50.81 385 VAL A N 1
ATOM 3134 C CA . VAL A 1 385 ? -18.191 0.912 30.304 1.00 50.81 385 VAL A CA 1
ATOM 3135 C C . VAL A 1 385 ? -18.656 0.658 31.739 1.00 50.81 385 VAL A C 1
ATOM 3137 O O . VAL A 1 385 ? -18.228 -0.312 32.349 1.00 50.81 385 VAL A O 1
ATOM 3140 N N . ASP A 1 386 ? -19.616 1.440 32.229 1.00 52.41 386 ASP A N 1
ATOM 3141 C CA . ASP A 1 386 ? -20.177 1.310 33.571 1.00 52.41 386 ASP A CA 1
ATOM 3142 C C . ASP A 1 386 ? -21.038 0.049 33.791 1.00 52.41 386 ASP A C 1
ATOM 3144 O O . ASP A 1 386 ? -21.474 -0.183 34.917 1.00 52.41 386 ASP A O 1
ATOM 3148 N N . LYS A 1 387 ? -21.314 -0.772 32.759 1.00 53.44 387 LYS A N 1
ATOM 3149 C CA . LYS A 1 387 ? -22.181 -1.964 32.894 1.00 53.44 387 LYS A CA 1
ATOM 3150 C C . LYS A 1 387 ? -21.755 -3.226 32.138 1.00 53.44 387 LYS A C 1
ATOM 3152 O O . LYS A 1 387 ? -22.521 -4.188 32.164 1.00 53.44 387 LYS A O 1
ATOM 3157 N N . LYS A 1 388 ? -20.580 -3.279 31.494 1.00 64.69 388 LYS A N 1
ATOM 3158 C CA . LYS A 1 388 ? -20.165 -4.542 30.856 1.00 64.69 388 LYS A CA 1
ATOM 3159 C C . LYS A 1 388 ? -19.841 -5.583 31.920 1.00 64.69 388 LYS A C 1
ATOM 3161 O O . LYS A 1 388 ? -18.927 -5.386 32.719 1.00 64.69 388 LYS A O 1
ATOM 3166 N N . ASN A 1 389 ? -20.582 -6.688 31.924 1.00 78.38 389 ASN A N 1
ATOM 3167 C CA . ASN A 1 389 ? -20.203 -7.851 32.718 1.00 78.38 389 ASN A CA 1
ATOM 3168 C C . ASN A 1 389 ? -18.996 -8.558 32.068 1.00 78.38 389 ASN A C 1
ATOM 3170 O O . ASN A 1 389 ? -18.598 -8.261 30.937 1.00 78.38 389 ASN A O 1
ATOM 3174 N N . ILE A 1 390 ? -18.390 -9.489 32.801 1.00 82.25 390 ILE A N 1
ATOM 3175 C CA . ILE A 1 390 ? -17.183 -10.178 32.341 1.00 82.25 390 ILE A CA 1
ATOM 3176 C C . ILE A 1 390 ? -17.408 -10.966 31.039 1.00 82.25 390 ILE A C 1
ATOM 3178 O O . ILE A 1 390 ? -16.526 -10.985 30.181 1.00 82.25 390 ILE A O 1
ATOM 3182 N N . ASP A 1 391 ? -18.602 -11.529 30.835 1.00 83.69 391 ASP A N 1
ATOM 3183 C CA . ASP A 1 391 ? -18.947 -12.287 29.628 1.00 83.69 391 ASP A CA 1
ATOM 3184 C C . ASP A 1 391 ? -18.964 -11.394 28.382 1.00 83.69 391 ASP A C 1
ATOM 3186 O O . ASP A 1 391 ? -18.429 -11.762 27.333 1.00 83.69 391 ASP A O 1
ATOM 3190 N N . GLU A 1 392 ? -19.516 -10.185 28.490 1.00 85.19 392 GLU A N 1
ATOM 3191 C CA . GLU A 1 392 ? -19.498 -9.203 27.406 1.00 85.19 392 GLU A CA 1
ATOM 3192 C C . GLU A 1 392 ? -18.071 -8.754 27.066 1.00 85.19 392 GLU A C 1
ATOM 3194 O O . GLU A 1 392 ? -17.742 -8.574 25.891 1.00 85.19 392 GLU A O 1
ATOM 3199 N N . LEU A 1 393 ? -17.197 -8.601 28.068 1.00 87.06 393 LEU A N 1
ATOM 3200 C CA . LEU A 1 393 ? -15.784 -8.278 27.841 1.00 87.06 393 LEU A CA 1
ATOM 3201 C C . LEU A 1 393 ? -15.036 -9.421 27.145 1.00 87.06 393 LEU A C 1
ATOM 3203 O O . LEU A 1 393 ? -14.260 -9.163 26.221 1.00 87.06 393 LEU A O 1
ATOM 3207 N N . ILE A 1 394 ? -15.308 -10.674 27.523 1.00 86.88 394 ILE A N 1
ATOM 3208 C CA . ILE A 1 394 ? -14.768 -11.858 26.842 1.00 86.88 394 ILE A CA 1
ATOM 3209 C C . ILE A 1 394 ? -15.220 -11.878 25.378 1.00 86.88 394 ILE A C 1
ATOM 3211 O O . ILE A 1 394 ? -14.393 -12.070 24.486 1.00 86.88 394 ILE A O 1
ATOM 3215 N N . GLN A 1 395 ? -16.500 -11.611 25.101 1.00 89.75 395 GLN A N 1
ATOM 3216 C CA . GLN A 1 395 ? -17.016 -11.565 23.729 1.00 89.75 395 GLN A CA 1
ATOM 3217 C C . GLN A 1 395 ? -16.347 -10.473 22.887 1.00 89.75 395 GLN A C 1
ATOM 3219 O O . GLN A 1 395 ? -15.952 -10.735 21.749 1.00 89.75 395 GLN A O 1
ATOM 3224 N N . VAL A 1 396 ? -16.175 -9.263 23.435 1.00 91.44 396 VAL A N 1
ATOM 3225 C CA . VAL A 1 396 ? -15.449 -8.185 22.743 1.00 91.44 396 VAL A CA 1
ATOM 3226 C C . VAL A 1 396 ? -14.014 -8.612 22.446 1.00 91.44 396 VAL A C 1
ATOM 3228 O O . VAL A 1 396 ? -13.549 -8.418 21.323 1.00 91.44 396 VAL A O 1
ATOM 3231 N N . ASN A 1 397 ? -13.316 -9.201 23.418 1.00 90.88 397 ASN A N 1
ATOM 3232 C CA . ASN A 1 397 ? -11.939 -9.660 23.251 1.00 90.88 397 ASN A CA 1
ATOM 3233 C C . ASN A 1 397 ? -11.825 -10.725 22.147 1.00 90.88 397 ASN A C 1
ATOM 3235 O O . ASN A 1 397 ? -10.994 -10.598 21.248 1.00 90.88 397 ASN A O 1
ATOM 3239 N N . GLU A 1 398 ? -12.703 -11.729 22.146 1.00 90.56 398 GLU A N 1
ATOM 3240 C CA . GLU A 1 398 ? -12.698 -12.789 21.133 1.00 90.56 398 GLU A CA 1
ATOM 3241 C C . GLU A 1 398 ? -13.037 -12.276 19.729 1.00 90.56 398 GLU A C 1
ATOM 3243 O O . GLU A 1 398 ? -12.371 -12.645 18.758 1.00 90.56 398 GLU A O 1
ATOM 3248 N N . LEU A 1 399 ? -14.016 -11.376 19.596 1.00 93.75 399 LEU A N 1
ATOM 3249 C CA . LEU A 1 399 ? -14.296 -10.724 18.313 1.00 93.75 399 LEU A CA 1
ATOM 3250 C C . LEU A 1 399 ? -13.125 -9.861 17.847 1.00 93.75 399 LEU A C 1
ATOM 3252 O O . LEU A 1 399 ? -12.800 -9.860 16.661 1.00 93.75 399 LEU A O 1
ATOM 3256 N N . SER A 1 400 ? -12.450 -9.175 18.768 1.00 95.06 400 SER A N 1
ATOM 3257 C CA . SER A 1 400 ? -11.309 -8.329 18.422 1.00 95.06 400 SER A CA 1
ATOM 3258 C C . SER A 1 400 ? -10.122 -9.156 17.916 1.00 95.06 400 SER A C 1
ATOM 3260 O O . SER A 1 400 ? -9.491 -8.801 16.921 1.00 95.06 400 SER A O 1
ATOM 3262 N N . LYS A 1 401 ? -9.879 -10.334 18.508 1.00 94.19 401 LYS A N 1
ATOM 3263 C CA . LYS A 1 401 ? -8.912 -11.313 17.981 1.00 94.19 401 LYS A CA 1
ATOM 3264 C C . LYS A 1 401 ? -9.296 -11.812 16.584 1.00 94.19 401 LYS A C 1
ATOM 3266 O O . LYS A 1 401 ? -8.427 -11.925 15.725 1.00 94.19 401 LYS A O 1
ATOM 3271 N N . ARG A 1 402 ? -10.584 -12.076 16.326 1.00 94.88 402 ARG A N 1
ATOM 3272 C CA . ARG A 1 402 ? -11.061 -12.489 14.989 1.00 94.88 402 ARG A CA 1
ATOM 3273 C C . ARG A 1 402 ? -10.840 -11.409 13.933 1.00 94.88 402 ARG A C 1
ATOM 3275 O O . ARG A 1 402 ? -10.433 -11.734 12.825 1.00 94.88 402 ARG A O 1
ATOM 3282 N N . ILE A 1 403 ? -11.024 -10.134 14.278 1.00 97.12 403 ILE A N 1
ATOM 3283 C CA . ILE A 1 403 ? -10.764 -9.016 13.357 1.00 97.12 403 ILE A CA 1
ATOM 3284 C C . ILE A 1 403 ? -9.289 -8.969 12.941 1.00 97.12 403 ILE A C 1
ATOM 3286 O O . ILE A 1 403 ? -9.012 -8.697 11.773 1.00 97.12 403 ILE A O 1
ATOM 3290 N N . ILE A 1 404 ? -8.347 -9.286 13.840 1.00 95.38 404 ILE A N 1
ATOM 3291 C CA . ILE A 1 404 ? -6.922 -9.413 13.478 1.00 95.38 404 ILE A CA 1
ATOM 3292 C C . ILE A 1 404 ? -6.734 -10.515 12.432 1.00 95.38 404 ILE A C 1
ATOM 3294 O O . ILE A 1 404 ? -6.046 -10.305 11.434 1.00 95.38 404 ILE A O 1
ATOM 3298 N N . GLU A 1 405 ? -7.353 -11.677 12.642 1.00 93.69 405 GLU A N 1
ATOM 3299 C CA . GLU A 1 405 ? -7.242 -12.826 11.738 1.00 93.69 405 GLU A CA 1
ATOM 3300 C C . GLU A 1 405 ? -7.826 -12.526 10.359 1.00 93.69 405 GLU A C 1
ATOM 3302 O O . GLU A 1 405 ? -7.153 -12.754 9.353 1.00 93.69 405 GLU A O 1
ATOM 3307 N N . TRP A 1 406 ? -9.040 -11.976 10.304 1.00 96.94 406 TRP A N 1
ATOM 3308 C CA . TRP A 1 406 ? -9.680 -11.566 9.054 1.00 96.94 406 TRP A CA 1
ATOM 3309 C C . TRP A 1 406 ? -8.848 -10.508 8.330 1.00 96.94 406 TRP A C 1
ATOM 3311 O O . TRP A 1 406 ? -8.529 -10.679 7.155 1.00 96.94 406 TRP A O 1
ATOM 3321 N N . SER A 1 407 ? -8.368 -9.496 9.056 1.00 97.19 407 SER A N 1
ATOM 3322 C CA . SER A 1 407 ? -7.562 -8.418 8.477 1.00 97.19 407 SER A CA 1
ATOM 3323 C C . SER A 1 407 ? -6.213 -8.889 7.939 1.00 97.19 407 SER A C 1
ATOM 3325 O O . SER A 1 407 ? -5.786 -8.446 6.875 1.00 97.19 407 SER A O 1
ATOM 3327 N N . ALA A 1 408 ? -5.529 -9.801 8.637 1.00 93.94 408 ALA A N 1
ATOM 3328 C CA . ALA A 1 408 ? -4.283 -10.392 8.151 1.00 93.94 408 ALA A CA 1
ATOM 3329 C C . ALA A 1 408 ? -4.530 -11.327 6.953 1.00 93.94 408 ALA A C 1
ATOM 3331 O O . ALA A 1 408 ? -3.744 -11.353 6.001 1.00 93.94 408 ALA A O 1
ATOM 3332 N N . ASN A 1 409 ? -5.635 -12.077 6.971 1.00 95.75 409 ASN A N 1
ATOM 3333 C CA . ASN A 1 409 ? -6.012 -12.965 5.877 1.00 95.75 409 ASN A CA 1
ATOM 3334 C C . ASN A 1 409 ? -6.511 -12.210 4.639 1.00 95.75 409 ASN A C 1
ATOM 3336 O O . ASN A 1 409 ? -6.331 -12.724 3.539 1.00 95.75 409 ASN A O 1
ATOM 3340 N N . MET A 1 410 ? -7.035 -10.988 4.764 1.00 97.81 410 MET A N 1
ATOM 3341 C CA . MET A 1 410 ? -7.315 -10.112 3.618 1.00 97.81 410 MET A CA 1
ATOM 3342 C C . MET A 1 410 ? -6.043 -9.863 2.793 1.00 97.81 410 MET A C 1
ATOM 3344 O O . MET A 1 410 ? -6.028 -10.030 1.575 1.00 97.81 410 MET A O 1
ATOM 3348 N N . ILE A 1 411 ? -4.924 -9.575 3.464 1.00 96.06 411 ILE A N 1
ATOM 3349 C CA . ILE A 1 411 ? -3.628 -9.372 2.798 1.00 96.06 411 ILE A CA 1
ATOM 3350 C C . ILE A 1 411 ? -3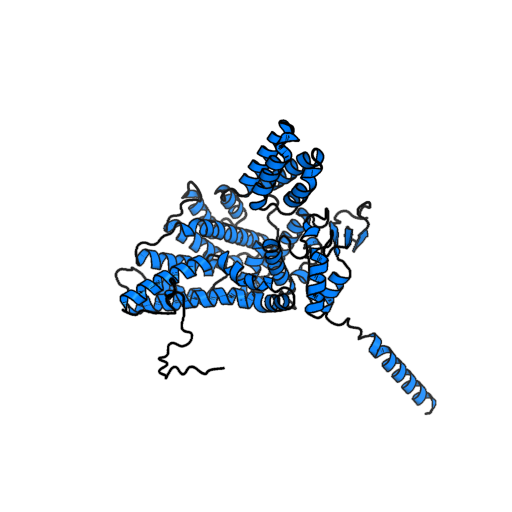.147 -10.681 2.156 1.00 96.06 411 ILE A C 1
ATOM 3352 O O . ILE A 1 411 ? -2.766 -10.705 0.986 1.00 96.06 411 ILE A O 1
ATOM 3356 N N . ARG A 1 412 ? -3.198 -11.794 2.900 1.00 96.31 412 ARG A N 1
ATOM 3357 C CA . ARG A 1 412 ? -2.745 -13.106 2.403 1.00 96.31 412 ARG A CA 1
ATOM 3358 C C . ARG A 1 412 ? -3.578 -13.618 1.233 1.00 96.31 412 ARG A C 1
ATOM 3360 O O . ARG A 1 412 ? -3.010 -14.145 0.288 1.00 96.31 412 ARG A O 1
ATOM 3367 N N . SER A 1 413 ? -4.896 -13.466 1.276 1.00 96.12 413 SER A N 1
ATOM 3368 C CA . SER A 1 413 ? -5.787 -13.873 0.183 1.00 96.12 413 SER A CA 1
ATOM 3369 C C . SER A 1 413 ? -5.608 -12.994 -1.053 1.00 96.12 413 SER A C 1
ATOM 3371 O O . SER A 1 413 ? -5.673 -13.498 -2.171 1.00 96.12 413 SER A O 1
ATOM 3373 N N . THR A 1 414 ? -5.295 -11.709 -0.864 1.00 97.56 414 THR A N 1
ATOM 3374 C CA . THR A 1 414 ? -5.018 -10.793 -1.973 1.00 97.56 414 THR A CA 1
ATOM 3375 C C . THR A 1 414 ? -3.711 -11.141 -2.687 1.00 97.56 414 THR A C 1
ATOM 3377 O O . THR A 1 414 ? -3.702 -11.191 -3.912 1.00 97.56 414 THR A O 1
ATOM 3380 N N . TYR A 1 415 ? -2.618 -11.398 -1.957 1.00 98.00 415 TYR A N 1
ATOM 3381 C CA . TYR A 1 415 ? -1.268 -11.499 -2.543 1.00 98.00 415 TYR A CA 1
ATOM 3382 C C . TYR A 1 415 ? -0.625 -12.892 -2.491 1.00 98.00 415 TYR A C 1
ATOM 3384 O O . TYR A 1 415 ? 0.485 -13.064 -2.986 1.00 98.00 415 TYR A O 1
ATOM 3392 N N . GLY A 1 416 ? -1.258 -13.882 -1.857 1.00 96.75 416 GLY A N 1
ATOM 3393 C CA . GLY A 1 416 ? -0.616 -15.154 -1.507 1.00 96.75 416 GLY A CA 1
ATOM 3394 C C . GLY A 1 416 ? -0.064 -15.929 -2.702 1.00 96.75 416 GLY A C 1
ATOM 3395 O O . GLY A 1 416 ? 1.036 -16.470 -2.616 1.00 96.75 416 GLY A O 1
ATOM 3396 N N . ASN A 1 417 ? -0.779 -15.937 -3.829 1.00 97.00 417 ASN A N 1
ATOM 3397 C CA . ASN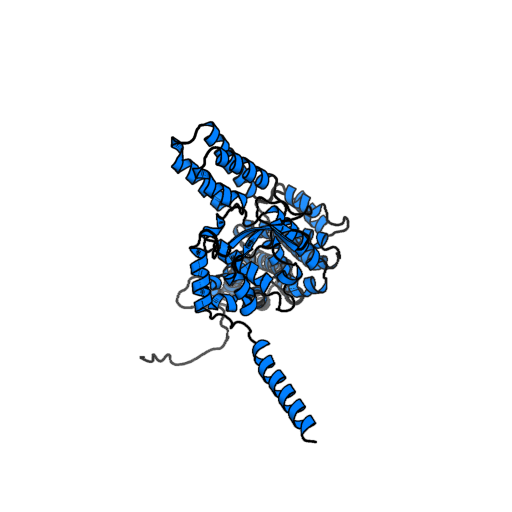 A 1 417 ? -0.351 -16.642 -5.040 1.00 97.00 417 ASN A CA 1
ATOM 3398 C C . ASN A 1 417 ? 0.920 -16.017 -5.633 1.00 97.00 417 ASN A C 1
ATOM 3400 O O . ASN A 1 417 ? 1.907 -16.713 -5.871 1.00 97.00 417 ASN A O 1
ATOM 3404 N N . GLU A 1 418 ? 0.926 -14.698 -5.820 1.00 97.94 418 GLU A N 1
ATOM 3405 C CA . GLU A 1 418 ? 2.064 -13.960 -6.371 1.00 97.94 418 GLU A CA 1
ATOM 3406 C C . GLU A 1 418 ? 3.247 -13.930 -5.405 1.00 97.94 418 GLU A C 1
ATOM 3408 O O . GLU A 1 418 ? 4.399 -13.993 -5.830 1.00 97.94 418 GLU A O 1
ATOM 3413 N N . LEU A 1 419 ? 2.978 -13.890 -4.101 1.00 97.38 419 LEU A N 1
ATOM 3414 C CA . LEU A 1 419 ? 4.018 -13.998 -3.092 1.00 97.38 419 LEU A CA 1
ATOM 3415 C C . LEU A 1 419 ? 4.690 -15.373 -3.136 1.00 97.38 419 LEU A C 1
ATOM 3417 O O . LEU A 1 419 ? 5.915 -15.437 -3.142 1.00 97.38 419 LEU A O 1
ATOM 3421 N N . ASN A 1 420 ? 3.922 -16.461 -3.230 1.00 97.25 420 ASN A N 1
ATOM 3422 C CA . ASN A 1 420 ? 4.472 -17.813 -3.368 1.00 97.25 420 ASN A CA 1
ATOM 3423 C C . ASN A 1 420 ? 5.296 -17.969 -4.654 1.00 97.25 420 ASN A C 1
ATOM 3425 O O . ASN A 1 420 ? 6.359 -18.589 -4.625 1.00 97.25 420 ASN A O 1
ATOM 3429 N N . LEU A 1 421 ? 4.850 -17.358 -5.758 1.00 97.00 421 LEU A N 1
ATOM 3430 C CA . LEU A 1 421 ? 5.621 -17.290 -7.001 1.00 97.00 421 LEU A CA 1
ATOM 3431 C C . LEU A 1 421 ? 6.984 -16.618 -6.773 1.00 97.00 421 LEU A C 1
ATOM 3433 O O . LEU A 1 421 ? 8.013 -17.164 -7.168 1.00 97.00 421 LEU A O 1
ATOM 3437 N N . PHE A 1 422 ? 7.007 -15.463 -6.103 1.00 98.00 422 PHE A N 1
ATOM 3438 C CA . PHE A 1 422 ? 8.243 -14.731 -5.811 1.00 98.00 422 PHE A CA 1
ATOM 3439 C C . PHE A 1 422 ? 9.143 -15.463 -4.813 1.00 98.00 422 PHE A C 1
ATOM 3441 O O . PHE A 1 422 ? 10.356 -15.487 -5.003 1.00 98.00 422 PHE A O 1
ATOM 3448 N N . LEU A 1 423 ? 8.574 -16.117 -3.797 1.00 97.31 423 LEU A N 1
ATOM 3449 C CA . LEU A 1 423 ? 9.327 -16.911 -2.819 1.00 97.31 423 LEU A CA 1
ATOM 3450 C C . LEU A 1 423 ? 10.118 -18.051 -3.462 1.00 97.31 423 LEU A C 1
ATOM 3452 O O . LEU A 1 423 ? 11.143 -18.455 -2.916 1.00 97.31 423 LEU A O 1
ATOM 3456 N N . GLY A 1 424 ? 9.679 -18.526 -4.630 1.00 96.38 424 GLY A N 1
ATOM 3457 C CA . GLY A 1 424 ? 10.401 -19.520 -5.411 1.00 96.38 424 GLY A CA 1
ATOM 3458 C C . GLY A 1 424 ? 11.823 -19.090 -5.779 1.00 96.38 424 GLY A C 1
ATOM 3459 O O . GLY A 1 424 ? 12.730 -19.915 -5.725 1.00 96.38 424 GLY A O 1
ATOM 3460 N N . PHE A 1 425 ? 12.042 -17.814 -6.113 1.00 97.38 425 PHE A N 1
ATOM 3461 C CA . PHE A 1 425 ? 13.329 -17.321 -6.628 1.00 97.38 425 PHE A CA 1
ATOM 3462 C C . PHE A 1 425 ? 13.921 -16.131 -5.851 1.00 97.38 425 PHE A C 1
ATOM 3464 O O . PHE A 1 425 ? 15.111 -15.842 -5.992 1.00 97.38 425 PHE A O 1
ATOM 3471 N N . GLU A 1 426 ? 13.134 -15.443 -5.022 1.00 96.75 426 GLU A N 1
ATOM 3472 C CA . GLU A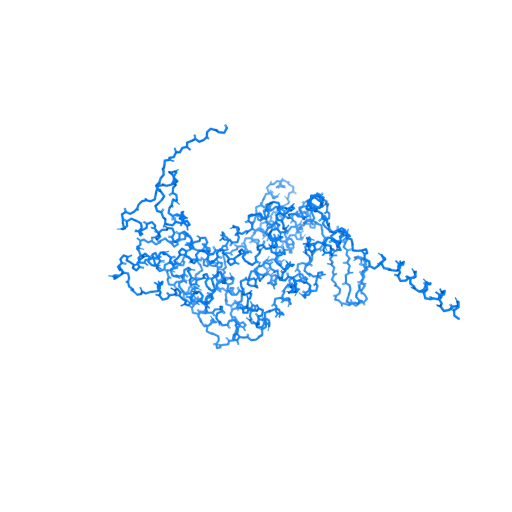 1 426 ? 13.546 -14.279 -4.231 1.00 96.75 426 GLU A CA 1
ATOM 3473 C C . GLU A 1 426 ? 13.063 -14.407 -2.769 1.00 96.75 426 GLU A C 1
ATOM 3475 O O . GLU A 1 426 ? 12.015 -13.870 -2.396 1.00 96.75 426 GLU A O 1
ATOM 3480 N N . PRO A 1 427 ? 13.826 -15.100 -1.897 1.00 94.06 427 PRO A N 1
ATOM 3481 C CA . PRO A 1 427 ? 13.411 -15.402 -0.525 1.00 94.06 427 PRO A CA 1
ATOM 3482 C C . PRO A 1 427 ? 13.107 -14.176 0.342 1.00 94.06 427 PRO A C 1
ATOM 3484 O O . PRO A 1 427 ? 12.302 -14.266 1.265 1.00 94.06 427 PRO A O 1
ATOM 3487 N N . ILE A 1 428 ? 13.712 -13.013 0.068 1.00 87.75 428 ILE A N 1
ATOM 3488 C CA . ILE A 1 428 ? 13.445 -11.780 0.833 1.00 87.75 428 ILE A CA 1
ATOM 3489 C C . ILE A 1 428 ? 12.015 -11.250 0.632 1.00 87.75 428 ILE A C 1
ATOM 3491 O O . ILE A 1 428 ? 11.568 -10.415 1.412 1.00 87.75 428 ILE A O 1
ATOM 3495 N N . ALA A 1 429 ? 11.268 -11.763 -0.355 1.00 92.06 429 ALA A N 1
ATOM 3496 C CA . ALA A 1 429 ? 9.852 -11.451 -0.522 1.00 92.06 429 ALA A CA 1
ATOM 3497 C C . ALA A 1 429 ? 9.000 -11.887 0.686 1.00 92.06 429 ALA A C 1
ATOM 3499 O O . ALA A 1 429 ? 7.929 -11.323 0.889 1.00 92.06 429 ALA A O 1
ATOM 3500 N N . HIS A 1 430 ? 9.470 -12.825 1.527 1.00 90.00 430 HIS A N 1
ATOM 3501 C CA . HIS A 1 430 ? 8.691 -13.377 2.649 1.00 90.00 430 HIS A CA 1
ATOM 3502 C C . HIS A 1 430 ? 8.202 -12.304 3.634 1.00 90.00 430 HIS A C 1
ATOM 3504 O O . HIS A 1 430 ? 7.147 -12.464 4.246 1.00 90.00 430 HIS A O 1
ATOM 3510 N N . GLY A 1 431 ? 8.945 -11.201 3.767 1.00 82.69 431 GLY A N 1
ATOM 3511 C CA . GLY A 1 431 ? 8.590 -10.086 4.641 1.00 82.69 431 GLY A CA 1
ATOM 3512 C C . GLY A 1 431 ? 7.463 -9.194 4.108 1.00 82.69 431 GLY A C 1
ATOM 3513 O O . GLY A 1 431 ? 7.008 -8.322 4.837 1.00 82.69 431 GLY A O 1
ATOM 3514 N N . PHE A 1 432 ? 6.976 -9.399 2.878 1.00 85.06 432 PHE A N 1
ATOM 3515 C CA . PHE A 1 432 ? 5.977 -8.533 2.240 1.00 85.06 432 PHE A CA 1
ATOM 3516 C C . PHE A 1 432 ? 4.668 -8.415 3.038 1.00 85.06 432 PHE A C 1
ATOM 3518 O O . PHE A 1 432 ? 4.151 -7.317 3.228 1.00 85.06 432 PHE A O 1
ATOM 3525 N N . ILE A 1 433 ? 4.125 -9.536 3.529 1.00 88.75 433 ILE A N 1
ATOM 3526 C CA . ILE A 1 433 ? 2.873 -9.515 4.307 1.00 88.75 433 ILE A CA 1
ATOM 3527 C C . ILE A 1 433 ? 3.074 -8.771 5.626 1.00 88.75 433 ILE A C 1
ATOM 3529 O O . ILE A 1 433 ? 2.235 -7.965 6.015 1.00 88.75 433 ILE A O 1
ATOM 3533 N N . ASP A 1 434 ? 4.188 -9.033 6.305 1.00 78.56 434 ASP A N 1
ATOM 3534 C CA . ASP A 1 434 ? 4.534 -8.382 7.566 1.00 78.56 434 ASP A CA 1
ATOM 3535 C C . ASP A 1 434 ? 4.765 -6.871 7.381 1.00 78.56 434 ASP A C 1
ATOM 3537 O O . ASP A 1 434 ? 4.272 -6.083 8.184 1.00 78.56 434 ASP A O 1
ATOM 3541 N N . ASP A 1 435 ? 5.386 -6.451 6.277 1.00 77.94 435 ASP A N 1
ATOM 3542 C CA . ASP A 1 435 ? 5.514 -5.040 5.896 1.00 77.94 435 ASP A CA 1
ATOM 3543 C C . ASP A 1 435 ? 4.146 -4.369 5.712 1.00 77.94 435 ASP A C 1
ATOM 3545 O O . ASP A 1 435 ? 3.880 -3.340 6.335 1.00 77.94 435 ASP A O 1
ATOM 3549 N N . LYS A 1 436 ? 3.225 -4.995 4.964 1.00 79.94 436 LYS A N 1
ATOM 3550 C CA . LYS A 1 436 ? 1.854 -4.478 4.799 1.00 79.94 436 LYS A CA 1
ATOM 3551 C C . LYS A 1 436 ? 1.097 -4.391 6.132 1.00 79.94 436 LYS A C 1
ATOM 3553 O O . LYS A 1 436 ? 0.331 -3.450 6.326 1.00 79.94 436 LYS A O 1
ATOM 3558 N N . ILE A 1 437 ? 1.317 -5.323 7.066 1.00 81.06 437 ILE A N 1
ATOM 3559 C CA . ILE A 1 437 ? 0.732 -5.253 8.417 1.00 81.06 437 ILE A CA 1
ATOM 3560 C C . ILE A 1 437 ? 1.325 -4.071 9.194 1.00 81.06 437 ILE A C 1
ATOM 3562 O O . ILE A 1 437 ? 0.570 -3.253 9.723 1.00 81.06 437 ILE A O 1
ATOM 3566 N N . ARG A 1 438 ? 2.659 -3.956 9.246 1.00 72.62 438 ARG A N 1
ATOM 3567 C CA . ARG A 1 438 ? 3.378 -2.928 10.022 1.00 72.62 438 ARG A CA 1
ATOM 3568 C C . ARG A 1 438 ? 3.157 -1.512 9.505 1.00 72.62 438 ARG A C 1
ATOM 3570 O O . ARG A 1 438 ? 3.141 -0.580 10.302 1.00 72.62 438 ARG A O 1
ATOM 3577 N N . ALA A 1 439 ? 2.976 -1.357 8.198 1.00 71.31 439 ALA A N 1
ATOM 3578 C CA . ALA A 1 439 ? 2.710 -0.078 7.552 1.00 71.31 439 ALA A CA 1
ATOM 3579 C C . ALA A 1 439 ? 1.238 0.366 7.646 1.00 71.31 439 ALA A C 1
ATOM 3581 O O . ALA A 1 439 ? 0.870 1.362 7.030 1.00 71.31 439 ALA A O 1
ATOM 3582 N N . SER A 1 440 ? 0.389 -0.360 8.384 1.00 81.44 440 SER A N 1
ATOM 3583 C CA . SER A 1 440 ? -1.046 -0.083 8.477 1.00 81.44 440 SER A CA 1
ATOM 3584 C C . SER A 1 440 ? -1.536 0.028 9.919 1.00 81.44 440 SER A C 1
ATOM 3586 O O . SER A 1 440 ? -0.878 -0.379 10.881 1.00 81.44 440 SER A O 1
ATOM 3588 N N . VAL A 1 441 ? -2.768 0.517 10.064 1.00 89.44 441 VAL A N 1
ATOM 3589 C CA . VAL A 1 441 ? -3.483 0.600 11.348 1.00 89.44 441 VAL A CA 1
ATOM 3590 C C . VAL A 1 441 ? -3.627 -0.770 12.037 1.00 89.44 441 VAL A C 1
ATOM 3592 O O . VAL A 1 441 ? -3.801 -0.835 13.256 1.00 89.44 441 VAL A O 1
ATOM 3595 N N . LEU A 1 442 ? -3.480 -1.877 11.298 1.00 90.81 442 LEU A N 1
ATOM 3596 C CA . LEU A 1 442 ? -3.586 -3.238 11.826 1.00 90.81 442 LEU A CA 1
ATOM 3597 C C . LEU A 1 442 ? -2.557 -3.543 12.923 1.00 90.81 442 LEU A C 1
ATOM 3599 O O . LEU A 1 442 ? -2.899 -4.224 13.889 1.00 90.81 442 LEU A O 1
ATOM 3603 N N . LEU A 1 443 ? -1.335 -3.005 12.833 1.00 83.25 443 LEU A N 1
ATOM 3604 C CA . LEU A 1 443 ? -0.327 -3.165 13.889 1.00 83.25 443 LEU A CA 1
ATOM 3605 C C . LEU A 1 443 ? -0.811 -2.566 15.218 1.00 83.25 443 LEU A C 1
ATOM 3607 O O . LEU A 1 443 ? -0.756 -3.204 16.271 1.00 83.25 443 LEU A O 1
ATOM 3611 N N . PHE A 1 444 ? -1.332 -1.342 15.164 1.00 88.75 444 PHE A N 1
ATOM 3612 C CA . PHE A 1 444 ? -1.860 -0.642 16.332 1.00 88.75 444 PHE A CA 1
ATOM 3613 C C . PHE A 1 444 ? -3.111 -1.309 16.893 1.00 88.75 444 PHE A C 1
ATOM 3615 O O . PHE A 1 444 ? -3.303 -1.343 18.113 1.00 88.75 444 PHE A O 1
ATOM 3622 N N . TYR A 1 445 ? -3.944 -1.863 16.013 1.00 95.75 445 TYR A N 1
ATOM 3623 C CA . TYR A 1 445 ? -5.086 -2.662 16.421 1.00 95.75 445 TYR A CA 1
ATOM 3624 C C . TYR A 1 445 ? -4.637 -3.913 17.181 1.00 95.75 445 TYR A C 1
ATOM 3626 O O . TYR A 1 445 ? -5.078 -4.118 18.307 1.00 95.75 445 TYR A O 1
ATOM 3634 N N . GLY A 1 446 ? -3.677 -4.676 16.645 1.00 91.56 446 GLY A N 1
ATOM 3635 C CA . GLY A 1 446 ? -3.107 -5.850 17.313 1.00 91.56 446 GLY A CA 1
ATOM 3636 C C . GLY A 1 446 ? -2.565 -5.546 18.714 1.00 91.56 446 GLY A C 1
ATOM 3637 O O . GLY A 1 446 ? -2.870 -6.263 19.667 1.00 91.56 446 GLY A O 1
ATOM 3638 N N . ASN A 1 447 ? -1.851 -4.428 18.870 1.00 89.69 447 ASN A N 1
ATOM 3639 C CA . ASN A 1 447 ? -1.373 -3.966 20.178 1.00 89.69 447 ASN A CA 1
ATOM 3640 C C . ASN A 1 447 ? -2.526 -3.636 21.142 1.00 89.69 447 ASN A C 1
ATOM 3642 O O . ASN A 1 447 ? -2.474 -3.988 22.319 1.00 89.69 447 ASN A O 1
ATOM 3646 N N . THR A 1 448 ? -3.582 -2.992 20.641 1.00 93.69 448 THR A N 1
ATOM 3647 C CA . THR A 1 448 ? -4.779 -2.646 21.425 1.00 93.69 448 THR A CA 1
ATOM 3648 C C . THR A 1 448 ? -5.515 -3.903 21.897 1.00 93.69 448 THR A C 1
ATOM 3650 O O . THR A 1 448 ? -5.876 -4.007 23.067 1.00 93.69 448 THR A O 1
ATOM 3653 N N . VAL A 1 449 ? -5.673 -4.902 21.025 1.00 93.50 449 VAL A N 1
ATOM 3654 C CA . VAL A 1 449 ? -6.272 -6.197 21.386 1.00 93.50 449 VAL A CA 1
ATOM 3655 C C . VAL A 1 449 ? -5.403 -6.956 22.386 1.00 93.50 449 VAL A C 1
ATOM 3657 O O . VAL A 1 449 ? -5.939 -7.569 23.302 1.00 93.50 449 VAL A O 1
ATOM 3660 N N . SER A 1 450 ? -4.074 -6.884 22.270 1.00 90.38 450 SER A N 1
ATOM 3661 C CA . SER A 1 450 ? -3.162 -7.477 23.255 1.00 90.38 450 SER A CA 1
ATOM 3662 C C . SER A 1 450 ? -3.377 -6.893 24.654 1.00 90.38 450 SER A C 1
ATOM 3664 O O . SER A 1 450 ? -3.449 -7.650 25.619 1.00 90.38 450 SER A O 1
ATOM 3666 N N . GLN A 1 451 ? -3.511 -5.566 24.764 1.00 91.19 451 GLN A N 1
ATOM 3667 C CA . GLN A 1 451 ? -3.804 -4.886 26.032 1.00 91.19 451 GLN A CA 1
ATOM 3668 C C . GLN A 1 451 ? -5.184 -5.276 26.578 1.00 91.19 451 GLN A C 1
ATOM 3670 O O . GLN A 1 451 ? -5.338 -5.505 27.776 1.00 91.19 451 GLN A O 1
ATOM 3675 N N . LEU A 1 452 ? -6.189 -5.392 25.703 1.00 90.25 452 LEU A N 1
ATOM 3676 C CA . LEU A 1 452 ? -7.530 -5.820 26.104 1.00 90.25 452 LEU A CA 1
ATOM 3677 C C . LEU A 1 452 ? -7.527 -7.265 26.610 1.00 90.25 452 LEU A C 1
ATOM 3679 O O . LEU A 1 452 ? -8.145 -7.561 27.630 1.00 90.25 452 LEU A O 1
ATOM 3683 N N . ASN A 1 453 ? -6.806 -8.154 25.929 1.00 89.62 453 ASN A N 1
ATOM 3684 C CA . ASN A 1 453 ? -6.670 -9.542 26.340 1.00 89.62 453 ASN A CA 1
ATOM 3685 C C . ASN A 1 453 ? -5.985 -9.650 27.707 1.00 89.62 453 ASN A C 1
ATOM 3687 O O . ASN A 1 453 ? -6.459 -10.394 28.556 1.00 89.62 453 ASN A O 1
ATOM 3691 N N . GLU A 1 454 ? -4.921 -8.879 27.944 1.00 87.75 454 GLU A N 1
ATOM 3692 C CA . GLU A 1 454 ? -4.253 -8.817 29.249 1.00 87.75 454 GLU A CA 1
ATOM 3693 C C . GLU A 1 454 ? -5.208 -8.390 30.368 1.00 87.75 454 GLU A C 1
ATOM 3695 O O . GLU A 1 454 ? -5.258 -9.038 31.414 1.00 87.75 454 GLU A O 1
ATOM 3700 N N . PHE A 1 455 ? -6.008 -7.346 30.127 1.00 86.94 455 PHE A N 1
ATOM 3701 C CA . PHE A 1 455 ? -7.021 -6.897 31.077 1.00 86.94 455 PHE A CA 1
ATOM 3702 C C . PHE A 1 455 ? -8.034 -8.011 31.384 1.00 86.94 455 PHE A C 1
ATOM 3704 O O . PHE A 1 455 ? -8.248 -8.341 32.547 1.00 86.94 455 PHE A O 1
ATOM 3711 N N . VAL A 1 456 ? -8.614 -8.638 30.354 1.00 85.25 456 VAL A N 1
ATOM 3712 C CA . VAL A 1 456 ? -9.614 -9.705 30.530 1.00 85.25 456 VAL A CA 1
ATOM 3713 C C . VAL A 1 456 ? -9.031 -10.905 31.277 1.00 85.25 456 VAL A C 1
ATOM 3715 O O . VAL A 1 456 ? -9.669 -11.392 32.204 1.00 85.25 456 VAL A O 1
ATOM 3718 N N . MET A 1 457 ? -7.823 -11.356 30.919 1.00 83.25 457 MET A N 1
ATOM 3719 C CA . MET A 1 457 ? -7.149 -12.485 31.578 1.00 83.25 457 MET A CA 1
ATOM 3720 C C . MET A 1 457 ? -6.916 -12.219 33.071 1.00 83.25 457 MET A C 1
ATOM 3722 O O . MET A 1 457 ? -7.145 -13.102 33.899 1.00 83.25 457 MET A O 1
ATOM 3726 N N . LYS A 1 458 ? -6.528 -10.985 33.421 1.00 83.75 458 LYS A N 1
ATOM 3727 C CA . LYS A 1 458 ? -6.344 -10.564 34.813 1.00 83.75 458 LYS A CA 1
ATOM 3728 C C . LYS A 1 458 ? -7.650 -10.623 35.610 1.00 83.75 458 LYS A C 1
ATOM 3730 O O . LYS A 1 458 ? -7.642 -11.156 36.716 1.00 83.75 458 LYS A O 1
ATOM 3735 N N . GLU A 1 459 ? -8.751 -10.120 35.055 1.00 82.12 459 GLU A N 1
ATOM 3736 C CA . GLU A 1 459 ? -10.055 -10.098 35.738 1.00 82.12 459 GLU A CA 1
ATOM 3737 C C . GLU A 1 459 ? -10.651 -11.502 35.940 1.00 82.12 459 GLU A C 1
ATOM 3739 O O . GLU A 1 459 ? -11.278 -11.763 36.963 1.00 82.12 459 GLU A O 1
ATOM 3744 N N . ILE A 1 460 ? -10.415 -12.442 35.015 1.00 80.75 460 ILE A N 1
ATOM 3745 C CA . ILE A 1 460 ? -10.871 -13.841 35.154 1.00 80.75 460 ILE A CA 1
ATOM 3746 C C . ILE A 1 460 ? -9.897 -14.734 35.940 1.00 80.75 460 ILE A C 1
ATOM 3748 O O . ILE A 1 460 ? -10.136 -15.935 36.069 1.00 80.75 460 ILE A O 1
ATOM 3752 N N . GLY A 1 461 ? -8.779 -14.184 36.428 1.00 74.25 461 GLY A N 1
ATOM 3753 C CA . GLY A 1 461 ? -7.759 -14.932 37.165 1.00 74.25 461 GLY A CA 1
ATOM 3754 C C . GLY A 1 461 ? -7.014 -15.985 36.334 1.00 74.25 461 GLY A C 1
ATOM 3755 O O . GLY A 1 461 ? -6.467 -16.931 36.900 1.00 74.25 461 GLY A O 1
ATOM 3756 N N . GLN A 1 462 ? -6.984 -15.852 35.004 1.00 69.31 462 GLN A N 1
ATOM 3757 C CA . GLN A 1 462 ? -6.228 -16.744 34.124 1.00 69.31 462 GLN A CA 1
ATOM 3758 C C . GLN A 1 462 ? -4.852 -16.157 33.810 1.00 69.31 462 GLN A C 1
ATOM 3760 O O . GLN A 1 462 ? -4.708 -14.977 33.497 1.00 69.31 462 GLN A O 1
ATOM 3765 N N . LYS A 1 463 ? -3.825 -17.007 33.853 1.00 62.97 463 LYS A N 1
ATOM 3766 C CA . LYS A 1 463 ? -2.460 -16.656 33.460 1.00 62.97 463 LYS A CA 1
ATOM 3767 C C . LYS A 1 463 ? -2.007 -17.618 32.371 1.00 62.97 463 LYS A C 1
ATOM 3769 O O . LYS A 1 463 ? -2.009 -18.827 32.580 1.00 62.97 463 LYS A O 1
ATOM 3774 N N . ASN A 1 464 ? -1.612 -17.080 31.223 1.00 62.66 464 ASN A N 1
ATOM 3775 C CA . ASN A 1 464 ? -0.857 -17.843 30.238 1.00 62.66 464 ASN A CA 1
ATOM 3776 C C . ASN A 1 464 ? 0.625 -17.727 30.603 1.00 62.66 464 ASN A C 1
ATOM 3778 O O . ASN A 1 464 ? 1.100 -16.612 30.795 1.00 62.66 464 ASN A O 1
ATOM 3782 N N . GLU A 1 465 ? 1.319 -18.863 30.726 1.00 64.38 465 GLU A N 1
ATOM 3783 C CA . GLU A 1 465 ? 2.778 -18.940 30.858 1.00 64.38 465 GLU A CA 1
ATOM 3784 C C . GLU A 1 465 ? 3.363 -19.704 29.665 1.00 64.38 465 GLU A C 1
ATOM 3786 O O . GLU A 1 465 ? 3.322 -20.931 29.604 1.00 64.38 465 GLU A O 1
ATOM 3791 N N . VAL A 1 466 ? 3.894 -18.968 28.688 1.00 66.12 466 VAL A N 1
ATOM 3792 C CA . VAL A 1 466 ? 4.580 -19.523 27.515 1.00 66.12 466 VAL A CA 1
ATOM 3793 C C . VAL A 1 466 ? 6.039 -19.083 27.525 1.00 66.12 466 VAL A C 1
ATOM 3795 O O . VAL A 1 466 ? 6.358 -17.939 27.197 1.00 66.12 466 VAL A O 1
ATOM 3798 N N . LEU A 1 467 ? 6.924 -20.019 27.885 1.00 68.94 467 LEU A N 1
ATOM 3799 C CA . LEU A 1 467 ? 8.384 -19.913 27.739 1.00 68.94 467 LEU A CA 1
ATOM 3800 C C . LEU A 1 467 ? 9.002 -18.618 28.313 1.00 68.94 467 LEU A C 1
ATOM 3802 O O . LEU A 1 467 ? 10.014 -18.144 27.803 1.00 68.94 467 LEU A O 1
ATOM 3806 N N . ASN A 1 468 ? 8.402 -18.029 29.356 1.00 68.75 468 ASN A N 1
ATOM 3807 C CA . ASN A 1 468 ? 8.842 -16.770 29.980 1.00 68.75 468 ASN A CA 1
ATOM 3808 C C . ASN A 1 468 ? 8.961 -15.568 29.016 1.00 68.75 468 ASN A C 1
ATOM 3810 O O . ASN A 1 468 ? 9.747 -14.652 29.252 1.00 68.75 468 ASN A O 1
ATOM 3814 N N . LEU A 1 469 ? 8.183 -15.537 27.930 1.00 72.25 469 LEU A N 1
ATOM 3815 C CA . LEU A 1 469 ? 8.175 -14.400 27.002 1.00 72.25 469 LEU A CA 1
ATOM 3816 C C . LEU A 1 469 ? 7.504 -13.163 27.633 1.00 72.25 469 LEU A C 1
ATOM 3818 O O . LEU A 1 469 ? 6.635 -13.292 28.486 1.00 72.25 469 LEU A O 1
ATOM 3822 N N . ALA A 1 470 ? 7.857 -11.947 27.211 1.00 58.53 470 ALA A N 1
ATOM 3823 C CA . ALA A 1 470 ? 7.234 -10.730 27.756 1.00 58.53 470 ALA A CA 1
ATOM 3824 C C . ALA A 1 470 ? 5.804 -10.479 27.222 1.00 58.53 470 ALA A C 1
ATOM 3826 O O . ALA A 1 470 ? 4.969 -9.929 27.929 1.00 58.53 470 ALA A O 1
ATOM 3827 N N . ASN A 1 471 ? 5.495 -10.927 25.997 1.00 63.94 471 ASN A N 1
ATOM 3828 C CA . ASN A 1 471 ? 4.250 -10.605 25.275 1.00 63.94 471 ASN A CA 1
ATOM 3829 C C . ASN A 1 471 ? 3.335 -11.827 25.075 1.00 63.94 471 ASN A C 1
ATOM 3831 O O . ASN A 1 471 ? 2.773 -12.041 24.002 1.00 63.94 471 ASN A O 1
ATOM 3835 N N . GLN A 1 472 ? 3.194 -12.669 26.095 1.00 67.56 472 GLN A N 1
ATOM 3836 C CA . GLN A 1 472 ? 2.490 -13.957 25.978 1.00 67.56 472 GLN A CA 1
ATOM 3837 C C . GLN A 1 472 ? 0.998 -13.806 25.656 1.00 67.56 472 GLN A C 1
ATOM 3839 O O . GLN A 1 472 ? 0.408 -14.678 25.027 1.00 67.56 472 GLN A O 1
ATOM 3844 N N . ASN A 1 473 ? 0.404 -12.662 26.002 1.00 64.06 473 ASN A N 1
ATOM 3845 C CA . ASN A 1 473 ? -0.994 -12.336 25.710 1.00 64.06 473 ASN A CA 1
ATOM 3846 C C . ASN A 1 473 ? -1.288 -12.173 24.206 1.00 64.06 473 ASN A C 1
ATOM 3848 O O . ASN A 1 473 ? -2.455 -12.093 23.829 1.00 64.06 473 ASN A O 1
ATOM 3852 N N . GLN A 1 474 ? -0.255 -12.137 23.356 1.00 65.12 474 GLN A N 1
ATOM 3853 C CA . GLN A 1 474 ? -0.373 -12.138 21.893 1.00 65.12 474 GLN A CA 1
ATOM 3854 C C . GLN A 1 474 ? -0.454 -13.555 21.303 1.00 65.12 474 GLN A C 1
ATOM 3856 O O . GLN A 1 474 ? -0.705 -13.715 20.109 1.00 65.12 474 GLN A O 1
ATOM 3861 N N . ILE A 1 475 ? -0.238 -14.590 22.119 1.00 66.19 475 ILE A N 1
ATOM 3862 C CA . ILE A 1 475 ? -0.265 -15.986 21.687 1.00 66.19 475 ILE A CA 1
ATOM 3863 C C . ILE A 1 475 ? -1.704 -16.494 21.773 1.00 66.19 475 ILE A C 1
ATOM 3865 O O . ILE A 1 475 ? -2.334 -16.458 22.830 1.00 66.19 475 ILE A O 1
ATOM 3869 N N . LYS A 1 476 ? -2.224 -16.994 20.650 1.00 63.50 476 LYS A N 1
ATOM 3870 C CA . LYS A 1 476 ? -3.535 -17.644 20.581 1.00 63.50 476 LYS A CA 1
ATOM 3871 C C . LYS A 1 476 ? -3.354 -19.153 20.458 1.00 63.50 476 LYS A C 1
ATOM 3873 O O . LYS A 1 476 ? -2.726 -19.628 19.515 1.00 63.50 476 LYS A O 1
ATOM 3878 N N . GLY A 1 477 ? -3.941 -19.911 21.380 1.00 62.84 477 GLY A N 1
ATOM 3879 C CA . GLY A 1 477 ? -4.081 -21.356 21.217 1.00 62.84 477 GLY A CA 1
ATOM 3880 C C . GLY A 1 477 ? -5.070 -21.657 20.091 1.00 62.84 477 GLY A C 1
ATOM 3881 O O . GLY A 1 477 ? -6.233 -21.272 20.181 1.00 62.84 477 GLY A O 1
ATOM 3882 N N . LEU A 1 478 ? -4.619 -22.331 19.029 1.00 57.31 478 LEU A N 1
ATOM 3883 C CA . LEU A 1 478 ? -5.490 -22.739 17.914 1.00 57.31 478 LEU A CA 1
ATOM 3884 C C . LEU A 1 478 ? -6.495 -23.827 18.327 1.00 57.31 478 LEU A C 1
ATOM 3886 O O . LEU A 1 478 ? -7.554 -23.938 17.720 1.00 57.31 478 LEU A O 1
ATOM 3890 N N . ASN A 1 479 ? -6.184 -24.569 19.394 1.00 53.97 479 ASN A N 1
ATOM 3891 C CA . ASN A 1 479 ? -7.060 -25.542 20.033 1.00 53.97 479 ASN A CA 1
ATOM 3892 C C . ASN A 1 479 ? -7.176 -25.206 21.527 1.00 53.97 479 ASN A C 1
ATOM 3894 O O . ASN A 1 479 ? -6.283 -25.575 22.293 1.00 53.97 479 ASN A O 1
ATOM 3898 N N . PRO A 1 480 ? -8.236 -24.510 21.970 1.00 48.66 480 PRO A N 1
ATOM 3899 C CA . PRO A 1 480 ? -8.537 -24.384 23.388 1.00 48.66 480 PRO A CA 1
ATOM 3900 C C . PRO A 1 480 ? -9.041 -25.743 23.892 1.00 48.66 480 PRO A C 1
ATOM 3902 O O . PRO A 1 480 ? -10.230 -26.040 23.876 1.00 48.66 480 PRO A O 1
ATOM 3905 N N . GLY A 1 481 ? -8.110 -26.611 24.271 1.00 52.59 481 GLY A N 1
ATOM 3906 C CA . GLY A 1 481 ? -8.382 -27.916 24.853 1.00 52.59 481 GLY A CA 1
ATOM 3907 C C . GLY A 1 481 ? -7.327 -28.239 25.900 1.00 52.59 481 GLY A C 1
ATOM 3908 O O . GLY A 1 481 ? -6.162 -27.869 25.759 1.00 52.59 481 GLY A O 1
ATOM 3909 N N . TYR A 1 482 ? -7.729 -28.928 26.963 1.00 50.75 482 TYR A N 1
ATOM 3910 C CA . TYR A 1 482 ? -6.784 -29.464 27.932 1.00 50.75 482 TYR A CA 1
ATOM 3911 C C . TYR A 1 482 ? -6.111 -30.699 27.329 1.00 50.75 482 TYR A C 1
ATOM 3913 O O . TYR A 1 482 ? -6.727 -31.758 27.221 1.00 50.75 482 TYR A O 1
ATOM 3921 N N . ALA A 1 483 ? -4.845 -30.570 26.938 1.00 55.09 483 ALA A N 1
ATOM 3922 C CA . ALA A 1 483 ? -4.001 -31.718 26.634 1.00 55.09 483 ALA A CA 1
ATOM 3923 C C . ALA A 1 483 ? -3.303 -32.164 27.926 1.00 55.09 483 ALA A C 1
ATOM 3925 O O . ALA A 1 483 ? -2.461 -31.448 28.465 1.00 55.09 483 ALA A O 1
ATOM 3926 N N . LYS A 1 484 ? -3.673 -33.341 28.441 1.00 52.78 484 LYS A N 1
ATOM 3927 C CA . LYS A 1 484 ? -3.000 -33.998 29.568 1.00 52.78 484 LYS A CA 1
ATOM 3928 C C . LYS A 1 484 ? -2.244 -35.206 29.024 1.00 52.78 484 LYS A C 1
ATOM 3930 O O . LYS A 1 484 ? -2.862 -36.112 28.476 1.00 52.78 484 LYS A O 1
ATOM 3935 N N . GLY A 1 485 ? -0.926 -35.216 29.173 1.00 72.81 485 GLY A N 1
ATOM 3936 C CA . GLY A 1 485 ? -0.067 -36.306 28.719 1.00 72.81 485 GLY A CA 1
ATOM 3937 C C . GLY A 1 485 ? 1.292 -36.255 29.405 1.00 72.81 485 GLY A C 1
ATOM 3938 O O . GLY A 1 485 ? 1.696 -35.208 29.911 1.00 72.81 485 GLY A O 1
ATOM 3939 N N . GLU A 1 486 ? 1.972 -37.395 29.455 1.00 69.00 486 GLU A N 1
ATOM 3940 C CA . GLU A 1 486 ? 3.339 -37.482 29.956 1.00 69.00 486 GLU A CA 1
ATOM 3941 C C . GLU A 1 486 ? 4.305 -36.940 28.897 1.00 69.00 486 GLU A C 1
ATOM 3943 O O . GLU A 1 486 ? 4.241 -37.313 27.724 1.00 69.00 486 GLU A O 1
ATOM 3948 N N . LEU A 1 487 ? 5.175 -36.014 29.299 1.00 63.00 487 LEU A N 1
ATOM 3949 C CA . LEU A 1 487 ? 6.138 -35.392 28.401 1.00 63.00 487 LEU A CA 1
ATOM 3950 C C . LEU A 1 487 ? 7.360 -36.309 28.289 1.00 63.00 487 LEU A C 1
ATOM 3952 O O . LEU A 1 487 ? 8.253 -36.278 29.132 1.00 63.00 487 LEU A O 1
ATOM 3956 N N . VAL A 1 488 ? 7.376 -37.161 27.264 1.00 71.62 488 VAL A N 1
ATOM 3957 C CA . VAL A 1 488 ? 8.464 -38.121 27.038 1.00 71.62 488 VAL A CA 1
ATOM 3958 C C . VAL A 1 488 ? 9.495 -37.514 26.090 1.00 71.62 488 VAL A C 1
ATOM 3960 O O . VAL A 1 488 ? 9.191 -37.184 24.944 1.00 71.62 488 VAL A O 1
ATOM 3963 N N . VAL A 1 489 ? 10.736 -37.372 26.559 1.00 70.50 489 VAL A N 1
ATOM 3964 C CA . VAL A 1 489 ? 11.862 -36.939 25.721 1.00 70.50 489 VAL A CA 1
ATOM 3965 C C . VAL A 1 489 ? 12.333 -38.126 24.885 1.00 70.50 489 VAL A C 1
ATOM 3967 O O . VAL A 1 489 ? 12.957 -39.051 25.404 1.00 70.50 489 VAL A O 1
ATOM 3970 N N . ILE A 1 490 ? 12.055 -38.097 23.582 1.00 61.88 490 ILE A N 1
ATOM 3971 C CA . ILE A 1 490 ? 12.604 -39.067 22.633 1.00 61.88 490 ILE A CA 1
ATOM 3972 C C . ILE A 1 490 ? 14.012 -38.593 22.263 1.00 61.88 490 ILE A C 1
ATOM 3974 O O . ILE A 1 490 ? 14.174 -37.528 21.668 1.00 61.88 490 ILE A O 1
ATOM 3978 N N . LYS A 1 491 ? 15.042 -39.355 22.651 1.00 59.56 491 LYS A N 1
ATOM 3979 C CA . LYS A 1 491 ? 16.408 -39.123 22.165 1.00 59.56 491 LYS A CA 1
ATOM 3980 C C . LYS A 1 491 ? 16.458 -39.524 20.690 1.00 59.56 491 LYS A C 1
ATOM 3982 O O . LYS A 1 491 ? 16.231 -40.693 20.384 1.00 59.56 491 LYS A O 1
ATOM 3987 N N . GLY A 1 492 ? 16.688 -38.540 19.822 1.00 51.72 492 GLY A N 1
ATOM 3988 C CA . GLY A 1 492 ? 17.036 -38.748 18.415 1.00 51.72 492 GLY A CA 1
ATOM 3989 C C . GLY A 1 492 ? 18.487 -39.161 18.250 1.00 51.72 492 GLY A C 1
ATOM 3990 O O . GLY A 1 492 ? 19.311 -38.713 19.083 1.00 51.72 492 GLY A O 1
#

Foldseek 3Di:
DVVVVVVVVVVVVVVVVVVVVVPPPPAADALARVLVLLVVLLPDLQQQFDAKWWQEPVRDIHRPPDDHPDPDTAIATDGDPVQVSNCRHVVQHPPDALLVDDLCRCCVVVVLNLNLLNLLLQLVCCVPVCHRSCVNNLQVPRNHQLVSQQVSLQVSLQVQLLDLVSCQVCVLSSLSSLVRGRNPPDDPLLVVLLVLLVVLCVVPVVSSSLSSNSRRPDDLCSLVVLVVVCVVCVVVDDPVSVVSSVVSSVSSVVVVPQDWLVVLVVLLVPADPPQPLSVLSVVLSVVDPTLADDDLVSLLSLLVSLLSLSVCSSVDNGSVNSSSSSVSNVSSQVSNVVHLVVQDDPDPVSLLSLLLSLLSNCCSNVLAPPVLCVVCNCLSPPDDPVDDDLVSLVVNLVSLVVSLVSSLVSLCVSNVVSLVSCCSNPVVSVCVSVCVCVVGSSVVSLVSSLVSLVVSCVVVVHDDDDPPDPSCSSDDDPDPDDDDDDDDDDDD

pLDDT: mean 85.12, std 13.5, range [40.53, 98.69]

Secondary structure (DSSP, 8-state):
-HHHHHHHHHHHHHHHHHTGGG---PPPPPHHHHHHHHHHHHHSTTTTEEEEEEE-TTS-EE-TTSPPSSTT-EEEEEEPHHHHHHHHHT----S--GGGS-HHHHH-GGGTTHHHHHHHHHHHHHHHTTTGGGTTGGG-TTS--HHHHHHHHHHHHHHHHT-HHHHHHSHHHHHHHHHHS--SPPPHHHHHHHHHHHHHHHH-GGGHHHHHHHHH---HHHHHHHHHHHHHHGGGS-HHHHHHHHHHHHHHHHHTSPPPHHHHHHHHTTS-TT-HHHHHHHHHHHT-S-SSS--HHHHHHHHHHHHHHHHHGGG---HHHHHHHHHHHHHHHHHHHHHGGG----SHHHHHHHHHHHHHHHHHHTSS-HHHHHHHHHHHH-S-GGG--HHHHHHHHHHHHHHHHHHHHHHHHHHHHHHHHHHTT-GGGGGHHHHHHHTSHHHHHHHHHHHHHHHHHHHTT----STT-TTGGG---SS-------------